Protein AF-A0A2G5VP06-F1 (afdb_monomer_lite)

Structure (mmCIF, N/CA/C/O backbone):
data_AF-A0A2G5VP06-F1
#
_entry.id   AF-A0A2G5VP06-F1
#
loop_
_atom_site.group_PDB
_atom_site.id
_atom_site.type_symbol
_atom_site.label_atom_id
_atom_site.label_alt_id
_atom_site.label_comp_id
_atom_site.label_asym_id
_atom_site.label_entity_id
_atom_site.label_seq_id
_atom_site.pdbx_PDB_ins_code
_atom_site.Cartn_x
_atom_site.Cartn_y
_atom_site.Cartn_z
_atom_site.occupancy
_atom_site.B_iso_or_equiv
_atom_site.auth_seq_id
_atom_site.auth_comp_id
_atom_site.auth_asym_id
_atom_site.auth_atom_id
_atom_site.pdbx_PDB_model_num
ATOM 1 N N . MET A 1 1 ? 23.117 -21.665 1.281 1.00 36.66 1 MET A N 1
ATOM 2 C CA . MET A 1 1 ? 22.610 -20.370 1.771 1.00 36.66 1 MET A CA 1
ATOM 3 C C . MET A 1 1 ? 21.141 -20.596 2.063 1.00 36.66 1 MET A C 1
ATOM 5 O O . MET A 1 1 ? 20.400 -20.856 1.123 1.00 36.66 1 MET A O 1
ATOM 9 N N . GLU A 1 2 ? 20.761 -20.694 3.337 1.00 35.34 2 GLU A N 1
ATOM 10 C CA . GLU A 1 2 ? 19.352 -20.872 3.708 1.00 35.34 2 GLU A CA 1
ATOM 11 C C . GLU A 1 2 ? 18.561 -19.647 3.241 1.00 35.34 2 GLU A C 1
ATOM 13 O O . GLU A 1 2 ? 19.023 -18.512 3.362 1.00 35.34 2 GLU A O 1
ATOM 18 N N . CYS A 1 3 ? 17.414 -19.895 2.614 1.00 42.41 3 CYS A N 1
ATOM 19 C CA . CYS A 1 3 ? 16.529 -18.860 2.102 1.00 42.41 3 CYS A CA 1
ATOM 20 C C . CYS A 1 3 ? 16.049 -18.002 3.279 1.00 42.41 3 CYS A C 1
ATOM 22 O O . CYS A 1 3 ? 15.339 -18.507 4.146 1.00 42.41 3 CYS A O 1
ATOM 24 N N . VAL A 1 4 ? 16.441 -16.725 3.323 1.00 60.38 4 VAL A N 1
ATOM 25 C CA . VAL A 1 4 ? 15.991 -15.784 4.359 1.00 60.38 4 VAL A CA 1
ATOM 26 C C . VAL A 1 4 ? 14.580 -15.324 3.995 1.00 60.38 4 VAL A C 1
ATOM 28 O O . VAL A 1 4 ? 14.382 -14.245 3.438 1.00 60.38 4 VAL A O 1
ATOM 31 N N . ASP A 1 5 ? 13.601 -16.197 4.217 1.00 73.75 5 ASP A N 1
ATOM 32 C CA . ASP A 1 5 ? 12.190 -15.851 4.083 1.00 73.75 5 ASP A CA 1
ATOM 33 C C . ASP A 1 5 ? 11.590 -15.542 5.455 1.00 73.75 5 ASP A C 1
ATOM 35 O O . ASP A 1 5 ? 12.009 -16.081 6.480 1.00 73.75 5 ASP A O 1
ATOM 39 N N . THR A 1 6 ? 10.623 -14.633 5.481 1.00 88.12 6 THR A N 1
ATOM 40 C CA . THR A 1 6 ? 9.965 -14.234 6.728 1.00 88.12 6 THR A CA 1
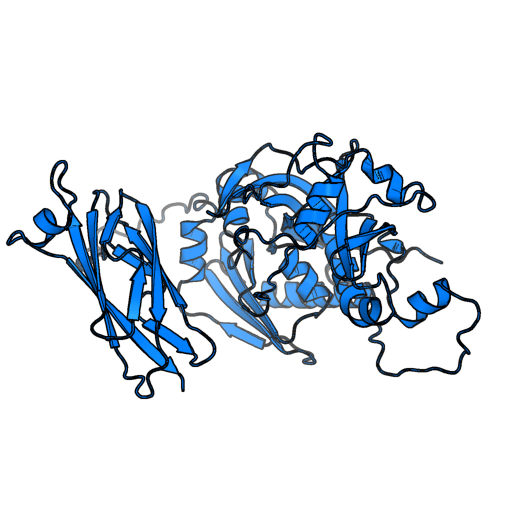ATOM 41 C C . THR A 1 6 ? 9.057 -15.345 7.253 1.00 88.12 6 THR A C 1
ATOM 43 O O . THR A 1 6 ? 8.477 -16.125 6.499 1.00 88.12 6 THR A O 1
ATOM 46 N N . LYS A 1 7 ? 8.869 -15.381 8.571 1.00 91.56 7 LYS A N 1
ATOM 47 C CA . LYS A 1 7 ? 7.885 -16.231 9.251 1.00 91.56 7 LYS A CA 1
ATOM 48 C C . LYS A 1 7 ? 6.454 -15.706 9.105 1.00 91.56 7 LYS A C 1
ATOM 50 O O . LYS A 1 7 ? 5.510 -16.400 9.485 1.00 91.56 7 LYS A O 1
ATOM 55 N N . ILE A 1 8 ? 6.282 -14.482 8.601 1.00 95.00 8 ILE A N 1
ATOM 56 C CA . ILE A 1 8 ? 4.975 -13.871 8.361 1.00 95.00 8 ILE A CA 1
ATOM 57 C C . ILE A 1 8 ? 4.321 -14.544 7.159 1.00 95.00 8 ILE A C 1
ATOM 59 O O . ILE A 1 8 ? 4.853 -14.526 6.051 1.00 95.00 8 ILE A O 1
ATOM 63 N N . LYS A 1 9 ? 3.125 -15.096 7.367 1.00 95.69 9 LYS A N 1
ATOM 64 C CA . LYS A 1 9 ? 2.333 -15.691 6.287 1.00 95.69 9 LYS A CA 1
ATOM 65 C C . LYS A 1 9 ? 1.359 -14.658 5.758 1.00 95.69 9 LYS A C 1
ATOM 67 O O . LYS A 1 9 ? 0.564 -14.125 6.526 1.00 95.69 9 LYS A O 1
ATOM 72 N N . VAL A 1 10 ? 1.415 -14.392 4.461 1.00 96.75 10 VAL A N 1
ATOM 73 C CA . VAL A 1 10 ? 0.494 -13.487 3.771 1.00 96.75 10 VAL A CA 1
ATOM 74 C C . VAL A 1 10 ? -0.399 -14.307 2.850 1.00 96.75 10 VAL A C 1
ATOM 76 O O . VAL A 1 10 ? 0.009 -15.335 2.315 1.00 96.75 10 VAL A O 1
ATOM 79 N N . SER A 1 11 ? -1.648 -13.886 2.703 1.00 95.06 11 SER A N 1
ATOM 80 C CA . SER A 1 11 ? -2.564 -14.447 1.717 1.00 95.06 11 SER A CA 1
ATOM 81 C C . SER A 1 11 ? -3.411 -13.343 1.121 1.00 95.06 11 SER A C 1
ATOM 83 O O . SER A 1 11 ? -3.951 -12.505 1.847 1.00 95.06 11 SER A O 1
ATOM 85 N N . THR A 1 12 ? -3.549 -13.364 -0.197 1.00 95.94 12 THR A N 1
ATOM 86 C CA . THR A 1 12 ? -4.498 -12.514 -0.913 1.00 95.94 12 THR A CA 1
ATOM 87 C C . THR A 1 12 ? -5.894 -13.124 -0.821 1.00 95.94 12 THR A C 1
ATOM 89 O O . THR A 1 12 ? -6.066 -14.307 -1.111 1.00 95.94 12 THR A O 1
ATOM 92 N N . ILE A 1 13 ? -6.884 -12.343 -0.383 1.00 94.62 13 ILE A N 1
ATOM 93 C CA . ILE A 1 13 ? -8.262 -12.820 -0.179 1.00 94.62 13 ILE A CA 1
ATOM 94 C C . ILE A 1 13 ? -9.272 -12.212 -1.151 1.00 94.62 13 ILE A C 1
ATOM 96 O O . ILE A 1 13 ? -10.313 -12.823 -1.365 1.00 94.62 13 ILE A O 1
ATOM 100 N N . ASP A 1 14 ? -8.987 -11.033 -1.709 1.00 95.25 14 ASP A N 1
ATOM 101 C CA . ASP A 1 14 ? -9.810 -10.393 -2.741 1.00 95.25 14 ASP A CA 1
ATOM 102 C C . ASP A 1 14 ? -9.057 -9.223 -3.403 1.00 95.25 14 ASP A C 1
ATOM 104 O O . ASP A 1 14 ? -7.931 -8.887 -3.017 1.00 95.25 14 ASP A O 1
ATOM 108 N N . TYR A 1 15 ? -9.706 -8.564 -4.360 1.00 95.31 15 TYR A N 1
ATOM 109 C CA . TYR A 1 15 ? -9.252 -7.352 -5.025 1.00 95.31 15 TYR A CA 1
ATOM 110 C C . TYR A 1 15 ? -10.370 -6.314 -5.109 1.00 95.31 15 TYR A C 1
ATOM 112 O O . TYR A 1 15 ? -11.554 -6.626 -5.231 1.00 95.31 15 TYR A O 1
ATOM 120 N N . TYR A 1 16 ? -9.976 -5.046 -5.095 1.00 94.31 16 TYR A N 1
ATOM 121 C CA . TYR A 1 16 ? -10.872 -3.948 -5.425 1.00 94.31 16 TYR A CA 1
ATOM 122 C C . TYR A 1 16 ? -10.109 -2.808 -6.078 1.00 94.31 16 TYR A C 1
ATOM 124 O O . TYR A 1 16 ? -8.903 -2.621 -5.886 1.00 94.31 16 TYR A O 1
ATOM 132 N N . HIS A 1 17 ? -10.834 -2.012 -6.845 1.00 91.19 17 HIS A N 1
ATOM 133 C CA . HIS A 1 17 ? -10.327 -0.801 -7.461 1.00 91.19 17 HIS A CA 1
ATOM 134 C C . HIS A 1 17 ? -10.909 0.414 -6.755 1.00 91.19 17 HIS A C 1
ATOM 136 O O . HIS A 1 17 ? -12.023 0.360 -6.231 1.00 91.19 17 HIS A O 1
ATOM 142 N N . ARG A 1 18 ? -10.159 1.515 -6.745 1.00 86.88 18 ARG A N 1
ATOM 143 C CA . ARG A 1 18 ? -10.672 2.806 -6.300 1.00 86.88 18 ARG A CA 1
ATOM 144 C C . ARG A 1 18 ? -10.365 3.907 -7.294 1.00 86.88 18 ARG A C 1
ATOM 146 O O . ARG A 1 18 ? -9.282 3.898 -7.869 1.00 86.88 18 ARG A O 1
ATOM 153 N N . ASP A 1 19 ? -11.276 4.851 -7.469 1.00 81.31 19 ASP A N 1
ATOM 154 C CA . ASP A 1 19 ? -11.027 6.059 -8.265 1.00 81.31 19 ASP A CA 1
ATOM 155 C C . ASP A 1 19 ? -10.377 7.178 -7.427 1.00 81.31 19 ASP A C 1
ATOM 157 O O . ASP A 1 19 ? -10.081 7.009 -6.239 1.00 81.31 19 ASP A O 1
ATOM 161 N N . GLY A 1 20 ? -10.138 8.340 -8.040 1.00 74.19 20 GLY A N 1
ATOM 162 C CA . GLY A 1 20 ? -9.616 9.527 -7.352 1.00 74.19 20 GLY A CA 1
ATOM 163 C C . GLY A 1 20 ? -10.549 10.099 -6.271 1.00 74.19 20 GLY A C 1
ATOM 164 O O . GLY A 1 20 ? -10.095 10.869 -5.430 1.00 74.19 20 GLY A O 1
ATOM 165 N N . PHE A 1 21 ? -11.823 9.691 -6.244 1.00 72.19 21 PHE A N 1
ATOM 166 C CA . PHE A 1 21 ? -12.831 10.081 -5.249 1.00 72.19 21 PHE A CA 1
ATOM 167 C C . PHE A 1 21 ? -13.000 9.029 -4.136 1.00 72.19 21 PHE A C 1
ATOM 169 O O . PHE A 1 21 ? -13.898 9.126 -3.292 1.00 72.19 21 PHE A O 1
ATOM 176 N N . MET A 1 22 ? -12.133 8.010 -4.116 1.00 78.19 22 MET A N 1
ATOM 177 C CA . MET A 1 22 ? -12.195 6.865 -3.207 1.00 78.19 22 MET A CA 1
ATOM 178 C C . MET A 1 22 ? -13.500 6.065 -3.333 1.00 78.19 22 MET A C 1
ATOM 180 O O . MET A 1 22 ? -13.926 5.441 -2.359 1.00 78.19 22 MET A O 1
ATOM 184 N N . ASN A 1 23 ? -14.183 6.088 -4.478 1.00 81.50 23 ASN A N 1
ATOM 185 C CA . ASN A 1 23 ? -15.256 5.131 -4.748 1.00 81.50 23 ASN A CA 1
ATOM 186 C C . ASN A 1 23 ? -14.641 3.760 -4.980 1.00 81.50 23 ASN A C 1
ATOM 188 O O . ASN A 1 23 ? -13.593 3.661 -5.608 1.00 81.50 23 ASN A O 1
ATOM 192 N N . VAL A 1 24 ? -15.274 2.719 -4.446 1.00 88.38 24 VAL A N 1
ATOM 193 C CA . VAL A 1 24 ? -14.755 1.351 -4.483 1.00 88.38 24 VAL A CA 1
ATOM 194 C C . VAL A 1 24 ? -15.548 0.523 -5.482 1.00 88.38 24 VAL A C 1
ATOM 196 O O . VAL A 1 24 ? -16.777 0.496 -5.422 1.00 88.38 24 VAL A O 1
ATOM 199 N N . PHE A 1 25 ? -14.826 -0.182 -6.350 1.00 86.81 25 PHE A N 1
ATOM 200 C CA . PHE A 1 25 ? -15.355 -1.123 -7.332 1.00 86.81 25 PHE A CA 1
ATOM 201 C C . PHE A 1 25 ? -14.794 -2.517 -7.033 1.00 86.81 25 PHE A C 1
ATOM 203 O O . PHE A 1 25 ? -13.585 -2.740 -7.124 1.00 86.81 25 PHE A O 1
ATOM 210 N N . CYS A 1 26 ? -15.664 -3.448 -6.649 1.00 87.75 26 CYS A N 1
ATOM 211 C CA . CYS A 1 26 ? -15.288 -4.821 -6.303 1.00 87.75 26 CYS A CA 1
ATOM 212 C C . CYS A 1 26 ? -15.357 -5.755 -7.523 1.00 87.75 26 CYS A C 1
ATOM 214 O O . CYS A 1 26 ? -16.009 -5.441 -8.519 1.00 87.75 26 CYS A O 1
ATOM 216 N N . GLY A 1 27 ? -14.702 -6.917 -7.437 1.00 78.00 27 GLY A N 1
ATOM 217 C CA . GLY A 1 27 ? -14.788 -7.973 -8.457 1.00 78.00 27 GLY A CA 1
ATOM 218 C C . GLY A 1 27 ? -13.939 -7.744 -9.711 1.00 78.00 27 GLY A C 1
ATOM 219 O O . GLY A 1 27 ? -14.031 -8.519 -10.661 1.00 78.00 27 GLY A O 1
ATOM 220 N N . GLN A 1 28 ? -13.105 -6.701 -9.727 1.00 83.56 28 GLN A N 1
ATOM 221 C CA . GLN A 1 28 ? -12.139 -6.456 -10.796 1.00 83.56 28 GLN A CA 1
ATOM 222 C C . GLN A 1 28 ? -10.736 -6.874 -10.355 1.00 83.56 28 GLN A C 1
ATOM 224 O O . GLN A 1 28 ? -10.325 -6.618 -9.223 1.00 83.56 28 GLN A O 1
ATOM 229 N N . LEU A 1 29 ? -10.006 -7.514 -11.268 1.00 91.38 29 LEU A N 1
ATOM 230 C CA . LEU A 1 29 ? -8.627 -7.927 -11.038 1.00 91.38 29 LEU A CA 1
ATOM 231 C C . LEU A 1 29 ? -7.642 -6.804 -11.392 1.00 91.38 29 LEU A C 1
ATOM 233 O O . LEU A 1 29 ? -7.913 -6.020 -12.309 1.00 91.38 29 LEU A O 1
ATOM 237 N N . PRO A 1 30 ? -6.461 -6.773 -10.743 1.00 92.44 30 PRO A N 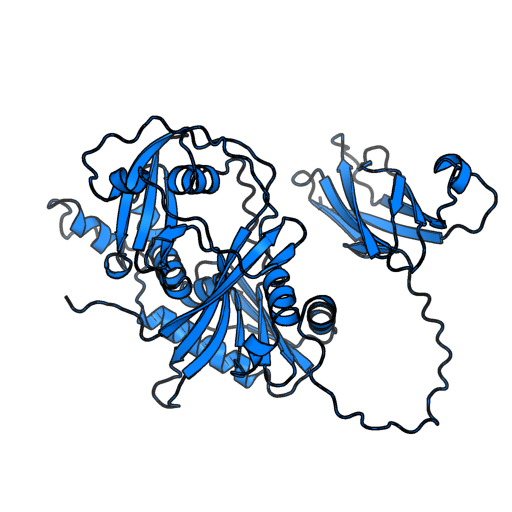1
ATOM 238 C CA . PRO A 1 30 ? -5.349 -5.946 -11.187 1.00 92.44 30 PRO A CA 1
ATOM 239 C C . PRO A 1 30 ? -4.969 -6.238 -12.641 1.00 92.44 30 PRO A C 1
ATOM 241 O O . PRO A 1 30 ? -5.247 -7.316 -13.173 1.00 92.44 30 PRO A O 1
ATOM 244 N N . ASN A 1 31 ? -4.275 -5.291 -13.274 1.00 92.44 31 ASN A N 1
ATOM 245 C CA . ASN A 1 31 ? -3.849 -5.479 -14.654 1.00 92.44 31 ASN A CA 1
ATOM 246 C C . ASN A 1 31 ? -2.912 -6.689 -14.778 1.00 92.44 31 ASN A C 1
ATOM 248 O O . ASN A 1 31 ? -2.059 -6.935 -13.919 1.00 92.44 31 ASN A O 1
ATOM 252 N N . LYS A 1 32 ? -3.041 -7.419 -15.883 1.00 95.25 32 LYS A N 1
ATOM 253 C CA . LYS A 1 32 ? -2.142 -8.524 -16.200 1.00 95.25 32 LYS A CA 1
ATOM 254 C C . LYS A 1 32 ? -0.841 -8.014 -16.813 1.00 95.25 32 LYS A C 1
ATOM 256 O O . LYS A 1 32 ? -0.832 -7.010 -17.524 1.00 95.25 32 LYS A O 1
ATOM 261 N N . LEU A 1 33 ? 0.256 -8.723 -16.557 1.00 95.94 33 LEU A N 1
ATOM 262 C CA . LEU A 1 33 ? 1.490 -8.544 -17.315 1.00 95.94 33 LEU A CA 1
ATOM 263 C C . LEU A 1 33 ? 1.236 -8.851 -18.792 1.00 95.94 33 LEU A C 1
ATOM 265 O O . LEU A 1 33 ? 0.657 -9.883 -19.125 1.00 95.94 33 LEU A O 1
ATOM 269 N N . ASN A 1 34 ? 1.707 -7.969 -19.666 1.00 95.31 34 ASN A N 1
ATOM 270 C CA . ASN A 1 34 ? 1.652 -8.181 -21.107 1.00 95.31 34 ASN A CA 1
ATOM 271 C C . ASN A 1 34 ? 2.936 -8.849 -21.632 1.00 95.31 34 ASN A C 1
ATOM 273 O O . ASN A 1 34 ? 3.843 -9.214 -20.877 1.00 95.31 34 ASN A O 1
ATOM 277 N N . GLU A 1 35 ? 3.040 -8.973 -22.954 1.00 94.56 35 GLU A N 1
ATOM 278 C CA . GLU A 1 35 ? 4.178 -9.593 -23.644 1.00 94.56 35 GLU A CA 1
ATOM 279 C C . GLU A 1 35 ? 5.524 -8.886 -23.404 1.00 94.56 35 GLU A C 1
ATOM 281 O O . GLU A 1 35 ? 6.577 -9.465 -23.672 1.00 94.56 35 GLU A O 1
ATOM 286 N N . ASN A 1 36 ? 5.541 -7.672 -22.835 1.00 95.44 36 ASN A N 1
ATOM 287 C CA . ASN A 1 36 ? 6.784 -6.997 -22.446 1.00 95.44 36 ASN A CA 1
ATOM 288 C C . ASN A 1 36 ? 7.501 -7.695 -21.281 1.00 95.44 36 ASN A C 1
ATOM 290 O O . ASN A 1 36 ? 8.649 -7.356 -20.986 1.00 95.44 36 ASN A O 1
ATOM 294 N N . ARG A 1 37 ? 6.894 -8.723 -20.667 1.00 94.88 37 ARG A N 1
ATOM 295 C CA . ARG A 1 37 ? 7.605 -9.657 -19.780 1.00 94.88 37 ARG A CA 1
ATOM 296 C C . ARG A 1 37 ? 8.865 -10.257 -20.412 1.00 94.88 37 ARG A C 1
ATOM 298 O O . ARG A 1 37 ? 9.855 -10.443 -19.707 1.00 94.88 37 ARG A O 1
ATOM 305 N N . LYS A 1 38 ? 8.888 -10.400 -21.745 1.00 95.25 38 LYS A N 1
ATOM 306 C CA . LYS A 1 38 ? 10.055 -10.873 -22.507 1.00 95.25 38 LYS A CA 1
ATOM 307 C C . LYS A 1 38 ? 11.350 -10.125 -22.177 1.00 95.25 38 LYS A C 1
ATOM 309 O O . LYS A 1 38 ? 12.411 -10.729 -22.196 1.00 95.25 38 LYS A O 1
ATOM 314 N N . TYR A 1 39 ? 11.282 -8.840 -21.812 1.00 94.44 39 TYR A N 1
ATOM 315 C CA . TYR A 1 39 ? 12.471 -8.036 -21.496 1.00 94.44 39 TYR A CA 1
ATOM 316 C C . TYR A 1 39 ? 13.122 -8.365 -20.149 1.00 94.44 39 TYR A C 1
ATOM 318 O O . TYR A 1 39 ? 14.277 -8.001 -19.940 1.00 94.44 39 TYR A O 1
ATOM 326 N N . PHE A 1 40 ? 12.403 -8.997 -19.216 1.00 92.88 40 PHE A N 1
ATOM 327 C CA . PHE A 1 40 ? 13.011 -9.515 -17.987 1.00 92.88 40 PHE A CA 1
ATOM 328 C C . PHE A 1 40 ? 13.223 -11.028 -18.013 1.00 92.88 40 PHE A C 1
ATOM 330 O O . PHE A 1 40 ? 14.004 -11.528 -17.208 1.00 92.88 40 PHE A O 1
ATOM 337 N N . GLU A 1 41 ? 12.540 -11.744 -18.906 1.00 93.38 41 GLU A N 1
ATOM 338 C CA . GLU A 1 41 ? 12.769 -13.172 -19.159 1.00 93.38 41 GLU A CA 1
ATOM 339 C C . GLU A 1 41 ? 14.025 -13.399 -19.998 1.00 93.38 41 GLU A C 1
ATOM 341 O O . GLU A 1 41 ? 14.797 -14.309 -19.711 1.00 93.38 41 GLU A O 1
ATOM 346 N N . ASP A 1 42 ? 14.264 -12.523 -20.974 1.00 92.75 42 ASP A N 1
ATOM 347 C CA . ASP A 1 42 ? 15.503 -12.439 -21.733 1.00 92.75 42 ASP A CA 1
ATOM 348 C C . ASP A 1 42 ? 16.088 -11.016 -21.637 1.00 92.75 42 ASP A C 1
ATOM 350 O O . ASP A 1 42 ? 15.786 -10.141 -22.458 1.00 92.75 42 ASP A O 1
ATOM 354 N N . PRO A 1 43 ? 16.957 -10.760 -20.638 1.00 86.50 43 PRO A N 1
ATOM 355 C CA . PRO A 1 43 ? 17.613 -9.466 -20.463 1.00 86.50 43 PRO A CA 1
ATOM 356 C C . PRO A 1 43 ? 18.579 -9.073 -21.592 1.00 86.50 43 PRO A C 1
ATOM 358 O O . PRO A 1 43 ? 19.119 -7.965 -21.546 1.00 86.50 43 PRO A O 1
ATOM 361 N N . SER A 1 44 ? 18.853 -9.960 -22.561 1.00 88.94 44 SER A N 1
ATOM 362 C CA . SER A 1 44 ? 19.666 -9.631 -23.739 1.00 88.94 44 SER A CA 1
ATOM 363 C C . SER A 1 44 ? 18.883 -8.835 -24.787 1.00 88.94 44 SER A C 1
ATOM 365 O O . SER A 1 44 ? 19.487 -8.138 -25.608 1.00 88.94 44 SER A O 1
ATOM 367 N N . LEU A 1 45 ? 17.545 -8.882 -24.735 1.00 91.69 45 LEU A N 1
ATOM 368 C CA . LEU A 1 45 ? 16.689 -8.144 -25.653 1.00 91.69 45 LEU A CA 1
ATOM 369 C C . LEU A 1 45 ? 16.785 -6.630 -25.408 1.00 91.69 45 LEU A C 1
ATOM 371 O O . LEU A 1 45 ? 16.640 -6.168 -24.270 1.00 91.69 45 LEU A O 1
ATOM 375 N N . PRO A 1 46 ? 16.956 -5.817 -26.467 1.00 91.75 46 PRO A N 1
ATOM 376 C CA . PRO A 1 46 ? 16.955 -4.372 -26.325 1.00 91.75 46 PRO A CA 1
ATOM 377 C C . PRO A 1 46 ? 15.554 -3.882 -25.950 1.00 91.75 46 PRO A C 1
ATOM 379 O O . PRO A 1 46 ? 14.573 -4.134 -26.654 1.00 91.75 46 PRO A O 1
ATOM 382 N N . VAL A 1 47 ? 15.462 -3.140 -24.845 1.00 92.06 47 VAL A N 1
ATOM 383 C CA . VAL A 1 47 ? 14.217 -2.474 -24.452 1.00 92.06 47 VAL A CA 1
ATOM 384 C C . VAL A 1 47 ? 13.911 -1.364 -25.467 1.00 92.06 47 VAL A C 1
ATOM 386 O O . VAL A 1 47 ? 14.807 -0.575 -25.787 1.00 92.06 47 VAL A O 1
ATOM 389 N N . PRO A 1 48 ? 12.671 -1.266 -25.980 1.00 91.25 48 PRO A N 1
ATOM 390 C CA . PRO A 1 48 ? 12.298 -0.234 -26.934 1.00 91.25 48 PRO A CA 1
ATOM 391 C C . PRO A 1 48 ? 12.434 1.163 -26.308 1.00 91.25 48 PRO A C 1
ATOM 393 O O . PRO A 1 48 ? 12.403 1.306 -25.082 1.00 91.25 48 PRO A O 1
ATOM 396 N N . PRO A 1 49 ? 12.561 2.221 -27.124 1.00 88.62 49 PRO A N 1
ATOM 397 C CA . PRO A 1 49 ? 12.630 3.580 -26.610 1.00 88.62 49 PRO A CA 1
ATOM 398 C C . PRO A 1 49 ? 11.299 3.969 -25.947 1.00 88.62 49 PRO A C 1
ATOM 400 O O . PRO A 1 49 ? 10.334 4.331 -26.614 1.00 88.62 49 PRO A O 1
ATOM 403 N N . VAL A 1 50 ? 11.253 3.903 -24.613 1.00 90.31 50 VAL A N 1
ATOM 404 C CA . VAL A 1 50 ? 10.083 4.273 -23.801 1.00 90.31 50 VAL A CA 1
ATOM 405 C C . VAL A 1 50 ? 10.392 5.533 -23.002 1.00 90.31 50 VAL A C 1
ATOM 407 O O . VAL A 1 50 ? 11.262 5.534 -22.127 1.00 90.31 50 VAL A O 1
ATOM 410 N N . TYR A 1 51 ? 9.652 6.607 -23.278 1.00 90.19 51 TYR A N 1
ATOM 411 C CA . TYR A 1 51 ? 9.711 7.854 -22.518 1.00 90.19 51 TYR A CA 1
ATOM 412 C C . TYR A 1 51 ? 8.775 7.792 -21.304 1.00 90.19 51 TYR A C 1
ATOM 414 O O . TYR A 1 51 ? 7.559 7.684 -21.447 1.00 90.19 51 TYR A O 1
ATOM 422 N N . LEU A 1 52 ? 9.342 7.879 -20.101 1.00 88.69 52 LEU A N 1
ATOM 423 C CA . LEU A 1 52 ? 8.626 7.704 -18.834 1.00 88.69 52 LEU A CA 1
ATOM 424 C C . LEU A 1 52 ? 8.216 9.031 -18.165 1.00 88.69 52 LEU A C 1
ATOM 426 O O . LEU A 1 52 ? 7.408 9.022 -17.240 1.00 88.69 52 LEU A O 1
ATOM 430 N N . ALA A 1 53 ? 8.770 10.175 -18.583 1.00 85.75 53 ALA A N 1
ATOM 431 C CA . ALA A 1 53 ? 8.514 11.483 -17.959 1.00 85.75 53 ALA A CA 1
ATOM 432 C C . ALA A 1 53 ? 7.285 12.204 -18.533 1.00 85.75 53 ALA A C 1
ATOM 434 O O . ALA A 1 53 ? 7.352 13.390 -18.870 1.00 85.75 53 ALA A O 1
ATOM 435 N N . LYS A 1 54 ? 6.161 11.499 -18.666 1.00 77.06 54 LYS A N 1
ATOM 436 C CA . LYS A 1 54 ? 4.884 12.139 -18.991 1.00 77.06 54 LYS A CA 1
ATOM 437 C C . LYS A 1 54 ? 4.234 12.658 -17.702 1.00 77.06 54 LYS A C 1
ATOM 439 O O . LYS A 1 54 ? 4.230 11.965 -16.681 1.00 77.06 54 LYS A O 1
ATOM 444 N N . LYS A 1 55 ? 3.741 13.898 -17.738 1.00 70.56 55 LYS A N 1
ATOM 445 C CA . LYS A 1 55 ? 3.019 14.523 -16.622 1.00 70.56 55 LYS A CA 1
ATOM 446 C C . LYS A 1 55 ? 1.544 14.177 -16.739 1.00 70.56 55 LYS A C 1
ATOM 448 O O . LYS A 1 55 ? 0.970 14.361 -17.805 1.00 70.56 55 LYS A O 1
ATOM 453 N N . PHE A 1 56 ? 0.956 13.731 -15.640 1.00 63.69 56 PHE A N 1
ATOM 454 C CA . PHE A 1 56 ? -0.477 13.492 -15.535 1.00 63.69 56 PHE A CA 1
ATOM 455 C C . PHE A 1 56 ? -0.990 14.110 -14.241 1.00 63.69 56 PHE A C 1
ATOM 457 O O . PHE A 1 56 ? -0.187 14.257 -13.310 1.00 63.69 56 PHE A O 1
ATOM 464 N N . PRO A 1 57 ? -2.287 14.466 -14.180 1.00 55.53 57 PRO A N 1
ATOM 465 C CA . PRO A 1 57 ? -2.937 14.753 -12.914 1.00 55.53 57 PRO A CA 1
ATOM 466 C C . PRO A 1 57 ? -2.628 13.611 -11.953 1.00 55.53 57 PRO A C 1
ATOM 468 O O . PRO A 1 57 ? -2.650 12.437 -12.337 1.00 55.53 57 PRO A O 1
ATOM 471 N N . ASP A 1 58 ? -2.253 13.963 -10.734 1.00 53.28 58 ASP A N 1
ATOM 472 C CA . ASP A 1 58 ? -2.049 12.971 -9.698 1.00 53.28 58 ASP A CA 1
ATOM 473 C C . ASP A 1 58 ? -3.342 12.159 -9.528 1.00 53.28 58 ASP A C 1
ATOM 475 O O . ASP A 1 58 ? -4.430 12.723 -9.436 1.00 53.28 58 ASP A O 1
ATOM 479 N N . SER A 1 59 ? -3.235 10.831 -9.496 1.00 52.81 59 SER A N 1
ATOM 480 C CA . SER A 1 59 ? -4.365 9.898 -9.330 1.00 52.81 59 SER A CA 1
ATOM 481 C C . SER A 1 59 ? -4.995 9.942 -7.920 1.00 52.81 59 SER A C 1
ATOM 483 O O . SER A 1 59 ? -5.573 8.954 -7.460 1.00 52.81 59 SER A O 1
ATOM 485 N N . GLY A 1 60 ? -4.818 11.054 -7.201 1.00 47.66 60 GLY A N 1
ATOM 486 C CA . GLY A 1 60 ? -5.053 11.197 -5.769 1.00 47.66 60 GLY A CA 1
ATOM 487 C C . GLY A 1 60 ? -3.988 10.449 -4.967 1.00 47.66 60 GLY A C 1
ATOM 488 O O . GLY A 1 60 ? -4.205 9.295 -4.573 1.00 47.66 60 GLY A O 1
ATOM 489 N N . ALA A 1 61 ? -2.817 11.068 -4.775 1.00 50.72 61 ALA A N 1
ATOM 490 C CA . ALA A 1 61 ? -1.732 10.535 -3.964 1.00 50.72 61 ALA A CA 1
ATOM 491 C C . ALA A 1 61 ? -2.179 10.299 -2.518 1.00 50.72 61 ALA A C 1
ATOM 493 O O . ALA A 1 61 ? -2.619 11.207 -1.828 1.00 50.72 61 ALA A O 1
ATOM 494 N N . GLY A 1 62 ? -1.969 9.069 -2.046 1.00 59.72 62 GLY A N 1
ATOM 495 C CA . GLY A 1 62 ? -2.090 8.703 -0.636 1.00 59.72 62 GLY A CA 1
ATOM 496 C C . GLY A 1 62 ? -3.528 8.577 -0.128 1.00 59.72 62 GLY A C 1
ATOM 497 O O . GLY A 1 62 ? -4.382 9.421 -0.348 1.00 59.72 62 GLY A O 1
ATOM 498 N N . GLU A 1 63 ? -3.788 7.497 0.597 1.00 69.75 63 GLU A N 1
ATOM 499 C CA . GLU A 1 63 ? -4.928 7.440 1.515 1.00 69.75 63 GLU A CA 1
ATOM 500 C C . GLU A 1 63 ? -4.422 7.902 2.875 1.00 69.75 63 GLU A C 1
ATOM 502 O O . GLU A 1 63 ? -3.416 7.366 3.356 1.00 69.75 63 GLU A O 1
ATOM 507 N N . LEU A 1 64 ? -5.085 8.891 3.473 1.00 67.38 64 LEU A N 1
ATOM 508 C CA . LEU A 1 64 ? -4.741 9.366 4.814 1.00 67.38 64 LEU A CA 1
ATOM 509 C C . LEU A 1 64 ? -5.327 8.417 5.859 1.00 67.38 64 LEU A C 1
ATOM 511 O O . LEU A 1 64 ? -4.640 8.008 6.793 1.00 67.38 64 LEU A O 1
ATOM 515 N N . TYR A 1 65 ? -6.576 7.997 5.654 1.00 75.69 65 TYR A N 1
ATOM 516 C CA . TYR A 1 65 ? -7.331 7.231 6.639 1.00 75.69 65 TYR A CA 1
ATOM 517 C C . TYR A 1 65 ? -7.855 5.904 6.101 1.00 75.69 65 TYR A C 1
ATOM 519 O O . TYR A 1 65 ? -8.893 5.428 6.553 1.00 75.69 65 TYR A O 1
ATOM 527 N N . MET A 1 66 ? -7.138 5.285 5.153 1.00 88.38 66 MET A N 1
ATOM 528 C CA . MET A 1 66 ? -7.503 3.992 4.549 1.00 88.38 66 MET A CA 1
ATOM 529 C C . MET A 1 66 ? -8.961 3.943 4.052 1.00 88.38 66 MET A C 1
ATOM 531 O O . MET A 1 66 ? -9.625 2.910 4.127 1.00 88.38 66 MET A O 1
ATOM 535 N N . GLU A 1 67 ? -9.452 5.068 3.530 1.00 86.88 67 GLU A N 1
ATOM 536 C CA . GLU A 1 67 ? -10.852 5.339 3.201 1.00 86.88 67 GLU A CA 1
ATOM 537 C C . GLU A 1 67 ? -11.418 4.289 2.245 1.00 86.88 67 GLU A C 1
ATOM 539 O O . GLU A 1 67 ? -12.525 3.785 2.436 1.00 86.88 67 GLU A O 1
ATOM 544 N N . SER A 1 68 ? -10.634 3.914 1.231 1.00 89.38 68 SER A N 1
ATOM 545 C CA . SER A 1 68 ? -11.051 2.913 0.251 1.00 89.38 68 SER A CA 1
ATOM 546 C C . SER A 1 68 ? -11.112 1.502 0.845 1.00 89.38 68 SER A C 1
ATOM 548 O O . SER A 1 68 ? -12.009 0.740 0.501 1.00 89.38 68 SER A O 1
ATOM 550 N N . LEU A 1 69 ? -10.236 1.158 1.798 1.00 93.75 69 LEU A N 1
ATOM 551 C CA . LEU A 1 69 ? -10.316 -0.125 2.501 1.00 93.75 69 LEU A CA 1
ATOM 552 C C . LEU A 1 69 ? -11.536 -0.172 3.422 1.00 93.75 69 LEU A C 1
ATOM 554 O O . LEU A 1 69 ? -12.230 -1.182 3.460 1.00 93.75 69 LEU A O 1
ATOM 558 N N . LEU A 1 70 ? -11.810 0.912 4.146 1.00 92.44 70 LEU A N 1
ATOM 559 C CA . LEU A 1 70 ? -12.988 1.006 5.003 1.00 92.44 70 LEU A CA 1
ATOM 560 C C . LEU A 1 70 ? -14.282 0.868 4.186 1.00 92.44 70 LEU A C 1
ATOM 562 O O . LEU A 1 70 ? -15.124 0.028 4.512 1.00 92.44 70 LEU A O 1
ATOM 566 N N . LYS A 1 71 ? -14.392 1.596 3.065 1.00 90.31 71 LYS A N 1
ATOM 567 C CA . LYS A 1 71 ? -15.522 1.474 2.131 1.00 90.31 71 LYS A CA 1
ATOM 568 C C . LYS A 1 71 ? -15.636 0.066 1.543 1.00 90.31 71 LYS A C 1
ATOM 570 O O . LYS A 1 71 ? -16.743 -0.457 1.440 1.00 90.31 71 LYS A O 1
ATOM 575 N N . TYR A 1 72 ? -14.514 -0.563 1.191 1.00 92.88 72 TYR A N 1
ATOM 576 C CA . TYR A 1 72 ? -14.493 -1.950 0.727 1.00 92.88 72 TYR A CA 1
ATOM 577 C C . TYR A 1 72 ? -15.045 -2.911 1.791 1.00 92.88 72 TYR A C 1
ATOM 579 O O . TYR A 1 72 ? -15.919 -3.716 1.481 1.00 92.88 72 TYR A O 1
ATOM 587 N N . ILE A 1 73 ? -14.593 -2.797 3.046 1.00 92.50 73 ILE A N 1
ATOM 588 C CA . ILE A 1 73 ? -15.069 -3.619 4.172 1.00 92.50 73 ILE A CA 1
ATOM 589 C C . ILE A 1 73 ? -16.574 -3.422 4.389 1.00 92.50 73 ILE A C 1
ATOM 591 O O . ILE A 1 73 ? -17.292 -4.390 4.627 1.00 92.50 73 ILE A O 1
ATOM 595 N N . ARG A 1 74 ? -17.072 -2.186 4.268 1.00 87.38 74 ARG A N 1
ATOM 596 C CA . ARG A 1 74 ? -18.508 -1.883 4.347 1.00 87.38 74 ARG A CA 1
ATOM 597 C C . ARG A 1 74 ? -19.309 -2.582 3.243 1.00 87.38 74 ARG A C 1
ATOM 599 O O . ARG A 1 74 ? -20.372 -3.121 3.527 1.00 87.38 74 ARG A O 1
ATOM 606 N N . GLN A 1 75 ? -18.809 -2.581 2.006 1.00 86.50 75 GLN A N 1
ATOM 607 C CA . GLN A 1 75 ? -19.436 -3.293 0.882 1.00 86.50 75 GLN A CA 1
ATOM 608 C C . GLN A 1 75 ? -19.302 -4.821 1.004 1.00 86.50 75 GLN A C 1
ATOM 610 O O . GLN A 1 75 ? -20.136 -5.552 0.477 1.00 86.50 75 GLN A O 1
ATOM 615 N N . ASN A 1 76 ? -18.286 -5.304 1.728 1.00 87.56 76 ASN A N 1
ATOM 616 C CA . ASN A 1 76 ? -17.950 -6.720 1.878 1.00 87.56 76 ASN A CA 1
ATOM 617 C C . ASN A 1 76 ? -17.792 -7.138 3.353 1.00 87.56 76 ASN A C 1
ATOM 619 O O . ASN A 1 76 ? -16.705 -7.561 3.759 1.00 87.56 76 ASN A O 1
ATOM 623 N N . PRO A 1 77 ? -18.857 -7.098 4.181 1.00 85.75 77 PRO A N 1
ATOM 624 C CA . PRO A 1 77 ? -18.744 -7.356 5.622 1.00 85.75 77 PRO A CA 1
ATOM 625 C C . PRO A 1 77 ? -18.165 -8.735 5.964 1.00 85.75 77 PRO A C 1
ATOM 627 O O . PRO A 1 77 ? -17.551 -8.916 7.016 1.00 85.75 77 PRO A O 1
ATOM 630 N N . TRP A 1 78 ? -18.295 -9.699 5.045 1.00 84.88 78 TRP A N 1
ATOM 631 C CA . TRP A 1 78 ? -17.741 -11.044 5.177 1.00 84.88 78 TRP A CA 1
ATOM 632 C C . TRP A 1 78 ? -16.225 -11.055 5.423 1.00 84.88 78 TRP A C 1
ATOM 634 O O . TRP A 1 78 ? -15.724 -11.994 6.046 1.00 84.88 78 TRP A O 1
ATOM 644 N N . THR A 1 79 ? -15.487 -10.009 5.021 1.00 85.00 79 THR A N 1
ATOM 645 C CA . THR A 1 79 ? -14.044 -9.901 5.297 1.00 85.00 79 THR A CA 1
ATOM 646 C C . THR A 1 79 ? -13.726 -9.847 6.791 1.00 85.00 79 THR A C 1
ATOM 648 O O . THR A 1 79 ? -12.629 -10.218 7.206 1.00 85.00 79 THR A O 1
ATOM 651 N N . LEU A 1 80 ? -14.696 -9.442 7.618 1.00 86.00 80 LEU A N 1
ATOM 652 C CA . LEU A 1 80 ? -14.564 -9.398 9.073 1.00 86.00 80 LEU A CA 1
ATOM 653 C C . LEU A 1 80 ? -15.026 -10.689 9.764 1.00 86.00 80 LEU A C 1
ATOM 655 O O . LEU A 1 80 ? -14.787 -10.841 10.959 1.00 86.00 80 LEU A O 1
ATOM 659 N N . ASN A 1 81 ? -15.606 -11.660 9.045 1.00 82.31 81 ASN A N 1
ATOM 660 C CA . ASN A 1 81 ? -16.084 -12.922 9.637 1.00 82.31 81 ASN A CA 1
ATOM 661 C C . ASN A 1 81 ? -14.957 -13.725 10.301 1.00 82.31 81 ASN A C 1
ATOM 663 O O . ASN A 1 81 ? -15.190 -14.472 11.249 1.00 82.31 81 ASN A O 1
ATOM 667 N N . ARG A 1 82 ? -13.717 -13.552 9.827 1.00 79.69 82 ARG A N 1
ATOM 668 C CA . ARG A 1 82 ? -12.520 -14.165 10.425 1.00 79.69 82 ARG A CA 1
ATOM 669 C C . ARG A 1 82 ? -11.980 -13.405 11.645 1.00 79.69 82 ARG A C 1
ATOM 671 O O . ARG A 1 82 ? -10.961 -13.829 12.186 1.00 79.69 82 ARG A O 1
ATOM 678 N N . LYS A 1 83 ? -12.650 -12.318 12.056 1.00 87.12 83 LYS A N 1
ATOM 679 C CA . LYS A 1 83 ? -12.322 -11.426 13.180 1.00 87.12 83 LYS A CA 1
ATOM 680 C C . LYS A 1 83 ? -10.825 -11.086 13.235 1.00 87.12 83 LYS A C 1
ATOM 682 O O . LYS A 1 83 ? -10.124 -11.577 14.123 1.00 87.12 83 LYS A O 1
ATOM 687 N N . PRO A 1 84 ? -10.304 -10.303 12.268 1.00 95.12 84 PRO A N 1
ATOM 688 C CA . PRO A 1 84 ? -8.925 -9.832 12.349 1.00 95.12 84 PRO A CA 1
ATOM 689 C C . PRO A 1 84 ? -8.734 -9.021 13.636 1.00 95.12 84 PRO A C 1
ATOM 691 O O . PRO A 1 84 ? -9.620 -8.262 14.018 1.00 95.12 84 PRO A O 1
ATOM 694 N N . GLN A 1 85 ? -7.584 -9.156 14.300 1.00 97.00 85 GLN A N 1
ATOM 695 C CA . GLN A 1 85 ? -7.277 -8.306 15.455 1.00 97.00 85 GLN A CA 1
ATOM 696 C C . GLN A 1 85 ? -6.912 -6.888 15.020 1.00 97.00 85 GLN A C 1
ATOM 698 O O . GLN A 1 85 ? -7.214 -5.936 15.735 1.00 97.00 85 GLN A O 1
ATOM 703 N N . PHE A 1 86 ? -6.287 -6.750 13.847 1.00 98.12 86 PHE A N 1
ATOM 704 C CA . PHE A 1 86 ? -5.875 -5.459 13.310 1.00 98.12 86 PHE A CA 1
ATOM 705 C C . PHE A 1 86 ? -6.381 -5.240 11.890 1.00 98.12 86 PHE A C 1
ATOM 707 O O . PHE A 1 86 ? -6.365 -6.161 11.072 1.00 98.12 86 PHE A O 1
ATOM 714 N N . VAL A 1 87 ? -6.751 -3.999 11.580 1.00 97.75 87 VAL A N 1
ATOM 715 C CA . VAL A 1 87 ? -7.059 -3.539 10.223 1.00 97.75 87 VAL A CA 1
ATOM 716 C C . VAL A 1 87 ? -6.163 -2.353 9.876 1.00 97.75 87 VAL A C 1
ATOM 718 O O . VAL A 1 87 ? -6.079 -1.394 10.641 1.00 97.75 87 VAL A O 1
ATOM 721 N N . THR A 1 88 ? -5.465 -2.404 8.738 1.00 96.50 88 THR A N 1
ATOM 722 C CA . THR A 1 88 ? -4.537 -1.329 8.344 1.00 96.50 88 THR A CA 1
ATOM 723 C C . THR A 1 88 ? -4.212 -1.305 6.843 1.00 96.50 88 THR A C 1
ATOM 725 O O . THR A 1 88 ? -4.908 -1.898 6.025 1.00 96.50 88 THR A O 1
ATOM 728 N N . THR A 1 89 ? -3.141 -0.616 6.442 1.00 94.44 89 THR A N 1
ATOM 729 C CA . THR A 1 89 ? -2.609 -0.613 5.078 1.00 94.44 89 THR A CA 1
ATOM 730 C C . THR A 1 89 ? -1.258 -1.314 5.000 1.00 94.44 89 THR A C 1
ATOM 732 O O . THR A 1 89 ? -0.433 -1.255 5.915 1.00 94.44 89 THR A O 1
ATOM 735 N N . ARG A 1 90 ? -0.970 -1.891 3.831 1.00 94.25 90 ARG A N 1
ATOM 736 C CA . ARG A 1 90 ? 0.344 -2.454 3.494 1.00 94.25 90 ARG A CA 1
ATOM 737 C C . ARG A 1 90 ? 1.480 -1.456 3.731 1.00 94.25 90 ARG A C 1
ATOM 739 O O . ARG A 1 90 ? 2.579 -1.825 4.147 1.00 94.25 90 ARG A O 1
ATOM 746 N N . GLN A 1 91 ? 1.221 -0.183 3.422 1.00 89.56 91 GLN A N 1
ATOM 747 C CA . GLN A 1 91 ? 2.209 0.880 3.550 1.00 89.56 91 GLN A CA 1
ATOM 748 C C . GLN A 1 91 ? 2.642 1.049 5.010 1.00 89.56 91 GLN A C 1
ATOM 750 O O . GLN A 1 91 ? 3.843 1.135 5.265 1.00 89.56 91 GLN A O 1
ATOM 755 N N . LEU A 1 92 ? 1.692 1.058 5.950 1.00 91.75 92 LEU A N 1
ATOM 756 C CA . LEU A 1 92 ? 2.007 1.202 7.366 1.00 91.75 92 LEU A CA 1
ATOM 757 C C . LEU A 1 92 ? 2.808 0.003 7.892 1.00 91.75 92 LEU A C 1
ATOM 759 O O . LEU A 1 92 ? 3.843 0.205 8.523 1.00 91.75 92 LEU A O 1
ATOM 763 N N . LEU A 1 93 ? 2.400 -1.225 7.552 1.00 95.38 93 LEU A N 1
ATOM 764 C CA . LEU A 1 93 ? 3.135 -2.445 7.919 1.00 95.38 93 LEU A CA 1
ATOM 765 C C . LEU A 1 93 ? 4.589 -2.400 7.432 1.00 95.38 93 LEU A C 1
ATOM 767 O O . LEU A 1 93 ? 5.523 -2.631 8.198 1.00 95.38 93 LEU A O 1
ATOM 771 N N . SER A 1 94 ? 4.782 -2.011 6.169 1.00 92.12 94 SER A N 1
ATOM 772 C CA . SER A 1 94 ? 6.117 -1.879 5.577 1.00 92.12 94 SER A CA 1
ATOM 773 C C . SER A 1 94 ? 6.956 -0.807 6.280 1.00 92.12 94 SER A C 1
ATOM 775 O O . SER A 1 94 ? 8.166 -0.970 6.416 1.00 92.12 94 SER A O 1
ATOM 777 N N . PHE A 1 95 ? 6.343 0.297 6.724 1.00 88.69 95 PHE A N 1
ATOM 778 C CA . PHE A 1 95 ? 7.056 1.358 7.438 1.00 88.69 95 PHE A CA 1
ATOM 779 C C . PHE A 1 95 ? 7.453 0.967 8.855 1.00 88.69 95 PHE A C 1
ATOM 781 O O . PHE A 1 95 ? 8.566 1.293 9.256 1.00 88.69 95 PHE A O 1
ATOM 788 N N . ILE A 1 96 ? 6.589 0.264 9.588 1.00 92.50 96 ILE A N 1
ATOM 789 C CA . ILE A 1 96 ? 6.910 -0.231 10.931 1.00 92.50 96 ILE A CA 1
ATOM 790 C C . ILE A 1 96 ? 8.075 -1.225 10.854 1.00 92.50 96 ILE A C 1
ATOM 792 O O . ILE A 1 96 ? 9.040 -1.095 11.603 1.00 92.50 96 ILE A O 1
ATOM 796 N N . ALA A 1 97 ? 8.024 -2.163 9.905 1.00 92.31 97 ALA A N 1
ATOM 797 C CA . ALA A 1 97 ? 9.057 -3.181 9.744 1.00 92.31 97 ALA A CA 1
ATOM 798 C C . ALA A 1 97 ? 10.402 -2.596 9.272 1.00 92.31 97 ALA A C 1
ATOM 800 O O . ALA A 1 97 ? 11.461 -2.959 9.784 1.00 92.31 97 ALA A O 1
ATOM 801 N N . ALA A 1 98 ? 10.371 -1.657 8.319 1.00 88.12 98 ALA A N 1
ATOM 802 C CA . ALA A 1 98 ? 11.587 -1.068 7.761 1.00 88.12 98 ALA A CA 1
ATOM 803 C C . ALA A 1 98 ? 12.159 0.098 8.582 1.00 88.12 98 ALA A C 1
ATOM 805 O O . ALA A 1 98 ? 13.315 0.459 8.382 1.00 88.12 98 ALA A O 1
ATOM 806 N N . GLU A 1 99 ? 11.356 0.722 9.451 1.00 78.69 99 GLU A N 1
ATOM 807 C CA . GLU A 1 99 ? 11.696 1.963 10.169 1.00 78.69 99 GLU A CA 1
ATOM 808 C C . GLU A 1 99 ? 12.169 3.093 9.229 1.00 78.69 99 GLU A C 1
ATOM 810 O O . GLU A 1 99 ? 13.006 3.928 9.554 1.00 78.69 99 GLU A O 1
ATOM 815 N N . GLY A 1 100 ? 11.635 3.107 8.006 1.00 63.50 100 GLY A N 1
ATOM 816 C CA . GLY A 1 100 ? 12.146 3.918 6.897 1.00 63.50 100 GLY A CA 1
ATOM 817 C C . GLY A 1 100 ? 11.659 5.370 6.861 1.00 63.50 100 GLY A C 1
ATOM 818 O O . GLY A 1 100 ? 11.634 5.952 5.776 1.00 63.50 100 GLY A O 1
ATOM 819 N N . SER A 1 101 ? 11.214 5.937 7.987 1.00 66.38 101 SER A N 1
ATOM 820 C CA . SER A 1 101 ? 10.674 7.302 8.070 1.00 66.38 101 SER A CA 1
ATOM 821 C C . SER A 1 101 ? 11.351 8.105 9.178 1.00 66.38 101 SER A C 1
ATOM 823 O O . SER A 1 101 ? 11.684 7.557 10.225 1.00 66.38 101 SER A O 1
ATOM 825 N N . LYS A 1 102 ? 11.507 9.421 8.969 1.00 76.69 102 LYS A N 1
ATOM 826 C CA . LYS A 1 102 ? 12.036 10.348 9.989 1.00 76.69 102 LYS A CA 1
ATOM 827 C C . LYS A 1 102 ? 11.168 10.378 11.243 1.00 76.69 102 LYS A C 1
ATOM 829 O O . LYS A 1 102 ? 11.675 10.542 12.345 1.00 76.69 102 LYS A O 1
ATOM 834 N N . LEU A 1 103 ? 9.868 10.216 11.051 1.00 81.44 103 LEU A N 1
ATOM 835 C CA . LEU A 1 103 ? 8.871 10.060 12.090 1.00 81.44 103 LEU A CA 1
ATOM 836 C C . LEU A 1 103 ? 7.848 9.059 11.576 1.00 81.44 103 LEU A C 1
ATOM 838 O O . LEU A 1 103 ? 7.420 9.171 10.431 1.00 81.44 103 LEU A O 1
ATOM 842 N N . ILE A 1 104 ? 7.457 8.083 12.384 1.00 84.38 104 ILE A N 1
ATOM 843 C CA . ILE A 1 104 ? 6.270 7.265 12.120 1.00 84.38 104 ILE A CA 1
ATOM 844 C C . ILE A 1 104 ? 5.209 7.710 13.116 1.00 84.38 104 ILE A C 1
ATOM 846 O O . ILE A 1 104 ? 5.480 7.689 14.311 1.00 84.38 104 ILE A O 1
ATOM 850 N N . LYS A 1 105 ? 4.032 8.121 12.633 1.00 87.19 105 LYS A N 1
ATOM 851 C CA . LYS A 1 105 ? 2.878 8.487 13.465 1.00 87.19 105 LYS A CA 1
ATOM 852 C C . LYS A 1 105 ? 1.684 7.625 13.067 1.00 87.19 105 LYS A C 1
ATOM 854 O O . LYS A 1 105 ? 1.346 7.547 11.884 1.00 87.19 105 LYS A O 1
ATOM 859 N N . VAL A 1 106 ? 1.097 6.953 14.048 1.00 91.44 106 VAL A N 1
ATOM 860 C CA . VAL A 1 106 ? -0.003 6.006 13.880 1.00 91.44 106 VAL A CA 1
ATOM 861 C C . VAL A 1 106 ? -1.114 6.369 14.844 1.00 91.44 106 VAL A C 1
ATOM 863 O O . VAL A 1 106 ? -0.902 6.386 16.048 1.00 91.44 106 VAL A O 1
ATOM 866 N N . SER A 1 107 ? -2.299 6.633 14.325 1.00 91.25 107 SER A N 1
ATOM 867 C CA . SER A 1 107 ? -3.511 6.748 15.125 1.00 91.25 107 SER A CA 1
ATOM 868 C C . SER A 1 107 ? -4.211 5.396 15.164 1.00 91.25 107 SER A C 1
ATOM 870 O O . SER A 1 107 ? -4.314 4.729 14.136 1.00 91.25 107 SER A O 1
ATOM 872 N N . ALA A 1 108 ? -4.668 4.983 16.338 1.00 94.25 108 ALA A N 1
ATOM 873 C CA . ALA A 1 108 ? -5.340 3.716 16.548 1.00 94.25 108 ALA A CA 1
ATOM 874 C C . ALA A 1 108 ? -6.648 3.915 17.305 1.00 94.25 108 ALA A C 1
ATOM 876 O O . ALA A 1 108 ? -6.706 4.719 18.234 1.00 94.25 108 ALA A O 1
ATOM 877 N N . ILE A 1 109 ? -7.652 3.129 16.937 1.00 93.12 109 ILE A N 1
ATOM 878 C CA . ILE A 1 109 ? -8.920 3.021 17.655 1.00 93.12 109 ILE A CA 1
ATOM 879 C C . ILE A 1 109 ? -9.347 1.563 17.710 1.00 93.12 109 ILE A C 1
ATOM 881 O O . ILE A 1 109 ? -9.123 0.807 16.758 1.00 93.12 109 ILE A O 1
ATOM 885 N N . ARG A 1 110 ? -9.976 1.168 18.811 1.00 93.75 110 ARG A N 1
ATOM 886 C CA . ARG A 1 110 ? -10.594 -0.145 18.946 1.00 93.75 110 ARG A CA 1
ATOM 887 C C . ARG A 1 110 ? -12.105 -0.036 18.825 1.00 93.75 110 ARG A C 1
ATOM 889 O O . ARG A 1 110 ? -12.725 0.779 19.492 1.00 93.75 110 ARG A O 1
ATOM 896 N N . MET A 1 111 ? -12.697 -0.870 17.981 1.00 89.88 111 MET A N 1
ATOM 897 C CA . MET A 1 111 ? -14.139 -0.904 17.756 1.00 89.88 111 MET A CA 1
ATOM 898 C C . MET A 1 111 ? -14.576 -2.333 17.432 1.00 89.88 111 MET A C 1
ATOM 900 O O . MET A 1 111 ? -14.004 -2.972 16.545 1.00 89.88 111 MET A O 1
ATOM 904 N N . ASN A 1 112 ? -15.599 -2.829 18.130 1.00 88.50 112 ASN A N 1
ATOM 905 C CA . ASN A 1 112 ? -16.126 -4.192 18.008 1.00 88.50 112 ASN A CA 1
ATOM 906 C C . ASN A 1 112 ? -15.038 -5.269 18.172 1.00 88.50 112 ASN A C 1
ATOM 908 O O . ASN A 1 112 ? -14.993 -6.253 17.428 1.00 88.50 112 ASN A O 1
ATOM 912 N N . GLY A 1 113 ? -14.111 -5.059 19.111 1.00 90.81 113 GLY A N 1
ATOM 913 C CA . GLY A 1 113 ? -12.973 -5.943 19.359 1.00 90.81 113 GLY A CA 1
ATOM 914 C C . GLY A 1 113 ? -11.880 -5.943 18.281 1.00 90.81 113 GLY A C 1
ATOM 915 O O . GLY A 1 113 ? -10.960 -6.756 18.373 1.00 90.81 113 GLY A O 1
ATOM 916 N N . ILE A 1 114 ? -11.955 -5.059 17.280 1.00 95.44 114 ILE A N 1
ATOM 917 C CA . ILE A 1 114 ? -10.978 -4.921 16.190 1.00 95.44 114 ILE A CA 1
ATOM 918 C C . ILE A 1 114 ? -10.224 -3.600 16.350 1.00 95.44 114 ILE A C 1
ATOM 920 O O . ILE A 1 114 ? -10.835 -2.561 16.594 1.00 95.44 114 ILE A O 1
ATOM 924 N N . ILE A 1 115 ? -8.901 -3.618 16.179 1.00 97.38 115 ILE A N 1
ATOM 925 C CA . ILE A 1 115 ? -8.063 -2.417 16.244 1.00 97.38 115 ILE A CA 1
ATOM 926 C C . ILE A 1 115 ? -7.770 -1.900 14.830 1.00 97.38 115 ILE A C 1
ATOM 928 O O . ILE A 1 115 ? -7.160 -2.587 14.014 1.00 97.38 115 ILE A O 1
ATOM 932 N N . TYR A 1 116 ? -8.158 -0.663 14.541 1.00 95.81 116 TYR A N 1
ATOM 933 C CA . TYR A 1 116 ? -7.896 0.011 13.269 1.00 95.81 116 TYR A CA 1
ATOM 934 C C . TYR A 1 116 ? -6.668 0.908 13.402 1.00 95.81 116 TYR A C 1
ATOM 936 O O . TYR A 1 116 ? -6.578 1.678 14.354 1.00 95.81 116 TYR A O 1
ATOM 944 N N . LEU A 1 117 ? -5.724 0.810 12.461 1.00 95.38 117 LEU A N 1
ATOM 945 C CA . LEU A 1 117 ? -4.451 1.536 12.488 1.00 95.38 117 LEU A CA 1
ATOM 946 C C . LEU A 1 117 ? -4.296 2.437 11.264 1.00 95.38 117 LEU A C 1
ATOM 948 O O . LEU A 1 117 ? -4.109 1.959 10.139 1.00 95.38 117 LEU A O 1
ATOM 952 N N . PHE A 1 118 ? -4.283 3.741 11.517 1.00 89.75 118 PHE A N 1
ATOM 953 C CA . PHE A 1 118 ? -4.186 4.809 10.531 1.00 89.75 118 PHE A CA 1
ATOM 954 C C . PHE A 1 118 ? -2.804 5.445 10.570 1.00 89.75 118 PHE A C 1
ATOM 956 O O . PHE A 1 118 ? -2.328 5.861 11.624 1.00 89.75 118 PHE A O 1
ATOM 963 N N . LYS A 1 119 ? -2.156 5.574 9.418 1.00 84.19 119 LYS A N 1
ATOM 964 C CA . LYS A 1 119 ? -0.918 6.347 9.312 1.00 84.19 119 LYS A CA 1
ATOM 965 C C . LYS A 1 119 ? -1.280 7.834 9.244 1.00 84.19 119 LYS A C 1
ATOM 967 O O . LYS A 1 119 ? -2.054 8.214 8.381 1.00 84.19 119 LYS A O 1
ATOM 972 N N . THR A 1 120 ? -0.704 8.673 10.103 1.00 72.12 120 THR A N 1
ATOM 973 C CA . THR A 1 120 ? -1.108 10.092 10.224 1.00 72.12 120 THR A CA 1
ATOM 974 C C . THR A 1 120 ? 0.003 11.107 9.975 1.00 72.12 120 THR A C 1
ATOM 976 O O . THR A 1 120 ? -0.203 12.301 10.173 1.00 72.12 120 THR A O 1
ATOM 979 N N . ASN A 1 121 ? 1.186 10.675 9.531 1.00 66.12 121 ASN A N 1
ATOM 980 C CA . ASN A 1 121 ? 2.244 11.589 9.103 1.00 66.12 121 ASN A CA 1
ATOM 981 C C . ASN A 1 121 ? 2.183 11.885 7.594 1.00 66.12 121 ASN A C 1
ATOM 983 O O . ASN A 1 121 ? 2.112 10.976 6.761 1.00 66.12 121 ASN A O 1
ATOM 987 N N . ASP A 1 122 ? 2.291 13.174 7.275 1.00 51.34 122 ASP A N 1
ATOM 988 C CA . ASP A 1 122 ? 2.141 13.753 5.933 1.00 51.34 122 ASP A CA 1
ATOM 989 C C . ASP A 1 122 ? 3.430 13.699 5.083 1.00 51.34 122 ASP A C 1
ATOM 991 O O . ASP A 1 122 ? 3.440 14.025 3.898 1.00 51.34 122 ASP A O 1
ATOM 995 N N . ASP A 1 123 ? 4.533 13.195 5.655 1.00 48.56 123 ASP A N 1
ATOM 996 C CA . ASP A 1 123 ? 5.878 13.160 5.047 1.00 48.56 123 ASP A CA 1
ATOM 997 C C . ASP A 1 123 ? 5.975 12.360 3.725 1.00 48.56 123 ASP A C 1
ATOM 999 O O . ASP A 1 123 ? 7.050 12.238 3.134 1.00 48.56 123 ASP A O 1
ATOM 1003 N N . THR A 1 124 ? 4.875 11.767 3.251 1.00 43.19 124 THR A N 1
ATOM 1004 C CA . THR A 1 124 ? 4.808 11.052 1.970 1.00 43.19 124 THR A CA 1
ATOM 1005 C C . THR A 1 124 ? 4.317 11.876 0.785 1.00 43.19 124 THR A C 1
ATOM 1007 O O . THR A 1 124 ? 4.378 11.350 -0.328 1.00 43.19 124 THR A O 1
ATOM 1010 N N . TYR A 1 125 ? 3.920 13.140 0.961 1.00 38.16 125 TYR A N 1
ATOM 1011 C CA . TYR A 1 125 ? 3.715 14.048 -0.172 1.00 38.16 125 TYR A CA 1
ATOM 1012 C C . TYR A 1 125 ? 5.060 14.510 -0.743 1.00 38.16 125 TYR A C 1
ATOM 1014 O O . TYR A 1 125 ? 5.493 15.652 -0.609 1.00 38.16 125 TYR A O 1
ATOM 1022 N N . SER A 1 126 ? 5.754 13.604 -1.431 1.00 35.75 126 SER A N 1
ATOM 1023 C CA . SER A 1 126 ? 6.757 14.031 -2.395 1.00 35.75 126 SER A CA 1
ATOM 1024 C C . SER A 1 126 ? 6.018 14.606 -3.602 1.00 35.75 126 SER A C 1
ATOM 1026 O O . SER A 1 126 ? 5.546 13.848 -4.451 1.00 35.75 126 SER A O 1
ATOM 1028 N N . LEU A 1 127 ? 5.931 15.935 -3.684 1.00 34.84 127 LEU A N 1
ATOM 1029 C CA . LEU A 1 127 ? 5.681 16.666 -4.927 1.00 34.84 127 LEU A CA 1
ATOM 1030 C C . LEU A 1 127 ? 6.761 16.257 -5.942 1.00 34.84 127 LEU A C 1
ATOM 1032 O O . LEU A 1 127 ? 7.835 16.853 -6.032 1.00 34.84 127 LEU A O 1
ATOM 1036 N N . HIS A 1 128 ? 6.526 15.178 -6.680 1.00 38.47 128 HIS A N 1
ATOM 1037 C CA . HIS A 1 128 ? 7.390 14.766 -7.772 1.00 38.47 128 HIS A CA 1
ATOM 1038 C C . HIS A 1 128 ? 6.636 14.932 -9.080 1.00 38.47 128 HIS A C 1
ATOM 1040 O O . HIS A 1 128 ? 5.755 14.165 -9.441 1.00 38.47 128 HIS A O 1
ATOM 1046 N N . SER A 1 129 ? 7.049 15.968 -9.803 1.00 42.62 129 SER A N 1
ATOM 1047 C CA . SER A 1 129 ? 6.584 16.440 -11.106 1.00 42.62 129 SER A CA 1
ATOM 1048 C C . SER A 1 129 ? 6.877 15.480 -12.280 1.00 42.62 129 SER A C 1
ATOM 1050 O O . SER A 1 129 ? 6.989 15.917 -13.429 1.00 42.62 129 SER A O 1
ATOM 1052 N N . SER A 1 130 ? 6.986 14.171 -12.013 1.00 53.03 130 SER A N 1
ATOM 1053 C CA . SER A 1 130 ? 7.239 13.116 -13.003 1.00 53.03 130 SER A CA 1
ATOM 1054 C C . SER A 1 130 ? 6.758 11.734 -12.523 1.00 53.03 130 SER A C 1
ATOM 1056 O O . SER A 1 130 ? 7.354 11.147 -11.617 1.00 53.03 130 SER A O 1
ATOM 1058 N N . ASN A 1 131 ? 5.744 11.179 -13.198 1.00 71.06 131 ASN A N 1
ATOM 1059 C CA . ASN A 1 131 ? 5.104 9.887 -12.903 1.00 71.06 131 ASN A CA 1
ATOM 1060 C C . ASN A 1 131 ? 5.820 8.712 -13.595 1.00 71.06 131 ASN A C 1
ATOM 1062 O O . ASN A 1 131 ? 5.214 7.937 -14.338 1.00 71.06 131 ASN A O 1
ATOM 1066 N N . PHE A 1 132 ? 7.134 8.579 -13.377 1.00 85.88 132 PHE A N 1
ATOM 1067 C CA . PHE A 1 132 ? 7.941 7.517 -13.999 1.00 85.88 132 PHE A CA 1
ATOM 1068 C C . PHE A 1 132 ? 7.377 6.118 -13.735 1.00 85.88 132 PHE A C 1
ATOM 1070 O O . PHE A 1 132 ? 7.345 5.280 -14.633 1.00 85.88 132 PHE A O 1
ATOM 1077 N N . SER A 1 133 ? 6.932 5.885 -12.499 1.00 84.44 133 SER A N 1
ATOM 1078 C CA . SER A 1 133 ? 6.376 4.607 -12.066 1.00 84.44 133 SER A CA 1
ATOM 1079 C C . SER A 1 133 ? 5.077 4.272 -12.794 1.00 84.44 133 SER A C 1
ATOM 1081 O O . SER A 1 133 ? 4.923 3.133 -13.211 1.00 84.44 133 SER A O 1
ATOM 1083 N N . GLU A 1 134 ? 4.178 5.239 -13.010 1.00 83.88 134 GLU A N 1
ATOM 1084 C CA . GLU A 1 134 ? 2.903 4.985 -13.700 1.00 83.88 134 GLU A CA 1
ATOM 1085 C C . GLU A 1 134 ? 3.107 4.596 -15.159 1.00 83.88 134 GLU A C 1
ATOM 1087 O O . GLU A 1 134 ? 2.606 3.568 -15.604 1.00 83.88 134 GLU A O 1
ATOM 1092 N N . ASN A 1 135 ? 3.922 5.363 -15.888 1.00 88.12 135 ASN A N 1
ATOM 1093 C CA . ASN A 1 135 ? 4.218 5.058 -17.289 1.00 88.12 135 ASN A CA 1
ATOM 1094 C C . ASN A 1 135 ? 4.922 3.705 -17.438 1.00 88.12 135 ASN A C 1
ATOM 1096 O O . ASN A 1 135 ? 4.692 2.980 -18.402 1.00 88.12 135 ASN A O 1
ATOM 1100 N N . TYR A 1 136 ? 5.772 3.351 -16.475 1.00 91.75 136 TYR A N 1
ATOM 1101 C CA . TYR A 1 136 ? 6.416 2.046 -16.455 1.00 91.75 136 TYR A CA 1
ATOM 1102 C C . TYR A 1 136 ? 5.421 0.913 -16.174 1.00 91.75 136 TYR A C 1
ATOM 1104 O O . TYR A 1 136 ? 5.455 -0.103 -16.865 1.00 91.75 136 TYR A O 1
ATOM 1112 N N . ARG A 1 137 ? 4.498 1.097 -15.220 1.00 90.88 137 ARG A N 1
ATOM 1113 C CA . ARG A 1 137 ? 3.411 0.139 -14.967 1.00 90.88 137 ARG A CA 1
ATOM 1114 C C . ARG A 1 137 ? 2.553 -0.066 -16.208 1.00 90.88 137 ARG A C 1
ATOM 1116 O O . ARG A 1 137 ? 2.308 -1.208 -16.585 1.00 90.88 137 ARG A O 1
ATOM 1123 N N . HIS A 1 138 ? 2.171 1.017 -16.881 1.00 90.88 138 HIS A N 1
ATOM 1124 C CA . HIS A 1 138 ? 1.436 0.956 -18.144 1.00 90.88 138 HIS A CA 1
ATOM 1125 C C . HIS A 1 138 ? 2.182 0.179 -19.214 1.00 90.88 138 HIS A C 1
ATOM 1127 O O . HIS A 1 138 ? 1.628 -0.722 -19.828 1.00 90.88 138 HIS A O 1
ATOM 1133 N N . PHE A 1 139 ? 3.470 0.469 -19.405 1.00 93.25 139 PHE A N 1
ATOM 1134 C CA . PHE A 1 139 ? 4.285 -0.255 -20.375 1.00 93.25 139 PHE A CA 1
ATOM 1135 C C . PHE A 1 139 ? 4.235 -1.773 -20.138 1.00 93.25 139 PHE A C 1
ATOM 1137 O O . PHE A 1 139 ? 4.052 -2.533 -21.086 1.00 93.25 139 PHE A O 1
ATOM 1144 N N . MET A 1 140 ? 4.309 -2.211 -18.881 1.00 95.12 140 MET A N 1
ATOM 1145 C CA . MET A 1 140 ? 4.272 -3.631 -18.516 1.00 95.12 140 MET A CA 1
ATOM 1146 C C . MET A 1 140 ? 2.871 -4.264 -18.534 1.00 95.12 140 MET A C 1
ATOM 1148 O O . MET A 1 140 ? 2.779 -5.484 -18.411 1.00 95.12 140 MET A O 1
ATOM 1152 N N . THR A 1 141 ? 1.795 -3.474 -18.643 1.00 93.88 141 THR A N 1
ATOM 1153 C CA . THR A 1 141 ? 0.418 -3.964 -18.421 1.00 93.88 141 THR A CA 1
ATOM 1154 C C . THR A 1 141 ? -0.633 -3.512 -19.435 1.00 93.88 141 THR A C 1
ATOM 1156 O O . THR A 1 141 ? -1.775 -3.955 -19.352 1.00 93.88 141 THR A O 1
ATOM 1159 N N . LYS A 1 142 ? -0.275 -2.667 -20.408 1.00 91.38 142 LYS A N 1
ATOM 1160 C CA . LYS A 1 142 ? -1.176 -2.257 -21.491 1.00 91.38 142 LYS A CA 1
ATOM 1161 C C . LYS A 1 142 ? -1.722 -3.471 -22.248 1.00 91.38 142 LYS A C 1
ATOM 1163 O O . LYS A 1 142 ? -0.971 -4.409 -22.529 1.00 91.38 142 LYS A O 1
ATOM 1168 N N . SER A 1 143 ? -3.002 -3.413 -22.594 1.00 87.06 143 SER A N 1
ATOM 1169 C CA . SER A 1 143 ? -3.788 -4.454 -23.265 1.00 87.06 143 SER A CA 1
ATOM 1170 C C . SER A 1 143 ? -3.513 -4.528 -24.766 1.00 87.06 143 SER A C 1
ATOM 1172 O O . SER A 1 143 ? -3.719 -5.570 -25.381 1.00 87.06 143 SER A O 1
ATOM 1174 N N . SER A 1 144 ? -3.053 -3.431 -25.375 1.00 84.69 144 SER A N 1
ATOM 1175 C CA . SER A 1 144 ? -2.639 -3.406 -26.782 1.00 84.69 144 SER A CA 1
ATOM 1176 C C . SER A 1 144 ? -1.412 -2.525 -26.996 1.00 84.69 144 SER A C 1
ATOM 1178 O O . SER A 1 144 ? -1.104 -1.646 -26.189 1.00 84.69 144 SER A O 1
ATOM 1180 N N . GLU A 1 145 ? -0.687 -2.736 -28.096 1.00 79.44 145 GLU A N 1
ATOM 1181 C CA . GLU A 1 145 ? 0.513 -1.947 -28.391 1.00 79.44 145 GLU A CA 1
ATOM 1182 C C . GLU A 1 145 ? 0.222 -0.450 -28.546 1.00 79.44 145 GLU A C 1
ATOM 1184 O O . GLU A 1 145 ? 1.025 0.366 -28.082 1.00 79.44 145 GLU A O 1
ATOM 1189 N N . ASN A 1 146 ? -0.940 -0.119 -29.115 1.00 80.38 146 ASN A N 1
ATOM 1190 C CA . ASN A 1 146 ? -1.383 1.243 -29.410 1.00 80.38 146 ASN A CA 1
ATOM 1191 C C . ASN A 1 146 ? -2.158 1.897 -28.259 1.00 80.38 146 ASN A C 1
ATOM 1193 O O . ASN A 1 146 ? -2.625 3.023 -28.406 1.00 80.38 146 ASN A O 1
ATOM 1197 N N . GLU A 1 147 ? -2.317 1.213 -27.124 1.00 83.00 147 GLU A N 1
ATOM 1198 C CA . GLU A 1 147 ? -2.972 1.797 -25.960 1.00 83.00 147 GLU A CA 1
ATOM 1199 C C . GLU A 1 147 ? -2.106 2.925 -25.389 1.00 83.00 147 GLU A C 1
ATOM 1201 O O . GLU A 1 147 ? -1.052 2.706 -24.773 1.00 83.00 147 GLU A O 1
ATOM 1206 N N . GLU A 1 148 ? -2.557 4.157 -25.601 1.00 77.75 148 GLU A N 1
ATOM 1207 C CA . GLU A 1 148 ? -1.956 5.317 -24.970 1.00 77.75 148 GLU A CA 1
ATOM 1208 C C . GLU A 1 148 ? -2.202 5.282 -23.465 1.00 77.75 148 GLU A C 1
ATOM 1210 O O . GLU A 1 148 ? -3.278 4.915 -22.997 1.00 77.75 148 GLU A O 1
ATOM 1215 N N . PHE A 1 149 ? -1.199 5.691 -22.689 1.00 73.38 149 PHE A N 1
ATOM 1216 C CA . PHE A 1 149 ? -1.406 5.863 -21.259 1.00 73.38 149 PHE A CA 1
ATOM 1217 C C . PHE A 1 149 ? -2.391 7.008 -21.026 1.00 73.38 149 PHE A C 1
ATOM 1219 O O . PHE A 1 149 ? -2.051 8.176 -21.239 1.00 73.38 149 PHE A O 1
ATOM 1226 N N . GLN A 1 150 ? -3.579 6.663 -20.548 1.00 63.25 150 GLN A N 1
ATOM 1227 C CA . GLN A 1 150 ? -4.523 7.593 -19.955 1.00 63.25 150 GLN A CA 1
ATOM 1228 C C . GLN A 1 150 ? -4.508 7.342 -18.452 1.00 63.25 150 GLN A C 1
ATOM 1230 O O . GLN A 1 150 ? -4.689 6.212 -18.003 1.00 63.25 150 GLN A O 1
ATOM 1235 N N . ALA A 1 151 ? -4.247 8.384 -17.662 1.00 64.12 151 ALA A N 1
ATOM 1236 C CA . ALA A 1 151 ? -4.420 8.287 -16.222 1.00 64.12 151 ALA A CA 1
ATOM 1237 C C . ALA A 1 151 ? -5.925 8.165 -15.945 1.00 64.12 151 ALA A C 1
ATOM 1239 O O . ALA A 1 151 ? -6.624 9.170 -15.868 1.00 64.12 151 ALA A O 1
ATOM 1240 N N . ASP A 1 152 ? -6.418 6.933 -15.823 1.00 62.78 152 ASP A N 1
ATOM 1241 C CA . ASP A 1 152 ? -7.812 6.632 -15.472 1.00 62.78 152 ASP A CA 1
ATOM 1242 C C . ASP A 1 152 ? -8.149 7.041 -14.024 1.00 62.78 152 ASP A C 1
ATOM 1244 O O . ASP A 1 152 ? -9.308 7.029 -13.615 1.00 62.78 152 ASP A O 1
ATOM 1248 N N . GLY A 1 153 ? -7.133 7.410 -13.234 1.00 71.12 153 GLY A N 1
ATOM 1249 C CA . GLY A 1 153 ? -7.271 7.724 -11.813 1.00 71.12 153 GLY A CA 1
ATOM 1250 C C . GLY A 1 153 ? -7.606 6.495 -10.963 1.00 71.12 153 GLY A C 1
ATOM 1251 O O . GLY A 1 153 ? -7.860 6.636 -9.765 1.00 71.12 153 GLY A O 1
ATOM 1252 N N . ILE A 1 154 ? -7.593 5.298 -11.560 1.00 81.56 154 ILE A N 1
ATOM 1253 C CA . ILE A 1 154 ? -7.962 4.049 -10.913 1.00 81.56 154 ILE A CA 1
ATOM 1254 C C . ILE A 1 154 ? -6.731 3.417 -10.274 1.00 81.56 154 ILE A C 1
ATOM 1256 O O . ILE A 1 154 ? -5.757 3.033 -10.925 1.00 81.56 154 ILE A O 1
ATOM 1260 N N . VAL A 1 155 ? -6.804 3.217 -8.965 1.00 85.50 155 VAL A N 1
ATOM 1261 C CA . VAL A 1 155 ? -5.802 2.476 -8.208 1.00 85.50 155 VAL A CA 1
ATOM 1262 C C . VAL A 1 155 ? -6.326 1.085 -7.901 1.00 85.50 155 VAL A C 1
ATOM 1264 O O . VAL A 1 155 ? -7.377 0.904 -7.292 1.00 85.50 155 VAL A O 1
ATOM 1267 N N . ARG A 1 156 ? -5.547 0.095 -8.329 1.00 90.19 156 ARG A N 1
ATOM 1268 C CA . ARG A 1 156 ? -5.875 -1.328 -8.262 1.00 90.19 156 ARG A CA 1
ATOM 1269 C C . ARG A 1 156 ? -5.248 -1.921 -7.005 1.00 90.19 156 ARG A C 1
ATOM 1271 O O . ARG A 1 156 ? -4.032 -1.808 -6.813 1.00 90.19 156 ARG A O 1
ATOM 1278 N N . LYS A 1 157 ? -6.061 -2.483 -6.112 1.00 93.38 157 LYS A N 1
ATOM 1279 C CA . LYS A 1 157 ? -5.636 -2.907 -4.773 1.00 93.38 157 LYS A CA 1
ATOM 1280 C C . LYS A 1 157 ? -5.976 -4.371 -4.524 1.00 93.38 157 LYS A C 1
ATOM 1282 O O . LYS A 1 157 ? -7.033 -4.855 -4.909 1.00 93.38 157 LYS A O 1
ATOM 1287 N N . GLY A 1 158 ? -5.064 -5.056 -3.847 1.00 95.06 158 GLY A N 1
ATOM 1288 C CA . GLY A 1 158 ? -5.315 -6.349 -3.226 1.00 95.06 158 GLY A CA 1
ATOM 1289 C C . GLY A 1 158 ? -5.774 -6.164 -1.784 1.00 95.06 158 GLY A C 1
ATOM 1290 O O . GLY A 1 158 ? -5.372 -5.208 -1.106 1.00 95.06 158 GLY A O 1
ATOM 1291 N N . VAL A 1 159 ? -6.606 -7.093 -1.330 1.00 96.69 159 VAL A N 1
ATOM 1292 C CA . VAL A 1 159 ? -7.019 -7.275 0.059 1.00 96.69 159 VAL A CA 1
ATOM 1293 C C . VAL A 1 159 ? -6.306 -8.505 0.582 1.00 96.69 159 VAL A C 1
ATOM 1295 O O . VAL A 1 159 ? -6.365 -9.579 -0.015 1.00 96.69 159 VAL A O 1
ATOM 1298 N N . PHE A 1 160 ? -5.623 -8.343 1.702 1.00 97.50 160 PHE A N 1
ATOM 1299 C CA . PHE A 1 160 ? -4.702 -9.331 2.227 1.00 97.50 160 PHE A CA 1
ATOM 1300 C C . PHE A 1 160 ? -5.013 -9.639 3.681 1.00 97.50 160 PHE A C 1
ATOM 1302 O O . PHE A 1 160 ? -5.425 -8.766 4.450 1.00 97.50 160 PHE A O 1
ATOM 1309 N N . THR A 1 161 ? -4.720 -10.871 4.072 1.00 97.62 161 THR A N 1
ATOM 1310 C CA . THR A 1 161 ? -4.581 -11.259 5.472 1.00 97.62 161 THR A CA 1
ATOM 1311 C C . THR A 1 161 ? -3.134 -11.625 5.753 1.00 97.62 161 THR A C 1
ATOM 1313 O O . THR A 1 161 ? -2.544 -12.385 4.987 1.00 97.62 161 THR A O 1
ATOM 1316 N N . ALA A 1 162 ? -2.578 -11.126 6.854 1.00 97.81 162 ALA A N 1
ATOM 1317 C CA . ALA A 1 162 ? -1.289 -11.565 7.371 1.00 97.81 162 ALA A CA 1
ATOM 1318 C C . ALA A 1 162 ? -1.447 -12.244 8.733 1.00 97.81 162 ALA A C 1
ATOM 1320 O O . ALA A 1 162 ? -2.178 -11.757 9.596 1.00 97.81 162 ALA A O 1
ATOM 1321 N N . GLU A 1 163 ? -0.715 -13.336 8.927 1.00 96.81 163 GLU A N 1
ATOM 1322 C CA . GLU A 1 163 ? -0.455 -13.941 10.227 1.00 96.81 163 GLU A CA 1
ATOM 1323 C C . GLU A 1 163 ? 0.966 -13.577 10.650 1.00 96.81 163 GLU A C 1
ATOM 1325 O O . GLU A 1 163 ? 1.946 -14.115 10.130 1.00 96.81 163 GLU A O 1
ATOM 1330 N N . ILE A 1 164 ? 1.073 -12.635 11.585 1.00 96.25 164 ILE A N 1
ATOM 1331 C CA . ILE A 1 164 ? 2.350 -12.169 12.125 1.00 96.25 164 ILE A CA 1
ATOM 1332 C C . ILE A 1 164 ? 2.592 -12.917 13.436 1.00 96.25 164 ILE A C 1
ATOM 1334 O O . ILE A 1 164 ? 1.809 -12.727 14.368 1.00 96.25 164 ILE A O 1
ATOM 1338 N N . PRO A 1 165 ? 3.620 -13.779 13.537 1.00 93.69 165 PRO A N 1
ATOM 1339 C CA . PRO A 1 165 ? 3.886 -14.529 14.760 1.00 93.69 165 PRO A CA 1
ATOM 1340 C C . PRO A 1 165 ? 4.011 -13.595 15.960 1.00 93.69 165 PRO A C 1
ATOM 1342 O O . PRO A 1 165 ? 4.649 -12.547 15.851 1.00 93.69 165 PRO A O 1
ATOM 1345 N N . LYS A 1 166 ? 3.416 -13.976 17.091 1.00 92.00 166 LYS A N 1
ATOM 1346 C CA . LYS A 1 166 ? 3.682 -13.321 18.376 1.00 92.00 166 LYS A CA 1
ATOM 1347 C C . LYS A 1 166 ? 5.091 -13.676 18.858 1.00 92.00 166 LYS A C 1
ATOM 1349 O O . LYS A 1 166 ? 5.759 -14.516 18.249 1.00 92.00 166 LYS A O 1
ATOM 1354 N N . ASP A 1 167 ? 5.545 -13.029 19.930 1.00 79.38 167 ASP A N 1
ATOM 1355 C CA . ASP A 1 167 ? 6.799 -13.416 20.584 1.00 79.38 167 ASP A CA 1
ATOM 1356 C C . ASP A 1 167 ? 6.778 -14.927 20.904 1.00 79.38 167 ASP A C 1
ATOM 1358 O O . ASP A 1 167 ? 5.721 -15.505 21.182 1.00 79.38 167 ASP A O 1
ATOM 1362 N N . GLN A 1 168 ? 7.944 -15.572 20.847 1.00 66.56 168 GLN A N 1
ATOM 1363 C CA . GLN A 1 168 ? 8.129 -17.014 21.023 1.00 66.56 168 GLN A CA 1
ATOM 1364 C C . GLN A 1 168 ? 7.517 -17.529 22.333 1.00 66.56 168 GLN A C 1
ATOM 1366 O O . GLN A 1 168 ? 7.102 -18.683 22.399 1.00 66.56 168 GLN A O 1
ATOM 1371 N N . ASN A 1 169 ? 7.420 -16.664 23.344 1.00 69.38 169 ASN A N 1
ATOM 1372 C CA . ASN A 1 169 ? 6.879 -16.991 24.660 1.00 69.38 169 ASN A CA 1
ATOM 1373 C C . ASN A 1 169 ? 5.339 -16.982 24.731 1.00 69.38 169 ASN A C 1
ATOM 1375 O O . ASN A 1 169 ? 4.778 -17.636 25.606 1.00 69.38 169 ASN A O 1
ATOM 1379 N N . GLU A 1 170 ? 4.643 -16.258 23.847 1.00 71.88 170 GLU A N 1
ATOM 1380 C CA . GLU A 1 170 ? 3.174 -16.129 23.896 1.00 71.88 170 GLU A CA 1
ATOM 1381 C C . GLU A 1 170 ? 2.449 -17.196 23.066 1.00 71.88 170 GLU A C 1
ATOM 1383 O O . GLU A 1 170 ? 1.309 -17.552 23.370 1.00 71.88 170 GLU A O 1
ATOM 1388 N N . GLY A 1 171 ? 3.099 -17.711 22.019 1.00 78.19 171 GLY A N 1
ATOM 1389 C CA . GLY A 1 171 ? 2.476 -18.608 21.048 1.00 78.19 171 GLY A CA 1
ATOM 1390 C C . GLY A 1 171 ? 1.390 -17.930 20.192 1.00 78.19 171 GLY A C 1
ATOM 1391 O O . GLY A 1 171 ? 0.744 -16.953 20.568 1.00 78.19 171 GLY A O 1
ATOM 1392 N N . GLY A 1 172 ? 1.171 -18.459 18.987 1.00 90.25 172 GLY A N 1
ATOM 1393 C CA . GLY A 1 172 ? 0.158 -17.954 18.053 1.00 90.25 172 GLY A CA 1
ATOM 1394 C C . GLY A 1 172 ? 0.601 -16.755 17.204 1.00 90.25 172 GLY A C 1
ATOM 1395 O O . GLY A 1 172 ? 1.787 -16.455 17.067 1.00 90.25 172 GLY A O 1
ATOM 1396 N N . SER A 1 173 ? -0.370 -16.093 16.574 1.00 94.69 173 SER A N 1
ATOM 1397 C CA . SER A 1 173 ? -0.139 -15.004 15.621 1.00 94.69 173 SER A CA 1
ATOM 1398 C C . SER A 1 173 ? -1.174 -13.883 15.756 1.00 94.69 173 SER A C 1
ATOM 1400 O O . SER A 1 173 ? -2.320 -14.092 16.168 1.00 94.69 173 SER A O 1
ATOM 1402 N N . TRP A 1 174 ? -0.756 -12.669 15.412 1.00 96.38 174 TRP A N 1
ATOM 1403 C CA . TRP A 1 174 ? -1.638 -11.548 15.123 1.00 96.38 174 TRP A CA 1
ATOM 1404 C C . TRP A 1 174 ? -2.214 -11.715 13.718 1.00 96.38 174 TRP A C 1
ATOM 1406 O O . TRP A 1 174 ? -1.461 -11.848 12.753 1.00 96.38 174 TRP A O 1
ATOM 1416 N N . LYS A 1 175 ? -3.541 -11.685 13.594 1.00 97.19 175 LYS A N 1
ATOM 1417 C CA . LYS A 1 175 ? -4.253 -11.675 12.316 1.00 97.19 175 LYS A CA 1
ATOM 1418 C C . LYS A 1 175 ? -4.525 -10.236 11.914 1.00 97.19 175 LYS A C 1
ATOM 1420 O O . LYS A 1 175 ? -5.233 -9.507 12.614 1.00 97.19 175 LYS A O 1
ATOM 1425 N N . VAL A 1 176 ? -3.974 -9.844 10.777 1.00 98.38 176 VAL A N 1
ATOM 1426 C CA . VAL A 1 176 ? -4.056 -8.482 10.254 1.00 98.38 176 VAL A CA 1
ATOM 1427 C C . VAL A 1 176 ? -4.771 -8.507 8.912 1.00 98.38 176 VAL A C 1
ATOM 1429 O O . VAL A 1 176 ? -4.316 -9.185 7.996 1.00 98.38 176 VAL A O 1
ATOM 1432 N N . LEU A 1 177 ? -5.866 -7.763 8.782 1.00 98.38 177 LEU A N 1
ATOM 1433 C CA . LEU A 1 177 ? -6.516 -7.474 7.505 1.00 98.38 177 LEU A CA 1
ATOM 1434 C C . LEU A 1 177 ? -5.965 -6.154 6.967 1.00 98.38 177 LEU A C 1
ATOM 1436 O O . LEU A 1 177 ? -5.901 -5.157 7.685 1.00 98.38 177 LEU A O 1
ATOM 1440 N N . TYR A 1 178 ? -5.565 -6.110 5.706 1.00 97.56 178 TYR A N 1
ATOM 1441 C CA . TYR A 1 178 ? -5.066 -4.870 5.127 1.00 97.56 178 TYR A CA 1
ATOM 1442 C C . TYR A 1 178 ? -5.241 -4.829 3.615 1.00 97.56 178 TYR A C 1
ATOM 1444 O O . TYR A 1 178 ? -5.578 -5.823 2.980 1.00 97.56 178 TYR A O 1
ATOM 1452 N N . SER A 1 179 ? -4.998 -3.662 3.020 1.00 95.88 179 SER A N 1
ATOM 1453 C CA . SER A 1 179 ? -4.934 -3.528 1.563 1.00 95.88 179 SER A CA 1
ATOM 1454 C C . SER A 1 179 ? -3.671 -2.828 1.094 1.00 95.88 179 SER A C 1
ATOM 1456 O O . SER A 1 179 ? -3.022 -2.078 1.833 1.00 95.88 179 SER A O 1
ATOM 1458 N N . GLY A 1 180 ? -3.317 -3.081 -0.160 1.00 93.12 180 GLY A N 1
ATOM 1459 C CA . GLY A 1 180 ? -2.157 -2.496 -0.816 1.00 93.12 180 GLY A CA 1
ATOM 1460 C C . GLY A 1 180 ? -2.329 -2.477 -2.326 1.00 93.12 180 GLY A C 1
ATOM 1461 O O . GLY A 1 180 ? -3.061 -3.286 -2.880 1.00 93.12 180 GLY A O 1
ATOM 1462 N N . VAL A 1 181 ? -1.659 -1.537 -2.990 1.00 91.88 181 VAL A N 1
ATOM 1463 C CA . VAL A 1 181 ? -1.639 -1.463 -4.458 1.00 91.88 181 VAL A CA 1
ATOM 1464 C C . VAL A 1 181 ? -0.968 -2.709 -5.032 1.00 91.88 181 VAL A C 1
ATOM 1466 O O . VAL A 1 181 ? 0.133 -3.039 -4.595 1.00 91.88 181 VAL A O 1
ATOM 1469 N N . VAL A 1 182 ? -1.599 -3.335 -6.027 1.00 93.44 182 VAL A N 1
ATOM 1470 C CA . VAL A 1 182 ? -1.048 -4.468 -6.786 1.00 93.44 182 VAL A CA 1
ATOM 1471 C C . VAL A 1 182 ? -0.766 -3.987 -8.211 1.00 93.44 182 VAL A C 1
ATOM 1473 O O . VAL A 1 182 ? -1.709 -3.776 -8.972 1.00 93.44 182 VAL A O 1
ATOM 1476 N N . PRO A 1 183 ? 0.508 -3.738 -8.575 1.00 91.19 183 PRO A N 1
ATOM 1477 C CA . PRO A 1 183 ? 0.861 -3.207 -9.890 1.00 91.19 183 PRO A CA 1
ATOM 1478 C C . PRO A 1 183 ? 0.472 -4.118 -11.050 1.00 91.19 183 PRO A C 1
ATOM 1480 O O . PRO A 1 183 ? -0.018 -3.622 -12.062 1.00 91.19 183 PRO A O 1
ATOM 1483 N N . ALA A 1 184 ? 0.723 -5.420 -10.908 1.00 94.38 184 ALA A N 1
ATOM 1484 C CA . ALA A 1 184 ? 0.369 -6.406 -11.911 1.00 94.38 184 ALA A CA 1
ATOM 1485 C C . ALA A 1 184 ? 0.259 -7.813 -11.326 1.00 94.38 184 ALA A C 1
ATOM 1487 O O . ALA A 1 184 ? 0.845 -8.115 -10.278 1.00 94.38 184 ALA A O 1
ATOM 1488 N N . ILE A 1 185 ? -0.436 -8.666 -12.073 1.00 95.94 185 ILE A N 1
ATOM 1489 C CA . ILE A 1 185 ? -0.503 -10.114 -11.873 1.00 95.94 185 ILE A CA 1
ATOM 1490 C C . ILE A 1 185 ? -0.121 -10.866 -13.156 1.00 95.94 185 ILE A C 1
ATOM 1492 O O . ILE A 1 185 ? -0.190 -10.300 -14.247 1.00 95.94 185 ILE A O 1
ATOM 1496 N N . ASP A 1 186 ? 0.282 -12.130 -13.052 1.00 94.44 186 ASP A N 1
ATOM 1497 C CA . ASP A 1 186 ? 0.356 -13.037 -14.208 1.00 94.44 186 ASP A CA 1
ATOM 1498 C C . ASP A 1 186 ? -0.913 -13.901 -14.344 1.00 94.44 186 ASP A C 1
ATOM 1500 O O . ASP A 1 186 ? -1.873 -13.770 -13.580 1.00 94.44 186 ASP A O 1
ATOM 1504 N N . ASP A 1 187 ? -0.924 -14.810 -15.322 1.00 92.88 187 ASP A N 1
ATOM 1505 C CA . ASP A 1 187 ? -2.038 -15.741 -15.539 1.00 92.88 187 ASP A CA 1
ATOM 1506 C C . ASP A 1 187 ? -2.233 -16.762 -14.410 1.00 92.88 187 ASP A C 1
ATOM 1508 O O . ASP A 1 187 ? -3.302 -17.358 -14.306 1.00 92.88 187 ASP A O 1
ATOM 1512 N N . ASN A 1 188 ? -1.236 -16.929 -13.538 1.00 94.25 188 ASN A N 1
ATOM 1513 C CA . ASN A 1 188 ? -1.305 -17.778 -12.351 1.00 94.25 188 ASN A CA 1
ATOM 1514 C C . ASN A 1 188 ? -1.655 -16.974 -11.089 1.00 94.25 188 ASN A C 1
ATOM 1516 O O . ASN A 1 188 ? -1.438 -17.467 -9.981 1.00 94.25 188 ASN A O 1
ATOM 1520 N N . MET A 1 189 ? -2.152 -15.738 -11.238 1.00 93.38 189 MET A N 1
ATOM 1521 C CA . MET A 1 189 ? -2.476 -14.821 -10.138 1.00 93.38 189 MET A CA 1
ATOM 1522 C C . MET A 1 189 ? -1.270 -14.452 -9.260 1.00 93.38 189 MET A C 1
ATOM 1524 O O . MET A 1 189 ? -1.435 -13.978 -8.136 1.00 93.38 189 MET A O 1
ATOM 1528 N N . ARG A 1 190 ? -0.038 -14.634 -9.749 1.00 94.88 190 ARG A N 1
ATOM 1529 C CA . ARG A 1 190 ? 1.162 -14.241 -9.005 1.00 94.88 190 ARG A CA 1
ATOM 1530 C C . ARG A 1 190 ? 1.319 -12.738 -9.055 1.00 94.88 190 ARG A C 1
ATOM 1532 O O . ARG A 1 190 ? 1.300 -12.141 -10.128 1.00 94.88 190 ARG A O 1
ATOM 1539 N N . HIS A 1 191 ? 1.510 -12.134 -7.891 1.00 96.50 191 HIS A N 1
ATOM 1540 C CA . HIS A 1 191 ? 1.706 -10.698 -7.773 1.00 96.50 191 HIS A CA 1
ATOM 1541 C C . HIS A 1 191 ? 3.128 -10.285 -8.147 1.00 96.50 191 HIS A C 1
ATOM 1543 O O . HIS A 1 191 ? 4.100 -10.972 -7.820 1.00 96.50 191 HIS A O 1
ATOM 1549 N N . TYR A 1 192 ? 3.231 -9.109 -8.768 1.00 95.25 192 TYR A N 1
ATOM 1550 C CA . TYR A 1 192 ? 4.498 -8.457 -9.071 1.00 95.25 192 TYR A CA 1
ATOM 1551 C C . TYR A 1 192 ? 4.510 -7.022 -8.552 1.00 95.25 192 TYR A C 1
ATOM 1553 O O . TYR A 1 192 ? 3.721 -6.167 -8.959 1.00 95.25 192 TYR A O 1
ATOM 1561 N N . GLU A 1 193 ? 5.478 -6.726 -7.691 1.00 93.62 193 GLU A N 1
ATOM 1562 C CA . GLU A 1 193 ? 5.868 -5.354 -7.391 1.00 93.62 193 GLU A CA 1
ATOM 1563 C C . GLU A 1 193 ? 6.630 -4.745 -8.571 1.00 93.62 193 GLU A C 1
ATOM 1565 O O . GLU A 1 193 ? 7.327 -5.434 -9.313 1.00 93.62 193 GLU A O 1
ATOM 1570 N N . MET A 1 194 ? 6.540 -3.425 -8.730 1.00 93.50 194 MET A N 1
ATOM 1571 C CA . MET A 1 194 ? 7.219 -2.706 -9.807 1.00 93.50 194 MET A CA 1
ATOM 1572 C C . MET A 1 194 ? 7.921 -1.472 -9.265 1.00 93.50 194 MET A C 1
ATOM 1574 O O . MET A 1 194 ? 7.323 -0.678 -8.535 1.00 93.50 194 MET A O 1
ATOM 1578 N N . LYS A 1 195 ? 9.193 -1.299 -9.632 1.00 91.62 195 LYS A N 1
ATOM 1579 C CA . LYS A 1 195 ? 10.010 -0.144 -9.237 1.00 91.62 195 LYS A CA 1
ATOM 1580 C C . LYS A 1 195 ? 10.783 0.391 -10.430 1.00 91.62 195 LYS A C 1
ATOM 1582 O O . LYS A 1 195 ? 11.228 -0.377 -11.275 1.00 91.62 195 LYS A O 1
ATOM 1587 N N . VAL A 1 196 ? 11.000 1.703 -10.457 1.00 90.44 196 VAL A N 1
ATOM 1588 C CA . VAL A 1 196 ? 11.864 2.359 -11.444 1.00 90.44 196 VAL A CA 1
ATOM 1589 C C . VAL A 1 196 ? 12.949 3.142 -10.723 1.00 90.44 196 VAL A C 1
ATOM 1591 O O . VAL A 1 196 ? 12.647 3.952 -9.847 1.00 90.44 196 VAL A O 1
ATOM 1594 N N . TYR A 1 197 ? 14.205 2.939 -11.119 1.00 87.75 197 TYR A N 1
ATOM 1595 C CA . TYR A 1 197 ? 15.353 3.649 -10.555 1.00 87.75 197 TYR A CA 1
ATOM 1596 C C . TYR A 1 197 ? 16.183 4.334 -11.633 1.00 87.75 197 TYR A C 1
ATOM 1598 O O . TYR A 1 197 ? 16.445 3.770 -12.698 1.00 87.75 197 TYR A O 1
ATOM 1606 N N . ASN A 1 198 ? 16.632 5.555 -11.333 1.00 86.44 198 ASN A N 1
ATOM 1607 C CA . ASN A 1 198 ? 17.610 6.243 -12.166 1.00 86.44 198 ASN A CA 1
ATOM 1608 C C . ASN A 1 198 ? 18.969 5.553 -12.038 1.00 86.44 198 ASN A C 1
ATOM 1610 O O . ASN A 1 198 ? 19.440 5.342 -10.922 1.00 86.44 198 ASN A O 1
ATOM 1614 N N . PHE A 1 199 ? 19.582 5.214 -13.169 1.00 80.88 199 PHE A N 1
ATOM 1615 C CA . PHE A 1 199 ? 20.844 4.476 -13.255 1.00 80.88 199 PHE A CA 1
ATOM 1616 C C . PHE A 1 199 ? 20.825 3.073 -12.617 1.00 80.88 199 PHE A C 1
ATOM 1618 O O . PHE A 1 199 ? 21.882 2.503 -12.336 1.00 80.88 199 PHE A O 1
ATOM 1625 N N . GLY A 1 200 ? 19.630 2.508 -12.420 1.00 78.81 200 GLY A N 1
ATOM 1626 C CA . GLY A 1 200 ? 19.416 1.126 -12.000 1.00 78.81 200 GLY A CA 1
ATOM 1627 C C . GLY A 1 200 ? 19.684 0.871 -10.517 1.00 78.81 200 GLY A C 1
ATOM 1628 O O . GLY A 1 200 ? 19.682 1.773 -9.683 1.00 78.81 200 GLY A O 1
ATOM 1629 N N . LEU A 1 201 ? 19.895 -0.398 -10.175 1.00 76.06 201 LEU A N 1
ATOM 1630 C CA . LEU A 1 201 ? 20.047 -0.882 -8.800 1.00 76.06 201 LEU A CA 1
ATOM 1631 C C . LEU A 1 201 ? 21.465 -0.640 -8.240 1.00 76.06 201 LEU A C 1
ATOM 1633 O O . LEU A 1 201 ? 22.134 -1.596 -7.872 1.00 76.06 201 LEU A O 1
ATOM 1637 N N . ARG A 1 202 ? 21.989 0.589 -8.240 1.00 75.94 202 ARG A N 1
ATOM 1638 C CA . ARG A 1 202 ? 23.325 0.906 -7.674 1.00 75.94 202 ARG A CA 1
ATOM 1639 C C . ARG A 1 202 ? 23.322 0.885 -6.140 1.00 75.94 202 ARG A C 1
ATOM 1641 O O . ARG A 1 202 ? 22.259 0.920 -5.527 1.00 75.94 202 ARG A O 1
ATOM 1648 N N . ASP A 1 203 ? 24.500 0.917 -5.522 1.00 68.25 203 ASP A N 1
ATOM 1649 C CA . ASP A 1 203 ? 24.686 0.844 -4.063 1.00 68.25 203 ASP A CA 1
ATOM 1650 C C . ASP A 1 203 ? 23.802 1.827 -3.296 1.00 68.25 203 ASP A C 1
ATOM 1652 O O . ASP A 1 203 ? 23.134 1.453 -2.338 1.00 68.25 203 ASP A O 1
ATOM 1656 N N . GLY A 1 204 ? 23.696 3.074 -3.764 1.00 70.06 204 GLY A N 1
ATOM 1657 C CA . GLY A 1 204 ? 22.834 4.080 -3.138 1.00 70.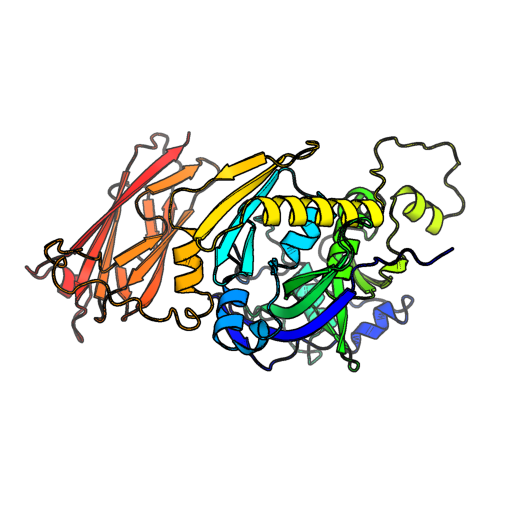06 204 GLY A CA 1
ATOM 1658 C C . GLY A 1 204 ? 21.335 3.737 -3.147 1.00 70.06 204 GLY A C 1
ATOM 1659 O O . GLY A 1 204 ? 20.586 4.276 -2.331 1.00 70.06 204 GLY A O 1
ATOM 1660 N N . ILE A 1 205 ? 20.869 2.867 -4.049 1.00 77.56 205 ILE A N 1
ATOM 1661 C CA . ILE A 1 205 ? 19.503 2.324 -4.018 1.00 77.56 205 ILE A CA 1
ATOM 1662 C C . ILE A 1 205 ? 19.406 1.242 -2.950 1.00 77.56 205 ILE A C 1
ATOM 1664 O O . ILE A 1 205 ? 18.498 1.305 -2.126 1.00 77.56 205 ILE A O 1
ATOM 1668 N N . TRP A 1 206 ? 20.362 0.315 -2.889 1.00 76.06 206 TRP A N 1
ATOM 1669 C CA . TRP A 1 206 ? 20.369 -0.736 -1.871 1.00 76.06 206 TRP A CA 1
ATOM 1670 C C . TRP A 1 206 ? 20.466 -0.177 -0.455 1.00 76.06 206 TRP A C 1
ATOM 1672 O O . TRP A 1 206 ? 19.653 -0.550 0.387 1.00 76.06 206 TRP A O 1
ATOM 1682 N N . LYS A 1 207 ? 21.349 0.799 -0.213 1.00 72.19 207 LYS A N 1
ATOM 1683 C CA . LYS A 1 207 ? 21.492 1.467 1.094 1.00 72.19 207 LYS A CA 1
ATOM 1684 C C . LYS A 1 207 ? 20.190 2.112 1.588 1.00 72.19 207 LYS A C 1
ATOM 1686 O O . LYS A 1 207 ? 19.997 2.242 2.789 1.00 72.19 207 LYS A O 1
ATOM 1691 N N . ARG A 1 208 ? 19.306 2.548 0.680 1.00 74.56 208 ARG A N 1
ATOM 1692 C CA . ARG A 1 208 ? 18.106 3.339 1.024 1.00 74.56 208 ARG A CA 1
ATOM 1693 C C . ARG A 1 208 ? 16.781 2.601 0.870 1.00 74.56 208 ARG A C 1
ATOM 1695 O O . ARG A 1 208 ? 15.811 2.982 1.511 1.00 74.56 208 ARG A O 1
ATOM 1702 N N . GLN A 1 209 ? 16.703 1.625 -0.030 1.00 81.88 209 GLN A N 1
ATOM 1703 C CA . GLN A 1 209 ? 15.436 1.034 -0.469 1.00 81.88 209 GLN A CA 1
ATOM 1704 C C . GLN A 1 209 ? 15.377 -0.484 -0.291 1.00 81.88 209 GLN A C 1
ATOM 1706 O O . GLN A 1 209 ? 14.286 -1.022 -0.418 1.00 81.88 209 GLN A O 1
ATOM 1711 N N . SER A 1 210 ? 16.484 -1.178 0.013 1.00 84.88 210 SER A N 1
ATOM 1712 C CA . SER A 1 210 ? 16.503 -2.650 0.149 1.00 84.88 210 SER A CA 1
ATOM 1713 C C . SER A 1 210 ? 15.465 -3.154 1.158 1.00 84.88 210 SER A C 1
ATOM 1715 O O . SER A 1 210 ? 14.527 -3.842 0.764 1.00 84.88 210 SER A O 1
ATOM 1717 N N . CYS A 1 211 ? 15.564 -2.717 2.417 1.00 86.62 211 CYS A N 1
ATOM 1718 C CA . CYS A 1 211 ? 14.649 -3.098 3.496 1.00 86.62 211 CYS A CA 1
ATOM 1719 C C . CYS A 1 211 ? 13.189 -2.769 3.159 1.00 86.62 211 CYS A C 1
ATOM 1721 O O . CYS A 1 211 ? 12.293 -3.603 3.271 1.00 86.62 211 CYS A O 1
ATOM 1723 N N . LYS A 1 212 ? 12.946 -1.552 2.657 1.00 87.56 212 LYS A N 1
ATOM 1724 C CA . LYS A 1 212 ? 11.604 -1.106 2.271 1.00 87.56 212 LYS A CA 1
ATOM 1725 C C . LYS A 1 212 ? 11.026 -1.951 1.137 1.00 87.56 212 LYS A C 1
ATOM 1727 O O . LYS A 1 212 ? 9.861 -2.321 1.205 1.00 87.56 212 LYS A O 1
ATOM 1732 N N . ASN A 1 213 ? 11.814 -2.243 0.106 1.00 88.81 213 ASN A N 1
ATOM 1733 C CA . ASN A 1 213 ? 11.392 -3.066 -1.023 1.00 88.81 213 ASN A CA 1
ATOM 1734 C C . ASN A 1 213 ? 11.091 -4.501 -0.589 1.00 88.81 213 ASN A C 1
ATOM 1736 O O . ASN A 1 213 ? 10.095 -5.057 -1.042 1.00 88.81 213 ASN A O 1
ATOM 1740 N N . PHE A 1 214 ? 11.912 -5.069 0.299 1.00 92.31 214 PHE A N 1
ATOM 1741 C CA . PHE A 1 214 ? 11.685 -6.398 0.858 1.00 92.31 214 PHE A CA 1
ATOM 1742 C C . PHE A 1 214 ? 10.339 -6.468 1.582 1.00 92.31 214 PHE A C 1
ATOM 1744 O O . PHE A 1 214 ? 9.475 -7.248 1.188 1.00 92.31 214 PHE A O 1
ATOM 1751 N N . TRP A 1 215 ? 10.107 -5.589 2.563 1.00 94.00 215 TRP A N 1
ATOM 1752 C CA . TRP A 1 215 ? 8.851 -5.582 3.318 1.00 94.00 215 TRP A CA 1
ATOM 1753 C C . TRP A 1 215 ? 7.638 -5.234 2.456 1.00 94.00 215 TRP A C 1
ATOM 1755 O O . TRP A 1 215 ? 6.567 -5.812 2.630 1.00 94.00 215 TRP A O 1
ATOM 1765 N N . GLN A 1 216 ? 7.806 -4.350 1.470 1.00 92.69 216 GLN A N 1
ATOM 1766 C CA . GLN A 1 216 ? 6.762 -4.078 0.486 1.00 92.69 216 GLN A CA 1
ATOM 1767 C C . GLN A 1 216 ? 6.400 -5.313 -0.339 1.00 92.69 216 GLN A C 1
ATOM 1769 O O . GLN A 1 216 ? 5.217 -5.505 -0.599 1.00 92.69 216 GLN A O 1
ATOM 1774 N N . ALA A 1 217 ? 7.381 -6.129 -0.735 1.00 94.25 217 ALA A N 1
ATOM 1775 C CA . ALA A 1 217 ? 7.151 -7.368 -1.470 1.00 94.25 217 ALA A CA 1
ATOM 1776 C C . ALA A 1 217 ? 6.509 -8.448 -0.586 1.00 94.25 217 ALA A C 1
ATOM 1778 O O . ALA A 1 217 ? 5.551 -9.077 -1.027 1.00 94.25 217 ALA A O 1
ATOM 1779 N N . VAL A 1 218 ? 6.962 -8.607 0.667 1.00 95.69 218 VAL A N 1
ATOM 1780 C CA . VAL A 1 218 ? 6.330 -9.495 1.666 1.00 95.69 218 VAL A CA 1
ATOM 1781 C C . VAL A 1 218 ? 4.845 -9.171 1.798 1.00 95.69 218 VAL A C 1
ATOM 1783 O O . VAL A 1 218 ? 3.999 -10.017 1.527 1.00 95.69 218 VAL A O 1
ATOM 1786 N N . PHE A 1 219 ? 4.513 -7.925 2.145 1.00 96.75 219 PHE A N 1
ATOM 1787 C CA . PHE A 1 219 ? 3.123 -7.548 2.390 1.00 96.75 219 PHE A CA 1
ATOM 1788 C C . PHE A 1 219 ? 2.293 -7.382 1.109 1.00 96.75 219 PHE A C 1
ATOM 1790 O O . PHE A 1 219 ? 1.087 -7.191 1.204 1.00 96.75 219 PHE A O 1
ATOM 1797 N N . SER A 1 220 ? 2.884 -7.466 -0.082 1.00 93.88 220 SER A N 1
ATOM 1798 C CA . SER A 1 220 ? 2.137 -7.548 -1.347 1.00 93.88 220 SER A CA 1
ATOM 1799 C C . SER A 1 220 ? 1.907 -8.984 -1.820 1.00 93.88 220 SER A C 1
ATOM 1801 O O . SER A 1 220 ? 1.396 -9.157 -2.922 1.00 93.88 220 SER A O 1
ATOM 1803 N N . ASP A 1 221 ? 2.308 -9.997 -1.043 1.00 95.19 221 ASP A N 1
ATOM 1804 C CA . ASP A 1 221 ? 2.320 -11.403 -1.482 1.00 95.19 221 ASP A CA 1
ATOM 1805 C C . ASP A 1 221 ? 3.139 -11.605 -2.778 1.00 95.19 221 ASP A C 1
ATOM 1807 O O . ASP A 1 221 ? 2.849 -12.426 -3.647 1.00 95.19 221 ASP A O 1
ATOM 1811 N N . SER A 1 222 ? 4.174 -10.775 -2.946 1.00 94.25 222 SER A N 1
ATOM 1812 C CA . SER A 1 222 ? 4.979 -10.698 -4.160 1.00 94.25 222 SER A CA 1
ATOM 1813 C C . SER A 1 222 ? 6.290 -11.443 -3.956 1.00 94.25 222 SER A C 1
ATOM 1815 O O . SER A 1 222 ? 7.087 -11.110 -3.073 1.00 94.25 222 SER A O 1
ATOM 1817 N N . HIS A 1 223 ? 6.548 -12.427 -4.814 1.00 92.00 223 HIS A N 1
ATOM 1818 C CA . HIS A 1 223 ? 7.789 -13.209 -4.796 1.00 92.00 223 HIS A CA 1
ATOM 1819 C C . HIS A 1 223 ? 8.925 -12.516 -5.549 1.00 92.00 223 HIS A C 1
ATOM 1821 O O . HIS A 1 223 ? 10.083 -12.921 -5.461 1.00 92.00 223 HIS A O 1
ATOM 1827 N N . SER A 1 224 ? 8.619 -11.482 -6.330 1.00 92.50 224 SER A N 1
ATOM 1828 C CA . SER A 1 224 ? 9.603 -10.759 -7.130 1.00 92.50 224 SER A CA 1
ATOM 1829 C C . SER A 1 224 ? 9.213 -9.299 -7.325 1.00 92.50 224 SER A C 1
ATOM 1831 O O . SER A 1 224 ? 8.061 -8.911 -7.137 1.00 92.50 224 SER A O 1
ATOM 1833 N N . ILE A 1 225 ? 10.189 -8.484 -7.706 1.00 93.69 225 ILE A N 1
ATOM 1834 C CA . ILE A 1 225 ? 10.033 -7.080 -8.071 1.00 93.69 225 ILE A CA 1
ATOM 1835 C C . ILE A 1 225 ? 10.537 -6.920 -9.504 1.00 93.69 225 ILE A C 1
ATOM 1837 O O . ILE A 1 225 ? 11.684 -7.251 -9.797 1.00 93.69 225 ILE A O 1
ATOM 1841 N N . ILE A 1 226 ? 9.716 -6.380 -10.399 1.00 95.31 226 ILE A N 1
ATOM 1842 C CA . ILE A 1 226 ? 10.140 -6.024 -11.754 1.00 95.31 226 ILE A CA 1
ATOM 1843 C C . ILE A 1 226 ? 10.742 -4.619 -11.706 1.00 95.31 226 ILE A C 1
ATOM 1845 O O . ILE A 1 226 ? 10.053 -3.621 -11.463 1.00 95.31 226 ILE A O 1
ATOM 1849 N N . VAL A 1 227 ? 12.047 -4.532 -11.937 1.00 93.25 227 VAL A N 1
ATOM 1850 C CA . VAL A 1 227 ? 12.822 -3.302 -11.809 1.00 93.25 227 VAL A CA 1
ATOM 1851 C C . VAL A 1 227 ? 13.150 -2.716 -13.176 1.00 93.25 227 VAL A C 1
ATOM 1853 O O . VAL A 1 227 ? 13.928 -3.282 -13.942 1.00 93.25 227 VAL A O 1
ATOM 1856 N N . GLY A 1 228 ? 12.616 -1.526 -13.436 1.00 93.25 228 GLY A N 1
ATOM 1857 C CA . GLY A 1 228 ? 12.985 -0.685 -14.564 1.00 93.25 228 GLY A CA 1
ATOM 1858 C C . GLY A 1 228 ? 14.203 0.175 -14.231 1.00 93.25 228 GLY A C 1
ATOM 1859 O O . GLY A 1 228 ? 14.232 0.901 -13.236 1.00 93.25 228 GLY A O 1
ATOM 1860 N N . THR A 1 229 ? 15.218 0.128 -15.083 1.00 92.12 229 THR A N 1
ATOM 1861 C CA . THR A 1 229 ? 16.352 1.055 -15.056 1.00 92.12 229 THR A CA 1
ATOM 1862 C C . THR A 1 229 ? 16.103 2.155 -16.067 1.00 92.12 229 THR A C 1
ATOM 1864 O O . THR A 1 229 ? 15.947 1.869 -17.254 1.00 92.12 229 THR A O 1
ATOM 1867 N N . ARG A 1 230 ? 16.089 3.407 -15.608 1.00 91.94 230 ARG A N 1
ATOM 1868 C CA . ARG A 1 230 ? 16.020 4.575 -16.489 1.00 91.94 230 ARG A CA 1
ATOM 1869 C C . ARG A 1 230 ? 17.334 5.339 -16.516 1.00 91.94 230 ARG A C 1
ATOM 1871 O O . ARG A 1 230 ? 18.028 5.410 -15.504 1.00 91.94 230 ARG A O 1
ATOM 1878 N N . GLU A 1 231 ? 17.611 5.967 -17.646 1.00 89.69 231 GLU A N 1
ATOM 1879 C CA . GLU A 1 231 ? 18.586 7.048 -17.765 1.00 89.69 231 GLU A CA 1
ATOM 1880 C C . GLU A 1 231 ? 17.830 8.314 -18.139 1.00 89.69 231 GLU A C 1
ATOM 1882 O O . GLU A 1 231 ? 17.118 8.352 -19.147 1.00 89.69 231 GLU A O 1
ATOM 1887 N N . ASP A 1 232 ? 17.938 9.326 -17.279 1.00 86.75 232 ASP A N 1
ATOM 1888 C CA . ASP A 1 232 ? 17.134 10.543 -17.363 1.00 86.75 232 ASP A CA 1
ATOM 1889 C C . ASP A 1 232 ? 15.631 10.213 -17.466 1.00 86.75 232 ASP A C 1
ATOM 1891 O O . ASP A 1 232 ? 15.032 9.747 -16.492 1.00 86.75 232 ASP A O 1
ATOM 1895 N N . LYS A 1 233 ? 15.009 10.402 -18.630 1.00 90.75 233 LYS A N 1
ATOM 1896 C CA . LYS A 1 233 ? 13.569 10.203 -18.827 1.00 90.75 233 LYS A CA 1
ATOM 1897 C C . LYS A 1 233 ? 13.205 8.909 -19.548 1.00 90.75 233 LYS A C 1
ATOM 1899 O O . LYS A 1 233 ? 12.018 8.648 -19.726 1.00 90.75 233 LYS A O 1
ATOM 1904 N N . HIS A 1 234 ? 14.187 8.102 -19.942 1.00 91.94 234 HIS A N 1
ATOM 1905 C CA . HIS A 1 234 ? 13.972 6.945 -20.809 1.00 91.94 234 HIS A CA 1
ATOM 1906 C C . HIS A 1 234 ? 14.280 5.630 -20.104 1.00 91.94 234 HIS A C 1
ATOM 1908 O O . HIS A 1 234 ? 15.281 5.520 -19.394 1.00 91.94 234 HIS A O 1
ATOM 1914 N N . LEU A 1 235 ? 13.439 4.623 -20.333 1.00 93.38 235 LEU A N 1
ATOM 1915 C CA . LEU A 1 235 ? 13.697 3.253 -19.900 1.00 93.38 235 LEU A CA 1
ATOM 1916 C C . LEU A 1 235 ? 14.852 2.655 -20.716 1.00 93.38 235 LEU A C 1
ATOM 1918 O O . LEU A 1 235 ? 14.937 2.869 -21.923 1.00 93.38 235 LEU A O 1
ATOM 1922 N N . LYS A 1 236 ? 15.748 1.931 -20.046 1.00 92.94 236 LYS A N 1
ATOM 1923 C CA . LYS A 1 236 ? 16.963 1.353 -20.644 1.00 92.94 236 LYS A CA 1
ATOM 1924 C C . LYS A 1 236 ? 17.077 -0.149 -20.455 1.00 92.94 236 LYS A C 1
ATOM 1926 O O . LYS A 1 236 ? 17.559 -0.835 -21.344 1.00 92.94 236 LYS A O 1
ATOM 1931 N N . ALA A 1 237 ? 16.660 -0.654 -19.300 1.00 91.81 237 ALA A N 1
ATOM 1932 C CA . ALA A 1 237 ? 16.700 -2.078 -18.999 1.00 91.81 237 ALA A CA 1
ATOM 1933 C C . ALA A 1 237 ? 15.571 -2.447 -18.043 1.00 91.81 237 ALA A C 1
ATOM 1935 O O . ALA A 1 237 ? 15.124 -1.614 -17.251 1.00 91.81 237 ALA A O 1
ATOM 1936 N N . ILE A 1 238 ? 15.150 -3.704 -18.092 1.00 93.69 238 ILE A N 1
ATOM 1937 C CA . ILE A 1 238 ? 14.148 -4.281 -17.200 1.00 93.69 238 ILE A CA 1
ATOM 1938 C C . ILE A 1 238 ? 14.753 -5.556 -16.627 1.00 93.69 238 ILE A C 1
ATOM 1940 O O . ILE A 1 238 ? 15.425 -6.299 -17.336 1.00 93.69 238 ILE A O 1
ATOM 1944 N N . ARG A 1 239 ? 14.590 -5.782 -15.325 1.00 91.56 239 ARG A N 1
ATOM 1945 C CA . ARG A 1 239 ? 15.082 -6.991 -14.659 1.00 91.56 239 ARG A CA 1
ATOM 1946 C C . ARG A 1 239 ? 14.060 -7.499 -13.664 1.00 91.56 239 ARG A C 1
ATOM 1948 O O . ARG A 1 239 ? 13.404 -6.699 -13.000 1.00 91.56 239 ARG A O 1
ATOM 1955 N N . LEU A 1 240 ? 13.975 -8.813 -13.526 1.00 92.50 240 LEU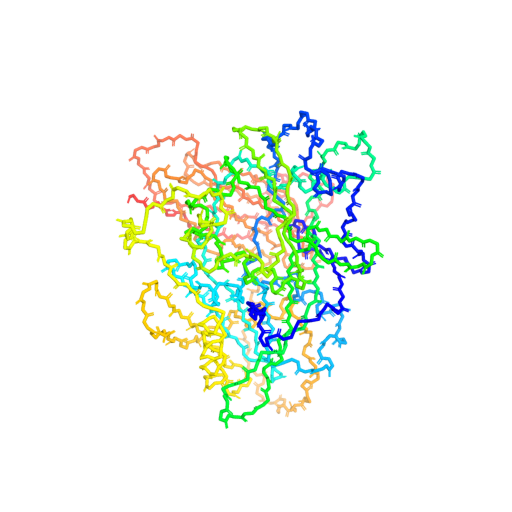 A N 1
ATOM 1956 C CA . LEU A 1 240 ? 13.254 -9.439 -12.431 1.00 92.50 240 LEU A CA 1
ATOM 1957 C C . LEU A 1 240 ? 14.207 -9.585 -11.245 1.00 92.50 240 LEU A C 1
ATOM 1959 O O . LEU A 1 240 ? 15.321 -10.076 -11.398 1.00 92.50 240 LEU A O 1
ATOM 1963 N N . LEU A 1 241 ? 13.781 -9.120 -10.078 1.00 90.38 241 LEU A N 1
ATOM 1964 C CA . LEU A 1 241 ? 14.510 -9.253 -8.825 1.00 90.38 241 LEU A CA 1
ATOM 1965 C C . LEU A 1 241 ? 13.684 -10.124 -7.873 1.00 90.38 241 LEU A C 1
ATOM 1967 O O . LEU A 1 241 ? 12.690 -9.630 -7.332 1.00 90.38 241 LEU A O 1
ATOM 1971 N N . PRO A 1 242 ? 14.053 -11.394 -7.659 1.00 91.56 242 PRO A N 1
ATOM 1972 C CA . PRO A 1 242 ? 13.411 -12.235 -6.656 1.00 91.56 242 PRO A CA 1
ATOM 1973 C C . PRO A 1 242 ? 13.507 -11.617 -5.258 1.00 91.56 242 PRO A C 1
ATOM 1975 O O . PRO A 1 242 ? 14.526 -11.031 -4.893 1.00 91.56 242 PRO A O 1
ATOM 1978 N N . ARG A 1 243 ? 12.448 -11.753 -4.450 1.00 90.25 243 ARG A N 1
ATOM 1979 C CA . ARG A 1 243 ? 12.402 -11.223 -3.076 1.00 90.25 243 ARG A CA 1
ATOM 1980 C C . ARG A 1 243 ? 13.527 -11.800 -2.216 1.00 90.25 243 ARG A C 1
ATOM 1982 O O . ARG A 1 243 ? 14.152 -11.060 -1.466 1.00 90.25 243 ARG A O 1
ATOM 1989 N N . SER A 1 244 ? 13.795 -13.094 -2.375 1.00 85.62 244 SER A N 1
ATOM 1990 C CA . SER A 1 244 ? 14.868 -13.831 -1.698 1.00 85.62 244 SER A CA 1
ATOM 1991 C C . SER A 1 244 ? 16.275 -13.359 -2.073 1.00 85.62 244 SER A C 1
ATOM 1993 O O . SER A 1 244 ? 17.225 -13.645 -1.353 1.00 85.62 244 SER A O 1
ATOM 1995 N N . GLU A 1 245 ? 16.421 -12.644 -3.190 1.00 83.62 245 GLU A N 1
ATOM 1996 C CA . GLU A 1 245 ? 17.696 -12.101 -3.665 1.00 83.62 245 GLU A CA 1
ATOM 1997 C C . GLU A 1 245 ? 17.880 -10.624 -3.299 1.00 83.62 245 GLU A C 1
ATOM 1999 O O . GLU A 1 245 ? 18.904 -10.027 -3.637 1.00 83.62 245 GLU A O 1
ATOM 2004 N N . ILE A 1 246 ? 16.907 -10.007 -2.614 1.00 83.25 246 ILE A N 1
ATOM 2005 C CA . ILE A 1 246 ? 17.059 -8.640 -2.118 1.00 83.25 246 ILE A CA 1
ATOM 2006 C C . ILE A 1 246 ? 18.115 -8.667 -1.009 1.00 83.25 246 ILE A C 1
ATOM 2008 O O . ILE A 1 246 ? 17.884 -9.268 0.040 1.00 83.25 246 ILE A O 1
ATOM 2012 N N . PRO A 1 247 ? 19.264 -8.005 -1.205 1.00 73.81 247 PRO A N 1
ATOM 2013 C CA . PRO A 1 247 ? 20.358 -8.119 -0.266 1.00 73.81 247 PRO A CA 1
ATOM 2014 C C . PRO A 1 247 ? 20.049 -7.307 1.005 1.00 73.81 247 PRO A C 1
ATOM 2016 O O . PRO A 1 247 ? 19.643 -6.138 0.895 1.00 73.81 247 PRO A O 1
ATOM 2019 N N . PRO A 1 248 ? 20.273 -7.880 2.203 1.00 69.56 248 PRO A N 1
ATOM 2020 C CA . PRO A 1 248 ? 20.124 -7.159 3.463 1.00 69.56 248 PRO A CA 1
ATOM 2021 C C . PRO A 1 248 ? 21.166 -6.046 3.633 1.00 69.56 248 PRO A C 1
ATOM 2023 O O . PRO A 1 248 ? 20.985 -5.122 4.426 1.00 69.56 248 PRO A O 1
ATOM 2026 N N . THR A 1 249 ? 22.246 -6.076 2.847 1.00 64.88 249 THR A N 1
ATOM 2027 C CA . THR A 1 249 ? 23.273 -5.032 2.847 1.00 64.88 249 THR A CA 1
ATOM 2028 C C . THR A 1 249 ? 23.663 -4.580 1.440 1.00 64.88 249 THR A C 1
ATOM 2030 O O . THR A 1 249 ? 23.679 -5.349 0.479 1.00 64.88 249 THR A O 1
ATOM 2033 N N . ALA A 1 250 ? 24.076 -3.316 1.304 1.00 55.19 250 ALA A N 1
ATOM 2034 C CA . ALA A 1 250 ? 24.686 -2.847 0.058 1.00 55.19 250 ALA A CA 1
ATOM 2035 C C . ALA A 1 250 ? 26.020 -3.563 -0.243 1.00 55.19 250 ALA A C 1
ATOM 2037 O O . ALA A 1 250 ? 26.360 -3.740 -1.406 1.00 55.19 250 ALA A O 1
ATOM 2038 N N . ALA A 1 251 ? 26.736 -4.031 0.786 1.00 53.31 251 ALA A N 1
ATOM 2039 C CA . ALA A 1 251 ? 27.963 -4.812 0.631 1.00 53.31 251 ALA A CA 1
ATOM 2040 C C . ALA A 1 251 ? 27.708 -6.210 0.031 1.00 53.31 251 ALA A C 1
ATOM 2042 O O . ALA A 1 251 ? 28.474 -6.665 -0.812 1.00 53.31 251 ALA A O 1
ATOM 2043 N N . GLU A 1 252 ? 26.627 -6.902 0.403 1.00 59.41 252 GLU A N 1
ATOM 2044 C CA . GLU A 1 252 ? 26.206 -8.143 -0.279 1.00 59.41 252 GLU A CA 1
ATOM 2045 C C . GLU A 1 252 ? 25.731 -7.867 -1.705 1.00 59.41 252 GLU A C 1
ATOM 2047 O O . GLU A 1 252 ? 26.058 -8.617 -2.622 1.00 59.41 252 GLU A O 1
ATOM 2052 N N . ALA A 1 253 ? 25.036 -6.747 -1.920 1.00 56.38 253 ALA A N 1
ATOM 2053 C CA . ALA A 1 253 ? 24.628 -6.321 -3.255 1.00 56.38 253 ALA A CA 1
ATOM 2054 C C . ALA A 1 253 ? 25.822 -6.082 -4.198 1.00 56.38 253 ALA A C 1
ATOM 2056 O O . ALA A 1 253 ? 25.741 -6.375 -5.394 1.00 56.38 253 ALA A O 1
ATOM 2057 N N . ALA A 1 254 ? 26.918 -5.544 -3.656 1.00 50.00 254 ALA A N 1
ATOM 2058 C CA . ALA A 1 254 ? 28.151 -5.260 -4.375 1.00 50.00 254 ALA A CA 1
ATOM 2059 C C . ALA A 1 254 ? 28.970 -6.538 -4.647 1.00 50.00 254 ALA A C 1
ATOM 2061 O O . ALA A 1 254 ? 29.467 -6.719 -5.761 1.00 50.00 254 ALA A O 1
ATOM 2062 N N . ARG A 1 255 ? 29.013 -7.476 -3.685 1.00 51.22 255 ARG A N 1
ATOM 2063 C CA . ARG A 1 255 ? 29.647 -8.803 -3.838 1.00 51.22 255 ARG A CA 1
ATOM 2064 C C . ARG A 1 255 ? 29.056 -9.624 -4.990 1.00 51.22 255 ARG A C 1
ATOM 2066 O O . ARG A 1 255 ? 29.790 -10.324 -5.676 1.00 51.22 255 ARG A O 1
ATOM 2073 N N . ASN A 1 256 ? 27.760 -9.473 -5.265 1.00 51.78 256 ASN A N 1
ATOM 2074 C CA . ASN A 1 256 ? 27.081 -10.176 -6.359 1.00 51.78 256 ASN A CA 1
ATOM 2075 C C . ASN A 1 256 ? 27.323 -9.573 -7.756 1.00 51.78 256 ASN A C 1
ATOM 2077 O O . ASN A 1 256 ? 26.746 -10.065 -8.726 1.00 51.78 256 ASN A O 1
ATOM 2081 N N . ARG A 1 257 ? 28.119 -8.497 -7.898 1.00 49.53 257 ARG A N 1
ATOM 2082 C CA . ARG A 1 257 ? 28.274 -7.805 -9.190 1.00 49.53 257 ARG A CA 1
ATOM 2083 C C . ARG A 1 257 ? 29.643 -7.874 -9.847 1.00 49.53 257 ARG A C 1
ATOM 2085 O O . ARG A 1 257 ? 29.649 -7.861 -11.073 1.00 49.53 257 ARG A O 1
ATOM 2092 N N . ILE A 1 258 ? 30.766 -7.931 -9.124 1.00 35.72 258 ILE A N 1
ATOM 2093 C CA . ILE A 1 258 ? 32.120 -7.950 -9.728 1.00 35.72 258 ILE A CA 1
ATOM 2094 C C . ILE A 1 258 ? 33.141 -8.591 -8.749 1.00 35.72 258 ILE A C 1
ATOM 2096 O O . ILE A 1 258 ? 33.097 -8.247 -7.571 1.00 35.72 258 ILE A O 1
ATOM 2100 N N . PRO A 1 259 ? 34.117 -9.421 -9.193 1.00 33.72 259 PRO A N 1
ATOM 2101 C CA . PRO A 1 259 ? 35.189 -9.995 -8.353 1.00 33.72 259 PRO A CA 1
ATOM 2102 C C . PRO A 1 259 ? 36.247 -9.006 -7.807 1.00 33.72 259 PRO A C 1
ATOM 2104 O O . PRO A 1 259 ? 37.324 -9.437 -7.409 1.00 33.72 259 PRO A O 1
ATOM 2107 N N . MET A 1 260 ? 36.017 -7.689 -7.828 1.00 34.56 260 MET A N 1
ATOM 2108 C CA . MET A 1 260 ? 37.049 -6.678 -7.524 1.00 34.56 260 MET A CA 1
ATOM 2109 C C . MET A 1 260 ? 36.543 -5.543 -6.627 1.00 34.56 260 MET A C 1
ATOM 2111 O O . MET A 1 260 ? 36.700 -4.366 -6.942 1.00 34.56 260 MET A O 1
ATOM 2115 N N . ILE A 1 261 ? 35.965 -5.884 -5.481 1.00 37.34 261 ILE A N 1
ATOM 2116 C CA . ILE A 1 261 ? 35.939 -4.958 -4.345 1.00 37.34 261 ILE A CA 1
ATOM 2117 C C . ILE A 1 261 ? 36.824 -5.603 -3.291 1.00 37.34 261 ILE A C 1
ATOM 2119 O O . ILE A 1 261 ? 36.539 -6.715 -2.854 1.00 37.34 261 ILE A O 1
ATOM 2123 N N . SER A 1 262 ? 37.951 -4.958 -2.982 1.00 36.28 262 SER A N 1
ATOM 2124 C CA . SER A 1 262 ? 38.866 -5.452 -1.960 1.00 36.28 262 SER A CA 1
ATOM 2125 C C . SER A 1 262 ? 38.131 -5.543 -0.626 1.00 36.28 262 SER A C 1
ATOM 2127 O O . SER A 1 262 ? 37.287 -4.699 -0.317 1.00 36.28 262 SER A O 1
ATOM 2129 N N . ASP A 1 263 ? 38.496 -6.530 0.191 1.00 40.28 263 ASP A N 1
ATOM 2130 C CA . ASP A 1 263 ? 37.968 -6.779 1.544 1.00 40.28 263 ASP A CA 1
ATOM 2131 C C . ASP A 1 263 ? 38.192 -5.614 2.540 1.00 40.28 263 ASP A C 1
ATOM 2133 O O . ASP A 1 263 ? 38.017 -5.757 3.747 1.00 40.28 263 ASP A O 1
ATOM 2137 N N . THR A 1 264 ? 38.610 -4.447 2.049 1.00 39.69 264 THR A N 1
ATOM 2138 C CA . THR A 1 264 ? 39.127 -3.316 2.815 1.00 39.69 264 THR A CA 1
ATOM 2139 C C . THR A 1 264 ? 38.362 -2.015 2.594 1.00 39.69 264 THR A C 1
ATOM 2141 O O . THR A 1 264 ? 38.876 -0.977 3.001 1.00 39.69 264 THR A O 1
ATOM 2144 N N . ASP A 1 265 ? 37.161 -2.027 2.003 1.00 38.44 265 ASP A N 1
ATOM 2145 C CA . ASP A 1 265 ? 36.265 -0.858 2.057 1.00 38.44 265 ASP A CA 1
ATOM 2146 C C . ASP A 1 265 ? 35.118 -1.079 3.062 1.00 38.44 265 ASP A C 1
ATOM 2148 O O . ASP A 1 265 ? 33.985 -1.409 2.689 1.00 38.44 265 ASP A O 1
ATOM 2152 N N . PRO A 1 266 ? 35.394 -0.951 4.374 1.00 39.44 266 PRO A N 1
ATOM 2153 C CA . PRO A 1 266 ? 34.355 -0.880 5.372 1.00 39.44 266 PRO A CA 1
ATOM 2154 C C . PRO A 1 266 ? 33.783 0.537 5.320 1.00 39.44 266 PRO A C 1
ATOM 2156 O O . PRO A 1 266 ? 34.134 1.349 6.164 1.00 39.44 266 PRO A O 1
ATOM 2159 N N . ASP A 1 267 ? 32.917 0.872 4.357 1.00 44.47 267 ASP A N 1
ATOM 2160 C CA . ASP A 1 267 ? 32.121 2.099 4.484 1.00 44.47 267 ASP A CA 1
ATOM 2161 C C . ASP A 1 267 ? 31.157 1.893 5.672 1.00 44.47 267 ASP A C 1
ATOM 2163 O O . ASP A 1 267 ? 30.182 1.135 5.554 1.00 44.47 267 ASP A O 1
ATOM 2167 N N . PRO A 1 268 ? 31.392 2.545 6.830 1.00 42.88 268 PRO A N 1
ATOM 2168 C CA . PRO A 1 268 ? 30.648 2.311 8.067 1.00 42.88 268 PRO A CA 1
ATOM 2169 C C . PRO A 1 268 ? 29.206 2.852 8.004 1.00 42.88 268 PRO A C 1
ATOM 2171 O O . PRO A 1 268 ? 28.488 2.838 9.001 1.00 42.88 268 PRO A O 1
ATOM 2174 N N . LYS A 1 269 ? 28.760 3.342 6.837 1.00 49.38 269 LYS A N 1
ATOM 2175 C CA . LYS A 1 269 ? 27.427 3.912 6.592 1.00 49.38 269 LYS A CA 1
ATOM 2176 C C . LYS A 1 269 ? 26.459 2.977 5.865 1.00 49.38 269 LYS A C 1
ATOM 2178 O O . LYS A 1 269 ? 25.426 3.440 5.383 1.00 49.38 269 LYS A O 1
ATOM 2183 N N . ASN A 1 270 ? 26.762 1.686 5.746 1.00 51.75 270 ASN A N 1
ATOM 2184 C CA . ASN A 1 270 ? 25.806 0.709 5.221 1.00 51.75 270 ASN A CA 1
ATOM 2185 C C . ASN A 1 270 ? 24.892 0.211 6.351 1.00 51.75 270 ASN A C 1
ATOM 2187 O O . ASN A 1 270 ? 25.346 -0.613 7.143 1.00 51.75 270 ASN A O 1
ATOM 2191 N N . PRO A 1 271 ? 23.626 0.666 6.453 1.00 56.50 271 PRO A N 1
ATOM 2192 C CA . PRO A 1 271 ? 22.708 0.107 7.434 1.00 56.50 271 PRO A CA 1
ATOM 2193 C C . PRO A 1 271 ? 22.503 -1.377 7.126 1.00 56.50 271 PRO A C 1
ATOM 2195 O O . PRO A 1 271 ? 22.070 -1.743 6.032 1.00 56.50 271 PRO A O 1
ATOM 2198 N N . ILE A 1 272 ? 22.862 -2.219 8.090 1.00 69.44 272 ILE A N 1
ATOM 2199 C CA . ILE A 1 272 ? 22.588 -3.652 8.072 1.00 69.44 272 ILE A CA 1
ATOM 2200 C C . ILE A 1 272 ? 21.176 -3.820 8.624 1.00 69.44 272 ILE A C 1
ATOM 2202 O O . ILE A 1 272 ? 20.894 -3.344 9.722 1.00 69.44 272 ILE A O 1
ATOM 2206 N N . TRP A 1 273 ? 20.291 -4.467 7.871 1.00 81.81 273 TRP A N 1
ATOM 2207 C CA . TRP A 1 273 ? 18.981 -4.877 8.373 1.00 81.81 273 TRP A CA 1
ATOM 2208 C C . TRP A 1 273 ? 18.835 -6.384 8.225 1.00 81.81 273 TRP A C 1
ATOM 2210 O O . TRP A 1 273 ? 19.318 -6.962 7.253 1.00 81.81 273 TRP A O 1
ATOM 2220 N N . LYS A 1 274 ? 18.172 -7.021 9.186 1.00 85.75 274 LYS A N 1
ATOM 2221 C CA . LYS A 1 274 ? 17.790 -8.430 9.100 1.00 85.75 274 LYS A CA 1
ATOM 2222 C C . LYS A 1 274 ? 16.277 -8.565 9.010 1.00 85.75 274 LYS A C 1
ATOM 2224 O O . LYS A 1 274 ? 15.539 -7.676 9.443 1.00 85.75 274 LYS A O 1
ATOM 2229 N N . VAL A 1 275 ? 15.805 -9.676 8.450 1.00 88.25 275 VAL A N 1
ATOM 2230 C CA . VAL A 1 275 ? 14.364 -9.966 8.385 1.00 88.25 275 VAL A CA 1
ATOM 2231 C C . VAL A 1 275 ? 13.799 -10.073 9.802 1.00 88.25 275 VAL A C 1
ATOM 2233 O O . VAL A 1 275 ? 12.767 -9.478 10.101 1.00 88.25 275 VAL A O 1
ATOM 2236 N N . GLU A 1 276 ? 14.540 -10.706 10.708 1.00 89.62 276 GLU A N 1
ATOM 2237 C CA . GLU A 1 276 ? 14.175 -10.858 12.116 1.00 89.62 276 GLU A CA 1
ATOM 2238 C C . GLU A 1 276 ? 13.997 -9.504 12.819 1.00 89.62 276 GLU A C 1
ATOM 2240 O O . GLU A 1 276 ? 13.103 -9.357 13.649 1.00 89.62 276 GLU A O 1
ATOM 2245 N N . ASP A 1 277 ? 14.782 -8.482 12.457 1.00 89.25 277 ASP A N 1
ATOM 2246 C CA . ASP A 1 277 ? 14.650 -7.144 13.046 1.00 89.25 277 ASP A CA 1
ATOM 2247 C C . ASP A 1 277 ? 13.299 -6.513 12.700 1.00 89.25 277 ASP A C 1
ATOM 2249 O O . ASP A 1 277 ? 12.661 -5.891 13.549 1.00 89.25 277 ASP A O 1
ATOM 2253 N N . GLY A 1 278 ? 12.841 -6.668 11.454 1.00 91.38 278 GLY A N 1
ATOM 2254 C CA . GLY A 1 278 ? 11.531 -6.166 11.046 1.00 91.38 278 GLY A CA 1
ATOM 2255 C C . GLY A 1 278 ? 10.381 -6.961 11.668 1.00 91.38 278 GLY A C 1
ATOM 2256 O O . GLY A 1 278 ? 9.383 -6.360 12.070 1.00 91.38 278 GLY A O 1
ATOM 2257 N N . GLU A 1 279 ? 10.540 -8.279 11.835 1.00 93.38 279 GLU A N 1
ATOM 2258 C CA . GLU A 1 279 ? 9.583 -9.123 12.567 1.00 93.38 279 GLU A CA 1
ATOM 2259 C C . GLU A 1 279 ? 9.447 -8.675 14.027 1.00 93.38 279 GLU A C 1
ATOM 2261 O O . GLU A 1 279 ? 8.332 -8.427 14.489 1.00 93.38 279 GLU A O 1
ATOM 2266 N N . MET A 1 280 ? 10.568 -8.475 14.730 1.00 92.00 280 MET A N 1
ATOM 2267 C CA . MET A 1 280 ? 10.577 -7.994 16.116 1.00 92.00 280 MET A CA 1
ATOM 2268 C C . MET A 1 280 ? 9.947 -6.604 16.249 1.00 92.00 280 MET A C 1
ATOM 2270 O O . MET A 1 280 ? 9.194 -6.352 17.190 1.00 92.00 280 MET A O 1
ATOM 2274 N N . LYS A 1 281 ? 10.205 -5.691 15.302 1.00 92.69 281 LYS A N 1
ATOM 2275 C CA . LYS A 1 281 ? 9.590 -4.350 15.303 1.00 92.69 281 LYS A CA 1
ATOM 2276 C C . LYS A 1 281 ? 8.072 -4.419 15.180 1.00 92.69 281 LYS A C 1
ATOM 2278 O O . LYS A 1 281 ? 7.375 -3.703 15.900 1.00 92.69 281 LYS A O 1
ATOM 2283 N N . LEU A 1 282 ? 7.560 -5.277 14.297 1.00 95.25 282 LEU A N 1
ATOM 2284 C CA . LEU A 1 282 ? 6.122 -5.507 14.153 1.00 95.25 282 LEU A CA 1
ATOM 2285 C C . LEU A 1 282 ? 5.538 -6.122 15.425 1.00 95.25 282 LEU A C 1
ATOM 2287 O O . LEU A 1 282 ? 4.544 -5.616 15.936 1.00 95.25 282 LEU A O 1
ATOM 2291 N N . GLN A 1 283 ? 6.171 -7.167 15.963 1.00 94.69 283 GLN A N 1
ATOM 2292 C CA . GLN A 1 283 ? 5.746 -7.831 17.198 1.00 94.69 283 GLN A CA 1
ATOM 2293 C C . GLN A 1 283 ? 5.643 -6.853 18.367 1.00 94.69 283 GLN A C 1
ATOM 2295 O O . GLN A 1 283 ? 4.584 -6.749 18.986 1.00 94.69 283 GLN A O 1
ATOM 2300 N N . ALA A 1 284 ? 6.713 -6.095 18.621 1.00 93.44 284 ALA A N 1
ATOM 2301 C CA . ALA A 1 284 ? 6.763 -5.104 19.687 1.00 93.44 284 ALA A CA 1
ATOM 2302 C C . ALA A 1 284 ? 5.684 -4.028 19.508 1.00 93.44 284 ALA A C 1
ATOM 2304 O O . ALA A 1 284 ? 5.032 -3.635 20.475 1.00 93.44 284 ALA A O 1
ATOM 2305 N N . PHE A 1 285 ? 5.459 -3.574 18.271 1.00 95.69 285 PHE A N 1
ATOM 2306 C CA . PHE A 1 285 ? 4.425 -2.588 17.979 1.00 95.69 285 PHE A CA 1
ATOM 2307 C C . PHE A 1 285 ? 3.012 -3.134 18.220 1.00 95.69 285 PHE A C 1
ATOM 2309 O O . PHE A 1 285 ? 2.233 -2.504 18.929 1.00 95.69 285 PHE A O 1
ATOM 2316 N N . PHE A 1 286 ? 2.675 -4.312 17.688 1.00 96.88 286 PHE A N 1
ATOM 2317 C CA . PHE A 1 286 ? 1.344 -4.895 17.878 1.00 96.88 286 PHE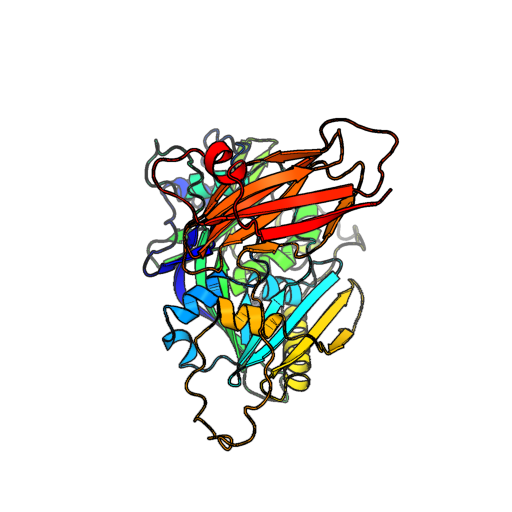 A CA 1
ATOM 2318 C C . PHE A 1 286 ? 1.058 -5.239 19.337 1.00 96.88 286 PHE A C 1
ATOM 2320 O O . PHE A 1 286 ? -0.056 -4.999 19.801 1.00 96.88 286 PHE A O 1
ATOM 2327 N N . HIS A 1 287 ? 2.054 -5.740 20.072 1.00 95.44 287 HIS A N 1
ATOM 2328 C CA . HIS A 1 287 ? 1.921 -5.996 21.504 1.00 95.44 287 HIS A CA 1
ATOM 2329 C C . HIS A 1 287 ? 1.661 -4.693 22.279 1.00 95.44 287 HIS A C 1
ATOM 2331 O O . HIS A 1 287 ? 0.721 -4.626 23.070 1.00 95.44 287 HIS A O 1
ATOM 2337 N N . LEU A 1 288 ? 2.420 -3.627 21.993 1.00 96.06 288 LEU A N 1
ATOM 2338 C CA . LEU A 1 288 ? 2.210 -2.308 22.596 1.00 96.06 288 LEU A CA 1
ATOM 2339 C C . LEU A 1 288 ? 0.795 -1.771 22.336 1.00 96.06 288 LEU A C 1
ATOM 2341 O O . LEU A 1 288 ? 0.125 -1.322 23.264 1.00 96.06 288 LEU A O 1
ATOM 2345 N N . VAL A 1 289 ? 0.346 -1.806 21.080 1.00 97.12 289 VAL A N 1
ATOM 2346 C CA . VAL A 1 289 ? -0.976 -1.306 20.686 1.00 97.12 289 VAL A CA 1
ATOM 2347 C C . VAL A 1 289 ? -2.081 -2.119 21.365 1.00 97.12 289 VAL A C 1
ATOM 2349 O O . VAL A 1 289 ? -2.967 -1.537 21.986 1.00 97.12 289 VAL A O 1
ATOM 2352 N N . ALA A 1 290 ? -2.016 -3.452 21.308 1.00 95.81 290 ALA A N 1
ATOM 2353 C CA . ALA A 1 290 ? -3.008 -4.321 21.943 1.00 95.81 290 ALA A CA 1
ATOM 2354 C C . ALA A 1 290 ? -3.069 -4.136 23.467 1.00 95.81 290 ALA A C 1
ATOM 2356 O O . ALA A 1 290 ? -4.148 -4.222 24.046 1.00 95.81 290 ALA A O 1
ATOM 2357 N N . GLY A 1 291 ? -1.930 -3.857 24.111 1.00 95.19 291 GLY A N 1
ATOM 2358 C CA . GLY A 1 291 ? -1.868 -3.570 25.544 1.00 95.19 291 GLY A CA 1
ATOM 2359 C C . GLY A 1 291 ? -2.451 -2.209 25.937 1.00 95.19 291 GLY A C 1
ATOM 2360 O O . GLY A 1 291 ? -2.821 -2.024 27.093 1.00 95.19 291 GLY A O 1
ATOM 2361 N N . LYS A 1 292 ? -2.537 -1.252 25.002 1.00 95.81 292 LYS A N 1
ATOM 2362 C CA . LYS A 1 292 ? -3.117 0.080 25.241 1.00 95.81 292 LYS A CA 1
ATOM 2363 C C . LYS A 1 292 ? -4.602 0.161 24.897 1.00 95.81 292 LYS A C 1
ATOM 2365 O O . LYS A 1 292 ? -5.328 0.842 25.607 1.00 95.81 292 LYS A O 1
ATOM 2370 N N . LEU A 1 293 ? -5.041 -0.521 23.841 1.00 95.25 293 LEU A N 1
ATOM 2371 C CA . LEU A 1 293 ? -6.431 -0.510 23.389 1.00 95.25 293 LEU A CA 1
ATOM 2372 C C . LEU A 1 293 ? -7.152 -1.769 23.873 1.00 95.25 293 LEU A C 1
ATOM 2374 O O . LEU A 1 293 ? -7.254 -2.776 23.160 1.00 95.25 293 LEU A O 1
ATOM 2378 N N . THR A 1 294 ? -7.633 -1.718 25.110 1.00 94.06 294 THR A N 1
ATOM 2379 C CA . THR A 1 294 ? -8.249 -2.870 25.783 1.00 94.06 294 THR A CA 1
ATOM 2380 C C . THR A 1 294 ? -9.769 -2.868 25.658 1.00 94.06 294 THR A C 1
ATOM 2382 O O . THR A 1 294 ? -10.351 -3.942 25.498 1.00 94.06 294 THR A O 1
ATOM 2385 N N . ASN A 1 295 ? -10.390 -1.687 25.622 1.00 93.00 295 ASN A N 1
ATOM 2386 C CA . ASN A 1 295 ? -11.832 -1.495 25.511 1.00 93.00 295 ASN A CA 1
ATOM 2387 C C . ASN A 1 295 ? -12.214 -0.896 24.154 1.00 93.00 295 ASN A C 1
ATOM 2389 O O . ASN A 1 295 ? -11.439 -0.175 23.523 1.00 93.00 295 ASN A O 1
ATOM 2393 N N . ASP A 1 296 ? -13.421 -1.211 23.689 1.00 90.44 296 ASP A N 1
ATOM 2394 C CA . ASP A 1 296 ? -13.973 -0.563 22.502 1.00 90.44 296 ASP A CA 1
ATOM 2395 C C . ASP A 1 296 ? -14.215 0.928 22.799 1.00 90.44 296 ASP A C 1
ATOM 2397 O O . ASP A 1 296 ? -14.717 1.284 23.863 1.00 90.44 296 ASP A O 1
ATOM 2401 N N . GLY A 1 297 ? -13.820 1.791 21.863 1.00 86.06 297 GLY A N 1
ATOM 2402 C CA . GLY A 1 297 ? -13.763 3.244 22.033 1.00 86.06 297 GLY A CA 1
ATOM 2403 C C . GLY A 1 297 ? -12.393 3.780 22.466 1.00 86.06 297 GLY A C 1
ATOM 2404 O O . GLY A 1 297 ? -12.181 4.985 22.373 1.00 86.06 297 GLY A O 1
ATOM 2405 N N . ASP A 1 298 ? -11.443 2.929 22.883 1.00 90.31 298 ASP A N 1
ATOM 2406 C CA . ASP A 1 298 ? -10.086 3.384 23.212 1.00 90.31 298 ASP A CA 1
ATOM 2407 C C . ASP A 1 298 ? -9.408 3.989 21.968 1.00 90.31 298 ASP A C 1
ATOM 2409 O O . ASP A 1 298 ? -9.268 3.313 20.943 1.00 90.31 298 ASP A O 1
ATOM 2413 N N . GLU A 1 299 ? -8.933 5.236 22.076 1.00 91.94 299 GLU A N 1
ATOM 2414 C CA . GLU A 1 299 ? -8.208 5.956 21.021 1.00 91.94 299 GLU A CA 1
ATOM 2415 C C . GLU A 1 299 ? -6.810 6.401 21.480 1.00 91.94 299 GLU A C 1
ATOM 2417 O O . GLU A 1 299 ? -6.643 7.092 22.489 1.00 91.94 299 GLU A O 1
ATOM 2422 N N . TYR A 1 300 ? -5.785 6.049 20.699 1.00 92.81 300 TYR A N 1
ATOM 2423 C CA . TYR A 1 300 ? -4.390 6.399 20.981 1.00 92.81 300 TYR A CA 1
ATOM 2424 C C . TYR A 1 300 ? -3.633 6.830 19.726 1.00 92.81 300 TYR A C 1
ATOM 2426 O O . TYR A 1 300 ? -3.875 6.358 18.616 1.00 92.81 300 TYR A O 1
ATOM 2434 N N . VAL A 1 301 ? -2.645 7.698 19.912 1.00 91.12 301 VAL A N 1
ATOM 2435 C CA . VAL A 1 301 ? -1.619 8.025 18.925 1.00 91.12 301 VAL A CA 1
ATOM 2436 C C . VAL A 1 301 ? -0.294 7.430 19.379 1.00 91.12 301 VAL A C 1
ATOM 2438 O O . VAL A 1 301 ? 0.174 7.679 20.486 1.00 91.12 301 VAL A O 1
ATOM 2441 N N . PHE A 1 302 ? 0.333 6.672 18.492 1.00 92.31 302 PHE A N 1
ATOM 2442 C CA . PHE A 1 302 ? 1.662 6.104 18.648 1.00 92.31 302 PHE A CA 1
ATOM 2443 C C . PHE A 1 302 ? 2.612 6.841 17.723 1.00 92.31 302 PHE A C 1
ATOM 2445 O O . PHE A 1 302 ? 2.321 7.006 16.536 1.00 92.31 302 PHE A O 1
ATOM 2452 N N . PHE A 1 303 ? 3.769 7.260 18.222 1.00 89.88 303 PHE A N 1
ATOM 2453 C CA . PHE A 1 303 ? 4.768 7.867 17.356 1.00 89.88 303 PHE A CA 1
ATOM 2454 C C . PHE A 1 303 ? 6.196 7.524 17.737 1.00 89.88 303 PHE A C 1
ATOM 2456 O O . PHE A 1 303 ? 6.546 7.392 18.909 1.00 89.88 303 PHE A O 1
ATOM 2463 N N . LYS A 1 304 ? 7.036 7.393 16.714 1.00 84.25 304 LYS A N 1
ATOM 2464 C CA . LYS A 1 304 ? 8.438 7.021 16.856 1.00 84.25 304 LYS A CA 1
ATOM 2465 C C . LYS A 1 304 ? 9.304 7.870 15.926 1.00 84.25 304 LYS A C 1
ATOM 2467 O O . LYS A 1 304 ? 9.259 7.664 14.708 1.00 84.25 304 LYS A O 1
ATOM 2472 N N . PRO A 1 305 ? 10.055 8.847 16.461 1.00 82.25 305 PRO A N 1
ATOM 2473 C CA . PRO A 1 305 ? 11.078 9.540 15.693 1.00 82.25 305 PRO A CA 1
ATOM 2474 C C . PRO A 1 305 ? 12.214 8.582 15.315 1.00 82.25 305 PRO A C 1
ATOM 2476 O O . PRO A 1 305 ? 12.518 7.631 16.037 1.00 82.25 305 PRO A O 1
ATOM 2479 N N . SER A 1 306 ? 12.860 8.841 14.183 1.00 74.44 306 SER A N 1
ATOM 2480 C CA . SER A 1 306 ? 13.977 8.042 13.680 1.00 74.44 306 SER A CA 1
ATOM 2481 C C . SER A 1 306 ? 15.106 7.974 14.706 1.00 74.44 306 SER A C 1
ATOM 2483 O O . SER A 1 306 ? 15.546 8.999 15.223 1.00 74.44 306 SER A O 1
ATOM 2485 N N . GLY A 1 307 ? 15.607 6.765 14.965 1.00 70.31 307 GLY A N 1
ATOM 2486 C CA . GLY A 1 307 ? 16.700 6.516 15.909 1.00 70.31 307 GLY A CA 1
ATOM 2487 C C . GLY A 1 307 ? 16.271 6.385 17.372 1.00 70.31 307 GLY A C 1
ATOM 2488 O O . GLY A 1 307 ? 17.098 6.025 18.205 1.00 70.31 307 GLY A O 1
ATOM 2489 N N . HIS A 1 308 ? 14.997 6.620 17.704 1.00 74.62 308 HIS A N 1
ATOM 2490 C CA . HIS A 1 308 ? 14.489 6.311 19.040 1.00 74.62 308 HIS A CA 1
ATOM 2491 C C . HIS A 1 308 ? 14.296 4.802 19.207 1.00 74.62 308 HIS A C 1
ATOM 2493 O O . HIS A 1 308 ? 13.938 4.097 18.269 1.00 74.62 308 HIS A O 1
ATOM 2499 N N . ILE A 1 309 ? 14.501 4.293 20.421 1.00 77.12 309 ILE A N 1
ATOM 2500 C CA . ILE A 1 309 ? 14.328 2.862 20.713 1.00 77.12 309 ILE A CA 1
ATOM 2501 C C . ILE A 1 309 ? 12.845 2.547 20.954 1.00 77.12 309 ILE A C 1
ATOM 2503 O O . ILE A 1 309 ? 12.318 1.575 20.412 1.00 77.12 309 ILE A O 1
ATOM 2507 N N . HIS A 1 310 ? 12.152 3.410 21.699 1.00 84.44 310 HIS A N 1
ATOM 2508 C CA . HIS A 1 310 ? 10.776 3.196 22.148 1.00 84.44 310 HIS A CA 1
ATOM 2509 C C . HIS A 1 310 ? 9.757 4.024 21.358 1.00 84.44 310 HIS A C 1
ATOM 2511 O O . HIS A 1 310 ? 10.074 5.081 20.810 1.00 84.44 310 HIS A O 1
ATOM 2517 N N . TRP A 1 311 ? 8.522 3.528 21.321 1.00 89.44 311 TRP A N 1
ATOM 2518 C CA . TRP A 1 311 ? 7.360 4.268 20.842 1.00 89.44 311 TRP A CA 1
ATOM 2519 C C . TRP A 1 311 ? 6.836 5.185 21.945 1.00 89.44 311 TRP A C 1
ATOM 2521 O O . TRP A 1 311 ? 6.693 4.759 23.089 1.00 89.44 311 TRP A O 1
ATOM 2531 N N . ASN A 1 312 ? 6.502 6.418 21.583 1.00 88.69 312 ASN A N 1
ATOM 2532 C CA . ASN A 1 312 ? 5.733 7.313 22.436 1.00 88.69 312 ASN A CA 1
ATOM 2533 C C . ASN A 1 312 ? 4.239 7.068 22.215 1.00 88.69 312 ASN A C 1
ATOM 2535 O O . ASN A 1 312 ? 3.828 6.706 21.107 1.00 88.69 312 ASN A O 1
ATOM 2539 N N . THR A 1 313 ? 3.439 7.275 23.259 1.00 92.25 313 THR A N 1
ATOM 2540 C CA . THR A 1 313 ? 1.991 7.040 23.237 1.00 92.25 313 THR A CA 1
ATOM 2541 C C . THR A 1 313 ? 1.240 8.208 23.854 1.00 92.25 313 THR A C 1
ATOM 2543 O O . THR A 1 313 ? 1.542 8.594 24.981 1.00 92.25 313 THR A O 1
ATOM 2546 N N . GLU A 1 314 ? 0.225 8.699 23.159 1.00 88.25 314 GLU A N 1
ATOM 2547 C CA . GLU A 1 314 ? -0.682 9.753 23.615 1.00 88.25 314 GLU A CA 1
ATOM 2548 C C . GLU A 1 314 ? -2.122 9.248 23.515 1.00 88.25 314 GLU A C 1
ATOM 2550 O O . GLU A 1 314 ? -2.501 8.675 22.496 1.00 88.25 314 GLU A O 1
ATOM 2555 N N . GLN A 1 315 ? -2.924 9.428 24.564 1.00 85.44 315 GLN A N 1
ATOM 2556 C CA . GLN A 1 315 ? -4.357 9.128 24.513 1.00 85.44 315 GLN A CA 1
ATOM 2557 C C . GLN A 1 315 ? -5.082 10.275 23.807 1.00 85.44 315 GLN A C 1
ATOM 2559 O O . GLN A 1 315 ? -4.818 11.438 24.122 1.00 85.44 315 GLN A O 1
ATOM 2564 N N . ARG A 1 316 ? -5.990 9.971 22.872 1.00 75.81 316 ARG A N 1
ATOM 2565 C CA . ARG A 1 316 ? -6.882 10.997 22.313 1.00 75.81 316 ARG A CA 1
ATOM 2566 C C . ARG A 1 316 ? -8.140 11.104 23.153 1.00 75.81 316 ARG A C 1
ATOM 2568 O O . ARG A 1 316 ? -8.654 10.109 23.652 1.00 75.81 316 ARG A O 1
ATOM 2575 N N . THR A 1 317 ? -8.623 12.329 23.288 1.00 65.75 317 THR A N 1
ATOM 2576 C CA . THR A 1 317 ? -9.886 12.642 23.961 1.00 65.75 317 THR A CA 1
ATOM 2577 C C . THR A 1 317 ? -10.952 13.148 22.991 1.00 65.75 317 THR A C 1
ATOM 2579 O O . THR A 1 317 ? -12.089 13.355 23.401 1.00 65.75 317 THR A O 1
ATOM 2582 N N . ASP A 1 318 ? -10.605 13.350 21.718 1.00 67.81 318 ASP A N 1
ATOM 2583 C CA . ASP A 1 318 ? -11.517 13.797 20.670 1.00 67.81 318 ASP A CA 1
ATOM 2584 C C . ASP A 1 318 ? -12.014 12.615 19.812 1.00 67.81 318 ASP A C 1
ATOM 2586 O O . ASP A 1 318 ? -11.208 11.746 19.486 1.00 67.81 318 ASP A O 1
ATOM 2590 N N . PRO A 1 319 ? -13.299 12.574 19.404 1.00 59.94 319 PRO A N 1
ATOM 2591 C CA . PRO A 1 319 ? -13.914 11.421 18.727 1.00 59.94 319 PRO A CA 1
ATOM 2592 C C . PRO A 1 319 ? -13.562 11.303 17.229 1.00 59.94 319 PRO A C 1
ATOM 2594 O O . PRO A 1 319 ? -14.290 10.685 16.452 1.00 59.94 319 PRO A O 1
ATOM 2597 N N . PHE A 1 320 ? -12.460 11.909 16.783 1.00 72.50 320 PHE A N 1
ATOM 2598 C CA . PHE A 1 320 ? -12.143 12.061 15.363 1.00 72.50 320 PHE A CA 1
ATOM 2599 C C . PHE A 1 320 ? -12.011 10.723 14.618 1.00 72.50 320 PHE A C 1
ATOM 2601 O O . PHE A 1 320 ? -12.465 10.601 13.481 1.00 72.50 320 PHE A O 1
ATOM 2608 N N . LEU A 1 321 ? -11.389 9.698 15.216 1.00 76.00 321 LEU A N 1
ATOM 2609 C CA . LEU A 1 321 ? -11.248 8.405 14.531 1.00 76.00 321 LEU A CA 1
ATOM 2610 C C . LEU A 1 321 ? -12.576 7.648 14.480 1.00 76.00 321 LEU A C 1
ATOM 2612 O O . LEU A 1 321 ? -12.846 6.962 13.490 1.00 76.00 321 LEU A O 1
ATOM 2616 N N . MET A 1 322 ? -13.416 7.806 15.504 1.00 73.81 322 MET A N 1
ATOM 2617 C CA . MET A 1 322 ? -14.777 7.282 15.496 1.00 73.81 322 MET A CA 1
ATOM 2618 C C . MET A 1 322 ? -15.620 7.901 14.374 1.00 73.81 322 MET A C 1
ATOM 2620 O O . MET A 1 322 ? -16.349 7.184 13.685 1.00 73.81 322 MET A O 1
ATOM 2624 N N . GLU A 1 323 ? -15.482 9.204 14.116 1.00 74.81 323 GLU A N 1
ATOM 2625 C CA . GLU A 1 323 ? -16.141 9.873 12.985 1.00 74.81 323 GLU A CA 1
ATOM 2626 C C . GLU A 1 323 ? -15.683 9.294 11.639 1.00 74.81 323 GLU A C 1
ATOM 2628 O O . GLU A 1 323 ? -16.513 8.975 10.786 1.00 74.81 323 GLU A O 1
ATOM 2633 N N . ILE A 1 324 ? -14.376 9.071 11.458 1.00 75.81 324 ILE A N 1
ATOM 2634 C CA . ILE A 1 324 ? -13.818 8.443 10.249 1.00 75.81 324 ILE A CA 1
ATOM 2635 C C . ILE A 1 324 ? -14.375 7.027 10.043 1.00 75.81 324 ILE A C 1
ATOM 2637 O O . ILE A 1 324 ? -14.774 6.669 8.929 1.00 75.81 324 ILE A O 1
ATOM 2641 N N . LEU A 1 325 ? -14.424 6.213 11.101 1.00 75.69 325 LEU A N 1
ATOM 2642 C CA . LEU A 1 325 ? -14.989 4.864 11.036 1.00 75.69 325 LEU A CA 1
ATOM 2643 C C . LEU A 1 325 ? -16.496 4.875 10.786 1.00 75.69 325 LEU A C 1
ATOM 2645 O O . LEU A 1 325 ? -16.988 4.037 10.038 1.00 75.69 325 LEU A O 1
ATOM 2649 N N . THR A 1 326 ? -17.223 5.844 11.327 1.00 73.00 326 THR A N 1
ATOM 2650 C CA . THR A 1 326 ? -18.654 6.008 11.047 1.00 73.00 326 THR A CA 1
ATOM 2651 C C . THR A 1 326 ? -18.873 6.404 9.585 1.00 73.00 326 THR A C 1
ATOM 2653 O O . THR A 1 326 ? -19.715 5.834 8.886 1.00 73.00 326 THR A O 1
ATOM 2656 N N . LEU A 1 327 ? -18.059 7.325 9.066 1.00 71.12 327 LEU A N 1
ATOM 2657 C CA . LEU A 1 327 ? -18.187 7.839 7.707 1.00 71.12 327 LEU A CA 1
ATOM 2658 C C . LEU A 1 327 ? -17.815 6.800 6.643 1.00 71.12 327 LEU A C 1
ATOM 2660 O O . LEU A 1 327 ? -18.525 6.676 5.641 1.00 71.12 327 LEU A O 1
ATOM 2664 N N . TYR A 1 328 ? -16.757 6.014 6.865 1.00 73.00 328 TYR A N 1
ATOM 2665 C CA . TYR A 1 328 ? -16.225 5.085 5.857 1.00 73.00 328 TYR A CA 1
ATOM 2666 C C . TYR A 1 328 ? -16.239 3.607 6.254 1.00 73.00 328 TYR A C 1
ATOM 2668 O O . TYR A 1 328 ? -16.295 2.753 5.374 1.00 73.00 328 TYR A O 1
ATOM 2676 N N . GLY A 1 329 ? -16.165 3.292 7.545 1.00 66.06 329 GLY A N 1
ATOM 2677 C CA . GLY A 1 329 ? -16.006 1.939 8.085 1.00 66.06 329 GLY A CA 1
ATOM 2678 C C . GLY A 1 329 ? -17.283 1.093 8.112 1.00 66.06 329 GLY A C 1
ATOM 2679 O O . GLY A 1 329 ? -18.342 1.529 7.657 1.00 66.06 329 GLY A O 1
ATOM 2680 N N . PRO A 1 330 ? -17.199 -0.156 8.598 1.00 63.19 330 PRO A N 1
ATOM 2681 C CA . PRO A 1 330 ? -18.359 -1.039 8.696 1.00 63.19 330 PRO A CA 1
ATOM 2682 C C . PRO A 1 330 ? -19.445 -0.411 9.578 1.00 63.19 330 PRO A C 1
ATOM 2684 O O . PRO A 1 330 ? -19.144 0.148 10.631 1.00 63.19 330 PRO A O 1
ATOM 2687 N N . THR A 1 331 ? -20.707 -0.523 9.160 1.00 55.72 331 THR A N 1
ATOM 2688 C CA . THR A 1 331 ? -21.863 -0.188 10.004 1.00 55.72 331 THR A CA 1
ATOM 2689 C C . THR A 1 331 ? -21.752 -0.982 11.312 1.00 55.72 331 THR A C 1
ATOM 2691 O O . THR A 1 331 ? -21.360 -2.153 11.244 1.00 55.72 331 THR A O 1
ATOM 2694 N N . PRO A 1 332 ? -22.062 -0.401 12.487 1.00 48.16 332 PRO A N 1
ATOM 2695 C CA . PRO A 1 332 ? -22.007 -1.133 13.747 1.00 48.16 332 PRO A CA 1
ATOM 2696 C C . PRO A 1 332 ? -22.763 -2.459 13.622 1.00 48.16 332 PRO A C 1
ATOM 2698 O O . PRO A 1 332 ? -23.952 -2.482 13.305 1.00 48.16 332 PRO A O 1
ATOM 2701 N N . LEU A 1 333 ? -22.054 -3.575 13.812 1.00 38.06 333 LEU A N 1
ATOM 2702 C CA . LEU A 1 333 ? -22.662 -4.898 13.910 1.00 38.06 333 LEU A CA 1
ATOM 2703 C C . LEU A 1 333 ? -23.458 -4.912 15.214 1.00 38.06 333 LEU A C 1
ATOM 2705 O O . LEU A 1 333 ? -22.848 -5.079 16.260 1.00 38.06 333 LEU A O 1
ATOM 2709 N N . ASN A 1 334 ? -24.771 -4.672 15.129 1.00 33.72 334 ASN A N 1
ATOM 2710 C CA . ASN A 1 334 ? -25.751 -4.746 16.216 1.00 33.72 334 ASN A CA 1
ATOM 2711 C C . ASN A 1 334 ? -25.166 -4.467 17.610 1.00 33.72 334 ASN A C 1
ATOM 2713 O O . ASN A 1 334 ? -24.842 -5.399 18.347 1.00 33.72 334 ASN A O 1
ATOM 2717 N N . SER A 1 335 ? -25.113 -3.196 18.012 1.00 32.31 335 SER A N 1
ATOM 2718 C CA . SER A 1 335 ? -25.271 -2.923 19.437 1.00 32.31 335 SER A CA 1
ATOM 2719 C C . SER A 1 335 ? -26.663 -3.430 19.805 1.00 32.31 335 SER A C 1
ATOM 2721 O O . SER A 1 335 ? -27.661 -2.899 19.308 1.00 32.31 335 SER A O 1
ATOM 2723 N N . GLU A 1 336 ? -26.748 -4.484 20.615 1.00 31.89 336 GLU A N 1
ATOM 2724 C CA . GLU A 1 336 ? -27.970 -4.740 21.367 1.00 31.89 336 GLU A CA 1
ATOM 2725 C C . GLU A 1 336 ? -28.335 -3.415 22.036 1.00 31.89 336 GLU A C 1
ATOM 2727 O O . GLU A 1 336 ? -27.554 -2.849 22.802 1.00 31.89 336 GLU A O 1
ATOM 2732 N N . PHE A 1 337 ? -29.471 -2.857 21.623 1.00 28.61 337 PHE A N 1
ATOM 2733 C CA . PHE A 1 337 ? -30.046 -1.669 22.220 1.00 28.61 337 PHE A CA 1
ATOM 2734 C C . PHE A 1 337 ? -30.161 -1.928 23.722 1.00 28.61 337 PHE A C 1
ATOM 2736 O O . PHE A 1 337 ? -31.007 -2.714 24.148 1.00 28.61 337 PHE A O 1
ATOM 2743 N N . PHE A 1 338 ? -29.343 -1.259 24.529 1.00 29.06 338 PHE A N 1
ATOM 2744 C CA . PHE A 1 338 ? -29.749 -0.976 25.894 1.00 29.06 338 PHE A CA 1
ATOM 2745 C C . PHE A 1 338 ? -30.821 0.114 25.793 1.00 29.06 338 PHE A C 1
ATOM 2747 O O . PHE A 1 338 ? -30.529 1.189 25.265 1.00 29.06 338 PHE A O 1
ATOM 2754 N N . PRO A 1 339 ? -32.073 -0.137 26.214 1.00 31.30 339 PRO A N 1
ATOM 2755 C CA . PRO A 1 339 ? -33.059 0.923 26.277 1.00 31.30 339 PRO A CA 1
ATOM 2756 C C . PRO A 1 339 ? -32.685 1.824 27.456 1.00 31.30 339 PRO A C 1
ATOM 2758 O O . PRO A 1 339 ? -32.930 1.477 28.611 1.00 31.30 339 PRO A O 1
ATOM 2761 N N . GLU A 1 340 ? -32.066 2.969 27.176 1.00 35.22 340 GLU A N 1
ATOM 2762 C CA . GLU A 1 340 ? -32.017 4.049 28.156 1.00 35.22 340 GLU A CA 1
ATOM 2763 C C . GLU A 1 340 ? -33.414 4.674 28.290 1.00 35.22 340 GLU A C 1
ATOM 2765 O O . GLU A 1 340 ? -34.131 4.900 27.312 1.00 35.22 340 GLU A O 1
ATOM 2770 N N . ASP A 1 341 ? -33.811 4.858 29.549 1.00 34.59 341 ASP A N 1
ATOM 2771 C CA . ASP A 1 341 ? -35.104 5.343 30.034 1.00 34.59 341 ASP A CA 1
ATOM 2772 C C . ASP A 1 341 ? -35.587 6.586 29.245 1.00 34.59 341 ASP A C 1
ATOM 2774 O O . ASP A 1 341 ? -34.857 7.580 29.183 1.00 34.59 341 ASP A O 1
ATOM 2778 N N . PRO A 1 342 ? -36.822 6.607 28.696 1.00 34.25 342 PRO A N 1
ATOM 2779 C CA . PRO A 1 342 ? -37.356 7.722 27.899 1.00 34.25 342 PRO A CA 1
ATOM 2780 C C . PRO A 1 342 ? -37.537 9.055 28.650 1.00 34.25 342 PRO A C 1
ATOM 2782 O O . PRO A 1 342 ? -38.187 9.963 28.135 1.00 34.25 342 PRO A O 1
ATOM 2785 N N . ARG A 1 343 ? -3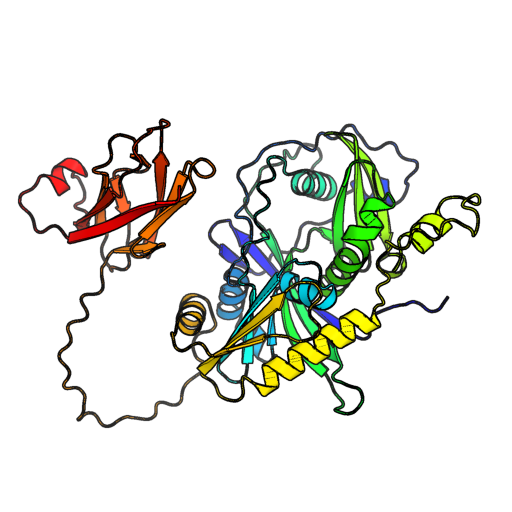7.040 9.187 29.883 1.00 34.47 343 ARG A N 1
ATOM 2786 C CA . ARG A 1 343 ? -37.334 10.316 30.779 1.00 34.47 343 ARG A CA 1
ATOM 2787 C C . ARG A 1 343 ? -36.171 11.276 31.024 1.00 34.47 343 ARG A C 1
ATOM 2789 O O . ARG A 1 343 ? -36.306 12.159 31.861 1.00 34.47 343 ARG A O 1
ATOM 2796 N N . MET A 1 344 ? -35.075 11.164 30.275 1.00 32.75 344 MET A N 1
ATOM 2797 C CA . MET A 1 344 ? -33.970 12.142 30.290 1.00 32.75 344 MET A CA 1
ATOM 2798 C C . MET A 1 344 ? -33.647 12.700 28.893 1.00 32.75 344 MET A C 1
ATOM 2800 O O . MET A 1 344 ? -32.536 13.146 28.637 1.00 32.75 344 MET A O 1
ATOM 2804 N N . ALA A 1 345 ? -34.630 12.723 27.988 1.00 31.00 345 ALA A N 1
ATOM 2805 C CA . ALA A 1 345 ? -34.566 13.503 26.753 1.00 31.00 345 ALA A CA 1
ATOM 2806 C C . ALA A 1 345 ? -35.294 14.844 26.941 1.00 31.00 345 ALA A C 1
ATOM 2808 O O . ALA A 1 345 ? -36.263 15.145 26.252 1.00 31.00 345 ALA A O 1
ATOM 2809 N N . ASP A 1 346 ? -34.826 15.638 27.902 1.00 36.56 346 ASP A N 1
ATOM 2810 C CA . ASP A 1 346 ? -35.035 17.084 27.882 1.00 36.56 346 ASP A CA 1
ATOM 2811 C C . ASP A 1 346 ? -33.666 17.760 27.897 1.00 36.56 346 ASP A C 1
ATOM 2813 O O . ASP A 1 346 ? -33.136 18.185 28.920 1.00 36.56 346 ASP A O 1
ATOM 2817 N N . MET A 1 347 ? -33.053 17.780 26.719 1.00 26.91 347 MET A N 1
ATOM 2818 C CA . MET A 1 347 ? -32.172 18.870 26.346 1.00 26.91 347 MET A CA 1
ATOM 2819 C C . MET A 1 347 ? -32.557 19.296 24.942 1.00 26.91 347 MET A C 1
ATOM 2821 O O . MET A 1 347 ? -32.081 18.773 23.935 1.00 26.91 347 MET A O 1
ATOM 2825 N N . SER A 1 348 ? -33.422 20.298 24.900 1.00 32.97 348 SER A N 1
ATOM 2826 C CA . SER A 1 348 ? -33.434 21.300 23.851 1.00 32.97 348 SER A CA 1
ATOM 2827 C C . SER A 1 348 ? -32.014 21.846 23.624 1.00 32.97 348 SER A C 1
ATOM 2829 O O . SER A 1 348 ? -31.606 22.849 24.209 1.00 32.97 348 SER A O 1
ATOM 2831 N N . GLN A 1 349 ? -31.246 21.197 22.759 1.00 27.38 349 GLN A N 1
ATOM 2832 C CA . GLN A 1 349 ? -30.201 21.853 21.991 1.00 27.38 349 GLN A CA 1
ATOM 2833 C C . GLN A 1 349 ? -30.539 21.631 20.526 1.00 27.38 349 GLN A C 1
ATOM 2835 O O . GLN A 1 349 ? -30.336 20.558 19.966 1.00 27.38 349 GLN A O 1
ATOM 2840 N N . HIS A 1 350 ? -31.099 22.672 19.912 1.00 25.39 350 HIS A N 1
ATOM 2841 C CA . HIS A 1 350 ? -31.070 22.833 18.470 1.00 25.39 350 HIS A CA 1
ATOM 2842 C C . HIS A 1 350 ? -29.603 22.794 18.026 1.00 25.39 350 HIS A C 1
ATOM 2844 O O . HIS A 1 350 ? -28.920 23.817 18.028 1.00 25.39 350 HIS A O 1
ATOM 2850 N N . PHE A 1 351 ? -29.102 21.613 17.664 1.00 25.75 351 PHE A N 1
ATOM 2851 C CA . PHE A 1 351 ? -27.919 21.510 16.828 1.00 25.75 351 PHE A CA 1
ATOM 2852 C C . PHE A 1 351 ? -28.321 22.065 15.464 1.00 25.75 351 PHE A C 1
ATOM 2854 O O . PHE A 1 351 ? -28.903 21.370 14.634 1.00 25.75 351 PHE A O 1
ATOM 2861 N N . LEU A 1 352 ? -28.071 23.358 15.257 1.00 30.80 352 LEU A N 1
ATOM 2862 C CA . LEU A 1 352 ? -27.950 23.927 13.923 1.00 30.80 352 LEU A CA 1
ATOM 2863 C C . LEU A 1 352 ? -26.756 23.221 13.274 1.00 30.80 352 LEU A C 1
ATOM 2865 O O . LEU A 1 352 ? -25.615 23.649 13.424 1.00 30.80 352 LEU A O 1
ATOM 2869 N N . PHE A 1 353 ? -27.002 22.080 12.633 1.00 35.47 353 PHE A N 1
ATOM 2870 C CA . PHE A 1 353 ? -26.026 21.502 11.727 1.00 35.47 353 PHE A CA 1
ATOM 2871 C C . PHE A 1 353 ? -25.807 22.523 10.608 1.00 35.47 353 PHE A C 1
ATOM 2873 O O . PHE A 1 353 ? -26.743 22.862 9.886 1.00 35.47 353 PHE A O 1
ATOM 2880 N N . ASP A 1 354 ? -24.583 23.042 10.493 1.00 52.22 354 ASP A N 1
ATOM 2881 C CA . ASP A 1 354 ? -24.170 23.807 9.320 1.00 52.22 354 ASP A CA 1
ATOM 2882 C C . ASP A 1 354 ? -24.390 22.921 8.088 1.00 52.22 354 ASP A C 1
ATOM 2884 O O . ASP A 1 354 ? -23.710 21.912 7.904 1.00 52.22 354 ASP A O 1
ATOM 2888 N N . GLU A 1 355 ? -25.334 23.304 7.234 1.00 65.25 355 GLU A N 1
ATOM 2889 C CA . GLU A 1 355 ? -25.661 22.584 5.998 1.00 65.25 355 GLU A CA 1
ATOM 2890 C C . GLU A 1 355 ? -24.496 22.528 4.999 1.00 65.25 355 GLU A C 1
ATOM 2892 O O . GLU A 1 355 ? -24.483 21.676 4.112 1.00 65.25 355 GLU A O 1
ATOM 2897 N N . ILE A 1 356 ? -23.492 23.395 5.167 1.00 73.75 356 ILE A N 1
ATOM 2898 C CA . ILE A 1 356 ? -22.199 23.290 4.496 1.00 73.75 356 ILE A CA 1
ATOM 2899 C C . ILE A 1 356 ? -21.097 22.924 5.500 1.00 73.75 356 ILE A C 1
ATOM 2901 O O . ILE A 1 356 ? -20.737 23.694 6.401 1.00 73.75 356 ILE A O 1
ATOM 2905 N N . GLN A 1 357 ? -20.455 21.783 5.258 1.00 77.19 357 GLN A N 1
ATOM 2906 C CA . GLN A 1 357 ? -19.213 21.394 5.922 1.00 77.19 357 GLN A CA 1
ATOM 2907 C C . GLN A 1 357 ? -18.005 21.750 5.059 1.00 77.19 357 GLN A C 1
ATOM 2909 O O . GLN A 1 357 ? -17.984 21.476 3.861 1.00 77.19 357 GLN A O 1
ATOM 2914 N N . THR A 1 358 ? -16.978 22.340 5.667 1.00 69.19 358 THR A N 1
ATOM 2915 C CA . THR A 1 358 ? -15.730 22.707 4.987 1.00 69.19 358 THR A CA 1
ATOM 2916 C C . THR A 1 358 ? -14.571 21.933 5.593 1.00 69.19 358 THR A C 1
ATOM 2918 O O . THR A 1 358 ? -14.542 21.769 6.800 1.00 69.19 358 THR A O 1
ATOM 2921 N N . LEU A 1 359 ? -13.603 21.478 4.803 1.00 59.28 359 LEU A N 1
ATOM 2922 C CA . LEU A 1 359 ? -12.339 20.922 5.292 1.00 59.28 359 LEU A CA 1
ATOM 2923 C C . LEU A 1 359 ? -11.191 21.696 4.632 1.00 59.28 359 LEU A C 1
ATOM 2925 O O . LEU A 1 359 ? -11.037 21.579 3.415 1.00 59.28 359 LEU A O 1
ATOM 2929 N N . PRO A 1 360 ? -10.399 22.475 5.390 1.00 47.72 360 PRO A N 1
ATOM 2930 C CA . PRO A 1 360 ? -10.470 22.659 6.846 1.00 47.72 360 PRO A CA 1
ATOM 2931 C C . PRO A 1 360 ? -11.746 23.386 7.333 1.00 47.72 360 PRO A C 1
ATOM 2933 O O . PRO A 1 360 ? -12.358 24.167 6.604 1.00 47.72 360 PRO A O 1
ATOM 2936 N N . ASN A 1 361 ? -12.141 23.134 8.589 1.00 60.06 361 ASN A N 1
ATOM 2937 C CA . ASN A 1 361 ? -13.417 23.611 9.157 1.00 60.06 361 ASN A CA 1
ATOM 2938 C C . ASN A 1 361 ? -13.474 25.129 9.383 1.00 60.06 361 ASN A C 1
ATOM 2940 O O . ASN A 1 361 ? -14.554 25.711 9.321 1.00 60.06 361 ASN A O 1
ATOM 2944 N N . SER A 1 362 ? -12.343 25.767 9.697 1.00 67.88 362 SER A N 1
ATOM 2945 C CA . SER A 1 362 ? -12.338 27.167 10.153 1.00 67.88 362 SER A CA 1
ATOM 2946 C C . SER A 1 362 ? -11.087 27.969 9.809 1.00 67.88 362 SER A C 1
ATOM 2948 O O . SER A 1 362 ? -11.153 29.197 9.839 1.00 67.88 362 SER A O 1
ATOM 2950 N N . LYS A 1 363 ? -9.957 27.323 9.486 1.00 73.62 363 LYS A N 1
ATOM 2951 C CA . LYS A 1 363 ? -8.681 28.007 9.233 1.00 73.62 363 LYS A CA 1
ATOM 2952 C C . LYS A 1 363 ? -7.879 27.392 8.090 1.00 73.62 363 LYS A C 1
ATOM 2954 O O . LYS A 1 363 ? -7.777 26.173 7.999 1.00 73.62 363 LYS A O 1
ATOM 2959 N N . ILE A 1 364 ? -7.255 28.246 7.286 1.00 74.19 364 ILE A N 1
ATOM 2960 C CA . ILE A 1 364 ? -6.290 27.920 6.233 1.00 74.19 364 ILE A CA 1
ATOM 2961 C C . ILE A 1 364 ? -4.953 28.573 6.583 1.00 74.19 364 ILE A C 1
ATOM 2963 O O . ILE A 1 364 ? -4.918 29.741 6.965 1.00 74.19 364 ILE A O 1
ATOM 2967 N N . TYR A 1 365 ? -3.862 27.830 6.400 1.00 72.81 365 TYR A N 1
ATOM 2968 C CA . TYR A 1 365 ? -2.502 28.311 6.626 1.00 72.81 365 TYR A CA 1
ATOM 2969 C C . TYR A 1 365 ? -1.724 28.389 5.314 1.00 72.81 365 TYR A C 1
ATOM 2971 O O . TYR A 1 365 ? -1.513 27.374 4.645 1.00 72.81 365 TYR A O 1
ATOM 2979 N N . PHE A 1 366 ? -1.242 29.583 4.975 1.00 65.19 366 PHE A N 1
ATOM 2980 C CA . PHE A 1 366 ? -0.258 29.777 3.916 1.00 65.19 366 PHE A CA 1
ATOM 2981 C C . PHE A 1 366 ? 1.142 29.850 4.517 1.00 65.19 366 PHE A C 1
ATOM 2983 O O . PHE A 1 366 ? 1.476 30.793 5.226 1.00 65.19 366 PHE A O 1
ATOM 2990 N N . ASN A 1 367 ? 1.981 28.864 4.201 1.00 60.81 367 ASN A N 1
ATOM 2991 C CA . ASN A 1 367 ? 3.413 28.920 4.490 1.00 60.81 367 ASN A CA 1
ATOM 2992 C C . ASN A 1 367 ? 4.102 29.665 3.344 1.00 60.81 367 ASN A C 1
ATOM 2994 O O . ASN A 1 367 ? 4.505 29.052 2.353 1.00 60.81 367 ASN A O 1
ATOM 2998 N N . VAL A 1 368 ? 4.175 30.989 3.434 1.00 53.84 368 VAL A N 1
ATOM 2999 C CA . VAL A 1 368 ? 4.830 31.825 2.420 1.00 53.84 368 VAL A CA 1
ATOM 3000 C C . VAL A 1 368 ? 6.354 31.687 2.570 1.00 53.84 368 VAL A C 1
ATOM 3002 O O . VAL A 1 368 ? 6.835 31.587 3.692 1.00 53.84 368 VAL A O 1
ATOM 3005 N N . PRO A 1 369 ? 7.153 31.656 1.482 1.00 49.84 369 PRO A N 1
ATOM 3006 C CA . PRO A 1 369 ? 6.786 31.713 0.060 1.00 49.84 369 PRO A CA 1
ATOM 3007 C C . PRO A 1 369 ? 6.491 30.342 -0.580 1.00 49.84 369 PRO A C 1
ATOM 3009 O O . PRO A 1 369 ? 6.394 30.244 -1.805 1.00 49.84 369 PRO A O 1
ATOM 3012 N N . PHE A 1 370 ? 6.398 29.274 0.213 1.00 48.84 370 PHE A N 1
ATOM 3013 C CA . PHE A 1 370 ? 6.403 27.890 -0.267 1.00 48.84 370 PHE A CA 1
ATOM 3014 C C . PHE A 1 370 ? 5.052 27.420 -0.832 1.00 48.84 370 PHE A C 1
ATOM 3016 O O . PHE A 1 370 ? 5.040 26.657 -1.798 1.00 48.84 370 PHE A O 1
ATOM 3023 N N . ASN A 1 371 ? 3.930 27.907 -0.289 1.00 57.94 371 ASN A N 1
ATOM 3024 C CA . ASN A 1 371 ? 2.578 27.527 -0.710 1.00 57.94 371 ASN A CA 1
ATOM 3025 C C . ASN A 1 371 ? 1.853 28.708 -1.368 1.00 57.94 371 ASN A C 1
ATOM 3027 O O . ASN A 1 371 ? 1.693 29.756 -0.748 1.00 57.94 371 ASN A O 1
ATOM 3031 N N . ARG A 1 372 ? 1.388 28.526 -2.613 1.00 65.75 372 ARG A N 1
ATOM 3032 C CA . ARG A 1 372 ? 0.603 29.535 -3.356 1.00 65.75 372 ARG A CA 1
ATOM 3033 C C . ARG A 1 372 ? -0.873 29.196 -3.502 1.00 65.75 372 ARG A C 1
ATOM 3035 O O . ARG A 1 372 ? -1.640 30.085 -3.835 1.00 65.75 372 ARG A O 1
ATOM 3042 N N . SER A 1 373 ? -1.256 27.955 -3.226 1.00 73.19 373 SER A N 1
ATOM 3043 C CA . SER A 1 373 ? -2.646 27.512 -3.243 1.00 73.19 373 SER A CA 1
ATOM 3044 C C . SER A 1 373 ? -2.917 26.603 -2.049 1.00 73.19 373 SER A C 1
ATOM 3046 O O . SER A 1 373 ? -2.061 25.803 -1.666 1.00 73.19 373 SER A O 1
ATOM 3048 N N . CYS A 1 374 ? -4.110 26.711 -1.482 1.00 71.38 374 CYS A N 1
ATOM 3049 C CA . CYS A 1 374 ? -4.693 25.758 -0.548 1.00 71.38 374 CYS A CA 1
ATOM 3050 C C . CYS A 1 374 ? -6.041 25.298 -1.105 1.00 71.38 374 CYS A C 1
ATOM 3052 O O . CYS A 1 374 ? -6.662 26.014 -1.885 1.00 71.38 374 CYS A O 1
ATOM 3054 N N . PHE A 1 375 ? -6.504 24.119 -0.706 1.00 73.50 375 PHE A N 1
ATOM 3055 C CA . PHE A 1 375 ? -7.793 23.599 -1.134 1.00 73.50 375 PHE A CA 1
ATOM 3056 C C . PHE A 1 375 ? -8.713 23.433 0.069 1.00 73.50 375 PHE A C 1
ATOM 3058 O O . PHE A 1 375 ? -8.344 22.796 1.055 1.00 73.50 375 PHE A O 1
ATOM 3065 N N . VAL A 1 376 ? -9.918 23.984 -0.036 1.00 75.94 376 VAL A N 1
ATOM 3066 C CA . VAL A 1 376 ? -11.009 23.768 0.911 1.00 75.94 376 VAL A CA 1
ATOM 3067 C C . VAL A 1 376 ? -12.014 22.838 0.256 1.00 75.94 376 VAL A C 1
ATOM 3069 O O . VAL A 1 376 ? -12.603 23.172 -0.768 1.00 75.94 376 VAL A O 1
ATOM 3072 N N . ARG A 1 377 ? -12.243 21.666 0.840 1.00 72.69 377 ARG A N 1
ATOM 3073 C CA . ARG A 1 377 ? -13.363 20.821 0.426 1.00 72.69 377 ARG A CA 1
ATOM 3074 C C . ARG A 1 377 ? -14.635 21.375 1.041 1.00 72.69 377 ARG A C 1
ATOM 3076 O O . ARG A 1 377 ? -14.709 21.460 2.258 1.00 72.69 377 ARG A O 1
ATOM 3083 N N . MET A 1 378 ? -15.636 21.688 0.235 1.00 82.50 378 MET A N 1
ATOM 3084 C CA . MET A 1 378 ? -16.932 22.171 0.698 1.00 82.50 378 MET A CA 1
ATOM 3085 C C . MET A 1 378 ? -18.015 21.160 0.335 1.00 82.50 378 MET A C 1
ATOM 3087 O O . MET A 1 378 ? -18.185 20.858 -0.840 1.00 82.50 378 MET A O 1
ATOM 3091 N N . THR A 1 379 ? -18.712 20.616 1.330 1.00 70.75 379 THR A N 1
ATOM 3092 C CA . THR A 1 379 ? -19.704 19.540 1.189 1.00 70.75 379 THR A CA 1
ATOM 3093 C C . THR A 1 379 ? -21.071 20.037 1.633 1.00 70.75 379 THR A C 1
ATOM 3095 O O . THR A 1 379 ? -21.200 20.548 2.745 1.00 70.75 379 THR A O 1
ATOM 3098 N N . ASN A 1 380 ? -22.084 19.851 0.791 1.00 82.88 380 ASN A N 1
ATOM 3099 C CA . ASN A 1 380 ? -23.476 20.053 1.167 1.00 82.88 380 ASN A CA 1
ATOM 3100 C C . ASN A 1 380 ? -23.948 18.843 1.981 1.00 82.88 380 ASN A C 1
ATOM 3102 O O . ASN A 1 380 ? -24.080 17.752 1.440 1.00 82.88 380 ASN A O 1
ATOM 3106 N N . VAL A 1 381 ? -24.183 19.007 3.278 1.00 74.88 381 VAL A N 1
ATOM 3107 C CA . VAL A 1 381 ? -24.707 17.938 4.146 1.00 74.88 381 VAL A CA 1
ATOM 3108 C C . VAL A 1 381 ? -26.223 17.996 4.321 1.00 74.88 381 VAL A C 1
ATOM 3110 O O . VAL A 1 381 ? -26.783 17.132 4.992 1.00 74.88 381 VAL A O 1
ATOM 3113 N N . SER A 1 382 ? -26.884 18.986 3.717 1.00 71.69 382 SER A N 1
ATOM 3114 C CA . SER A 1 382 ? -28.341 19.079 3.704 1.00 71.69 382 SER A CA 1
ATOM 3115 C C . SER A 1 382 ? -28.974 18.073 2.739 1.00 71.69 382 SER A C 1
ATOM 3117 O O . SER A 1 382 ? -28.306 17.482 1.885 1.00 71.69 382 SER A O 1
ATOM 3119 N N . MET A 1 383 ? -30.288 17.899 2.886 1.00 71.12 383 MET A N 1
ATOM 3120 C CA . MET A 1 383 ? -31.114 17.081 1.995 1.00 71.12 383 MET A CA 1
ATOM 3121 C C . MET A 1 383 ? -31.577 17.841 0.745 1.00 71.12 383 MET A C 1
ATOM 3123 O O . MET A 1 383 ? -32.181 17.227 -0.133 1.00 71.12 383 MET A O 1
ATOM 3127 N N . ASP A 1 384 ? -31.265 19.136 0.643 1.00 76.75 384 ASP A N 1
ATOM 3128 C CA . ASP A 1 384 ? -31.693 20.020 -0.439 1.00 76.75 384 ASP A CA 1
ATOM 3129 C C . ASP A 1 384 ? -30.502 20.465 -1.297 1.00 76.75 384 ASP A C 1
ATOM 3131 O O . ASP A 1 384 ? -29.352 20.494 -0.859 1.00 76.75 384 ASP A O 1
ATOM 3135 N N . SER A 1 385 ? -30.749 20.783 -2.568 1.00 82.75 385 SER A N 1
ATOM 3136 C CA . SER A 1 385 ? -29.728 21.408 -3.413 1.00 82.75 385 SER A CA 1
ATOM 3137 C C . SER A 1 385 ? -29.493 22.846 -2.963 1.00 82.75 385 SER A C 1
ATOM 3139 O O . SER A 1 385 ? -30.450 23.570 -2.710 1.00 82.75 385 SER A O 1
ATOM 3141 N N . ILE A 1 386 ? -28.238 23.290 -2.946 1.00 86.81 386 ILE A N 1
ATOM 3142 C CA . ILE A 1 386 ? -27.866 24.650 -2.541 1.00 86.81 386 ILE A CA 1
ATOM 3143 C C . ILE A 1 386 ? -27.112 25.383 -3.650 1.00 86.81 386 ILE A C 1
ATOM 3145 O O . ILE A 1 386 ? -26.373 24.771 -4.423 1.00 86.81 386 ILE A O 1
ATOM 3149 N N . ALA A 1 387 ? -27.284 26.700 -3.708 1.00 88.00 387 ALA A N 1
ATOM 3150 C CA . ALA A 1 387 ? -26.448 27.633 -4.454 1.00 88.00 387 ALA A CA 1
ATOM 3151 C C . ALA A 1 387 ? -25.457 28.284 -3.486 1.00 88.00 387 ALA A C 1
ATOM 3153 O O . ALA A 1 387 ? -25.858 28.679 -2.392 1.00 88.00 387 ALA A O 1
ATOM 3154 N N . PHE A 1 388 ? -24.192 28.434 -3.873 1.00 89.88 388 PHE A N 1
ATOM 3155 C CA . PHE A 1 388 ? -23.180 29.068 -3.031 1.00 89.88 388 PHE A CA 1
ATOM 3156 C C . PHE A 1 388 ? -22.352 30.115 -3.784 1.00 89.88 388 PHE A C 1
ATOM 3158 O O . PHE A 1 388 ? -22.168 30.032 -5.000 1.00 89.88 388 PHE A O 1
ATOM 3165 N N . LYS A 1 389 ? -21.784 31.060 -3.029 1.00 90.94 389 LYS A N 1
ATOM 3166 C CA . LYS A 1 389 ? -20.782 32.035 -3.474 1.00 90.94 389 LYS A CA 1
ATOM 3167 C C . LYS A 1 389 ? -19.708 32.206 -2.415 1.00 90.94 389 LYS A C 1
ATOM 3169 O O . LYS A 1 389 ? -19.981 32.151 -1.218 1.00 90.94 389 LYS A O 1
ATOM 3174 N N . ILE A 1 390 ? -18.479 32.389 -2.868 1.00 90.88 390 ILE A N 1
ATOM 3175 C CA . ILE A 1 390 ? -17.294 32.464 -2.033 1.00 90.88 390 ILE A CA 1
ATOM 3176 C C . ILE A 1 390 ? -16.514 33.714 -2.412 1.00 90.88 390 ILE A C 1
ATOM 3178 O O . ILE A 1 390 ? -16.171 33.917 -3.573 1.00 90.88 390 ILE A O 1
ATOM 3182 N N . ALA A 1 391 ? -16.214 34.545 -1.421 1.00 88.19 391 ALA A N 1
ATOM 3183 C CA . ALA A 1 391 ? -15.467 35.779 -1.610 1.00 88.19 391 ALA A CA 1
ATOM 3184 C C . ALA A 1 391 ? -14.352 35.905 -0.571 1.00 88.19 391 ALA A C 1
ATOM 3186 O O . ALA A 1 391 ? -14.511 35.498 0.580 1.00 88.19 391 ALA A O 1
ATOM 3187 N N . SER A 1 392 ? -13.229 36.507 -0.960 1.00 86.06 392 SER A N 1
ATOM 3188 C CA . SER A 1 392 ? -12.183 36.935 -0.029 1.00 86.06 392 SER A CA 1
ATOM 3189 C C . SER A 1 392 ? -12.201 38.451 0.107 1.00 86.06 392 SER A C 1
ATOM 3191 O O . SER A 1 392 ? -12.509 39.165 -0.844 1.00 86.06 392 SER A O 1
ATOM 3193 N N . ASN A 1 393 ? -11.843 38.950 1.289 1.00 82.38 393 ASN A N 1
ATOM 3194 C CA . ASN A 1 393 ? -11.556 40.369 1.491 1.00 82.38 393 ASN A CA 1
ATOM 3195 C C . ASN A 1 393 ? -10.081 40.731 1.230 1.00 82.38 393 ASN A C 1
ATOM 3197 O O . ASN A 1 393 ? -9.710 41.890 1.411 1.00 82.38 393 ASN A O 1
ATOM 3201 N N . HIS A 1 394 ? -9.243 39.766 0.840 1.00 81.00 394 HIS A N 1
ATOM 3202 C CA . HIS A 1 394 ? -7.833 39.989 0.538 1.00 81.00 394 HIS A CA 1
ATOM 3203 C C . HIS A 1 394 ? -7.636 40.215 -0.972 1.00 81.00 394 HIS A C 1
ATOM 3205 O O . HIS A 1 394 ? -8.056 39.363 -1.756 1.00 81.00 394 HIS A O 1
ATOM 3211 N N . PRO A 1 395 ? -6.969 41.304 -1.401 1.00 76.62 395 PRO A N 1
ATOM 3212 C CA . PRO A 1 395 ? -6.850 41.661 -2.820 1.00 76.62 395 PRO A CA 1
ATOM 3213 C C . PRO A 1 395 ? -6.091 40.616 -3.649 1.00 76.62 395 PRO A C 1
ATOM 3215 O O . PRO A 1 395 ? -6.413 40.404 -4.814 1.00 76.62 395 PRO A O 1
ATOM 3218 N N . ASP A 1 396 ? -5.124 39.932 -3.034 1.00 79.19 396 ASP A N 1
ATOM 3219 C CA . ASP A 1 396 ? -4.267 38.966 -3.736 1.00 79.19 396 ASP A CA 1
ATOM 3220 C C . ASP A 1 396 ? -4.789 37.520 -3.698 1.00 79.19 396 ASP A C 1
ATOM 3222 O O . ASP A 1 396 ? -4.158 36.637 -4.283 1.00 79.19 396 ASP A O 1
ATOM 3226 N N . ILE A 1 397 ? -5.905 37.255 -3.000 1.00 84.25 397 ILE A N 1
ATOM 3227 C CA . ILE A 1 397 ? -6.496 35.913 -2.917 1.00 84.25 397 ILE A CA 1
ATOM 3228 C C . ILE A 1 397 ? -7.535 35.737 -4.025 1.00 84.25 397 ILE A C 1
ATOM 3230 O O . ILE A 1 397 ? -8.569 36.401 -4.039 1.00 84.25 397 ILE A O 1
ATOM 3234 N N . LYS A 1 398 ? -7.299 34.768 -4.910 1.00 85.88 398 LYS A N 1
ATOM 3235 C CA . LYS A 1 398 ? -8.277 34.255 -5.870 1.00 85.88 398 LYS A CA 1
ATOM 3236 C C . LYS A 1 398 ? -8.894 32.954 -5.388 1.00 85.88 398 LYS A C 1
ATOM 3238 O O . LYS A 1 398 ? -8.217 32.120 -4.793 1.00 85.88 398 LYS A O 1
ATOM 3243 N N . ILE A 1 399 ? -10.181 32.784 -5.672 1.00 87.69 399 ILE A N 1
ATOM 3244 C CA . ILE A 1 399 ? -10.962 31.618 -5.265 1.00 87.69 399 ILE A CA 1
ATOM 3245 C C . ILE A 1 399 ? -11.554 30.957 -6.506 1.00 87.69 399 ILE A C 1
ATOM 3247 O O . ILE A 1 399 ? -12.159 31.635 -7.332 1.00 87.69 399 ILE A O 1
ATOM 3251 N N . LEU A 1 400 ? -11.376 29.642 -6.643 1.00 84.50 400 LEU A N 1
ATOM 3252 C CA . LEU A 1 400 ? -11.889 28.862 -7.768 1.00 84.50 400 LEU A CA 1
ATOM 3253 C C . LEU A 1 400 ? -12.488 27.525 -7.283 1.00 84.50 400 LEU A C 1
ATOM 3255 O O . LEU A 1 400 ? -11.757 26.733 -6.697 1.00 84.50 400 LEU A O 1
ATOM 3259 N N . PRO A 1 401 ? -13.771 27.220 -7.549 1.00 86.00 401 PRO A N 1
ATOM 3260 C CA . PRO A 1 401 ? -14.772 28.118 -8.118 1.00 86.00 401 PRO A CA 1
ATOM 3261 C C . PRO A 1 401 ? -15.217 29.181 -7.096 1.00 86.00 401 PRO A C 1
ATOM 3263 O O . PRO A 1 401 ? -15.328 28.903 -5.904 1.00 86.00 401 PRO A O 1
ATOM 3266 N N . GLU A 1 402 ? -15.502 30.396 -7.566 1.00 89.25 402 GLU A N 1
ATOM 3267 C CA . GLU A 1 402 ? -16.040 31.487 -6.732 1.00 89.25 402 GLU A CA 1
ATOM 3268 C C . GLU A 1 402 ? -17.543 31.343 -6.452 1.00 89.25 402 GLU A C 1
ATOM 3270 O O . GLU A 1 402 ? -18.081 31.975 -5.549 1.00 89.25 402 GLU A O 1
ATOM 3275 N N . SER A 1 403 ? -18.242 30.508 -7.217 1.00 90.19 403 SER A N 1
ATOM 3276 C CA . SER A 1 403 ? -19.656 30.204 -7.028 1.00 90.19 403 SER A CA 1
ATOM 3277 C C . SER A 1 403 ? -20.016 28.867 -7.668 1.00 90.19 403 SER A C 1
ATOM 3279 O O . SER A 1 403 ? -19.266 28.329 -8.487 1.00 90.19 403 SER A O 1
ATOM 3281 N N . GLY A 1 404 ? -21.154 28.304 -7.281 1.00 89.06 404 GLY A N 1
ATOM 3282 C CA . GLY A 1 404 ? -21.647 27.065 -7.865 1.00 89.06 404 GLY A CA 1
ATOM 3283 C C . GLY A 1 404 ? -22.925 26.577 -7.206 1.00 89.06 404 GLY A C 1
ATOM 3284 O O . GLY A 1 404 ? -23.539 27.269 -6.394 1.00 89.06 404 GLY A O 1
ATOM 3285 N N . ASN A 1 405 ? -23.314 25.357 -7.551 1.00 89.19 405 ASN A N 1
ATOM 3286 C CA . ASN A 1 405 ? -24.382 24.631 -6.889 1.00 89.19 405 ASN A CA 1
ATOM 3287 C C . ASN A 1 405 ? -23.872 23.282 -6.373 1.00 89.19 405 ASN A C 1
ATOM 3289 O O . ASN A 1 405 ? -22.929 22.713 -6.916 1.00 89.19 405 ASN A O 1
ATOM 3293 N N . LEU A 1 406 ? -24.488 22.790 -5.302 1.00 82.94 406 LEU A N 1
ATOM 3294 C CA . LEU A 1 406 ? -24.214 21.473 -4.737 1.00 82.94 406 LEU A CA 1
ATOM 3295 C C . LEU A 1 406 ? -25.534 20.753 -4.502 1.00 82.94 406 LEU A C 1
ATOM 3297 O O . LEU A 1 406 ? -26.399 21.238 -3.772 1.00 82.94 406 LEU A O 1
ATOM 3301 N N . ARG A 1 407 ? -25.690 19.573 -5.092 1.00 81.69 407 ARG A N 1
ATOM 3302 C CA . ARG A 1 407 ? -26.762 18.636 -4.750 1.00 81.69 407 ARG A CA 1
ATOM 3303 C C . ARG A 1 407 ? -26.584 18.104 -3.323 1.00 81.69 407 ARG A C 1
ATOM 3305 O O . ARG A 1 407 ? -25.498 18.246 -2.753 1.00 81.69 407 ARG A O 1
ATOM 3312 N N . PRO A 1 408 ? -27.627 17.494 -2.738 1.00 76.38 408 PRO A N 1
ATOM 3313 C CA . PRO A 1 408 ? -27.512 16.841 -1.440 1.00 76.38 408 PRO A CA 1
ATOM 3314 C C . PRO A 1 408 ? -26.316 15.886 -1.410 1.00 76.38 408 PRO A C 1
ATOM 3316 O O . PRO A 1 408 ? -26.159 15.056 -2.309 1.00 76.38 408 PRO A O 1
ATOM 3319 N N . HIS A 1 409 ? -25.460 16.024 -0.396 1.00 68.31 409 HIS A N 1
ATOM 3320 C CA . HIS A 1 409 ? -24.241 15.225 -0.191 1.00 68.31 409 HIS A CA 1
ATOM 3321 C C . HIS A 1 409 ? -23.143 15.379 -1.260 1.00 68.31 409 HIS A C 1
ATOM 3323 O O . HIS A 1 409 ? -22.137 14.665 -1.223 1.00 68.31 409 HIS A O 1
ATOM 3329 N N . GLU A 1 410 ? -23.291 16.326 -2.187 1.00 68.44 410 GLU A N 1
ATOM 3330 C CA . GLU A 1 410 ? -22.255 16.687 -3.151 1.00 68.44 410 GLU A CA 1
ATOM 3331 C C . GLU A 1 410 ? -21.193 17.578 -2.498 1.00 68.44 410 GLU A C 1
ATOM 3333 O O . GLU A 1 410 ? -21.450 18.293 -1.524 1.00 68.44 410 GLU A O 1
ATOM 3338 N N . PHE A 1 411 ? -19.975 17.552 -3.036 1.00 76.75 411 PHE A N 1
ATOM 3339 C CA . PHE A 1 411 ? -18.911 18.441 -2.596 1.00 76.75 411 PHE A CA 1
ATOM 3340 C C . PHE A 1 411 ? -18.165 19.051 -3.776 1.00 76.75 411 PHE A C 1
ATOM 3342 O O . PHE A 1 411 ? -18.085 18.463 -4.851 1.00 76.75 411 PHE A O 1
ATOM 3349 N N . THR A 1 412 ? -17.558 20.207 -3.539 1.00 74.44 412 THR A N 1
ATOM 3350 C CA . THR A 1 412 ? -16.655 20.874 -4.477 1.00 74.44 412 THR A CA 1
ATOM 3351 C C . THR A 1 412 ? -15.324 21.186 -3.801 1.00 74.44 412 THR A C 1
ATOM 3353 O O . THR A 1 412 ? -15.260 21.389 -2.584 1.00 74.44 412 THR A O 1
ATOM 3356 N N . MET A 1 413 ? -14.247 21.184 -4.583 1.00 74.50 413 MET A N 1
ATOM 3357 C CA . MET A 1 413 ? -12.931 21.622 -4.127 1.00 74.50 413 MET A CA 1
ATOM 3358 C C . MET A 1 413 ? -12.757 23.089 -4.490 1.00 74.50 413 MET A C 1
ATOM 3360 O O . MET A 1 413 ? -12.760 23.447 -5.663 1.00 74.50 413 MET A O 1
ATOM 3364 N N . VAL A 1 414 ? -12.582 23.917 -3.469 1.00 80.81 414 VAL A N 1
ATOM 3365 C CA . VAL A 1 414 ? -12.355 25.350 -3.597 1.00 80.81 414 VAL A CA 1
ATOM 3366 C C . VAL A 1 414 ? -10.858 25.598 -3.475 1.00 80.81 414 VAL A C 1
ATOM 3368 O O . VAL A 1 414 ? -10.287 25.480 -2.392 1.00 80.81 414 VAL A O 1
ATOM 3371 N N . GLU A 1 415 ? -10.204 25.909 -4.586 1.00 83.38 415 GLU A N 1
ATOM 3372 C CA . GLU A 1 415 ? -8.837 26.411 -4.592 1.00 83.38 415 GLU A CA 1
ATOM 3373 C C . GLU A 1 415 ? -8.827 27.859 -4.098 1.00 83.38 415 GLU A C 1
ATOM 3375 O O . GLU A 1 415 ? -9.486 28.731 -4.657 1.00 83.38 415 GLU A O 1
ATOM 3380 N N . VAL A 1 416 ? -8.047 28.111 -3.056 1.00 83.38 416 VAL A N 1
ATOM 3381 C CA . VAL A 1 416 ? -7.723 29.433 -2.533 1.00 83.38 416 VAL A CA 1
ATOM 3382 C C . VAL A 1 416 ? -6.278 29.710 -2.910 1.00 83.38 416 VAL A C 1
ATOM 3384 O O . VAL A 1 416 ? -5.374 29.053 -2.396 1.00 83.38 416 VAL A O 1
ATOM 3387 N N . LYS A 1 417 ? -6.047 30.664 -3.805 1.00 83.31 417 LYS A N 1
ATOM 3388 C CA . LYS A 1 417 ? -4.747 30.923 -4.425 1.00 83.31 417 LYS A CA 1
ATOM 3389 C C . LYS A 1 417 ? -4.277 32.352 -4.183 1.00 83.31 417 LYS A C 1
ATOM 3391 O O . LYS A 1 417 ? -5.075 33.271 -4.275 1.00 83.31 417 LYS A O 1
ATOM 3396 N N . ILE A 1 418 ? -2.984 32.543 -3.935 1.00 79.00 418 ILE A N 1
ATOM 3397 C CA . ILE A 1 418 ? -2.331 33.857 -3.880 1.00 79.00 418 ILE A CA 1
ATOM 3398 C C . ILE A 1 418 ? -1.672 34.125 -5.234 1.00 79.00 418 ILE A C 1
ATOM 3400 O O . ILE A 1 418 ? -0.811 33.354 -5.672 1.00 79.00 418 ILE A O 1
ATOM 3404 N N . ASP A 1 419 ? -2.076 35.201 -5.901 1.00 67.38 419 ASP A N 1
ATOM 3405 C CA . ASP A 1 419 ? -1.641 35.487 -7.272 1.00 67.38 419 ASP A CA 1
ATOM 3406 C C . ASP A 1 419 ? -0.322 36.269 -7.363 1.00 67.38 419 ASP A C 1
ATOM 3408 O O . ASP A 1 419 ? 0.499 35.963 -8.232 1.00 67.38 419 ASP A O 1
ATOM 3412 N N . GLU A 1 420 ? -0.068 37.210 -6.447 1.00 64.88 420 GLU A N 1
ATOM 3413 C CA . GLU A 1 420 ? 1.136 38.051 -6.444 1.00 64.88 420 GLU A CA 1
ATOM 3414 C C . GLU A 1 420 ? 1.833 38.069 -5.074 1.00 64.88 420 GLU A C 1
ATOM 3416 O O . GLU A 1 420 ? 1.206 37.925 -4.025 1.00 64.88 420 GLU A O 1
ATOM 3421 N N . PHE A 1 421 ? 3.166 38.221 -5.076 1.00 57.59 421 PHE A N 1
ATOM 3422 C CA . PHE A 1 421 ? 3.947 38.385 -3.848 1.00 57.59 421 PHE A CA 1
ATOM 3423 C C . PHE A 1 421 ? 3.666 39.763 -3.245 1.00 57.59 421 PHE A C 1
ATOM 3425 O O . PHE A 1 421 ? 4.334 40.741 -3.575 1.00 57.59 421 PHE A O 1
ATOM 3432 N N . SER A 1 422 ? 2.703 39.829 -2.334 1.00 58.12 422 SER A N 1
ATOM 3433 C CA . SER A 1 422 ? 2.545 40.983 -1.457 1.00 58.12 422 SER A CA 1
ATOM 3434 C C . SER A 1 422 ? 3.635 40.975 -0.386 1.00 58.12 422 SER A C 1
ATOM 3436 O O . SER A 1 422 ? 4.050 39.925 0.100 1.00 58.12 422 SER A O 1
ATOM 3438 N N . THR A 1 423 ? 4.131 42.148 -0.005 1.00 55.94 423 THR A N 1
ATOM 3439 C CA . THR A 1 423 ? 5.007 42.301 1.169 1.00 55.94 423 THR A CA 1
ATOM 3440 C C . THR A 1 423 ? 4.214 42.373 2.476 1.00 55.94 423 THR A C 1
ATOM 3442 O O . THR A 1 423 ? 4.811 42.329 3.548 1.00 55.94 423 THR A O 1
ATOM 3445 N N . ASN A 1 424 ? 2.879 42.439 2.399 1.00 59.72 424 ASN A N 1
ATOM 3446 C CA . ASN A 1 424 ? 1.979 42.617 3.532 1.00 59.72 424 ASN A CA 1
ATOM 3447 C C . ASN A 1 424 ? 0.966 41.467 3.603 1.00 59.72 424 ASN A C 1
ATOM 3449 O O . ASN A 1 424 ? -0.190 41.611 3.212 1.00 59.72 424 ASN A O 1
ATOM 3453 N N . TYR A 1 425 ? 1.404 40.326 4.132 1.00 69.12 425 TYR A N 1
ATOM 3454 C CA . TYR A 1 425 ? 0.532 39.190 4.427 1.00 69.12 425 TYR A CA 1
ATOM 3455 C C . TYR A 1 425 ? -0.241 39.434 5.726 1.00 69.12 425 TYR A C 1
ATOM 3457 O O . TYR A 1 425 ? 0.224 39.103 6.818 1.00 69.12 425 TYR A O 1
ATOM 3465 N N . ILE A 1 426 ? -1.406 40.068 5.609 1.00 72.00 426 ILE A N 1
ATOM 3466 C CA . ILE A 1 426 ? -2.287 40.367 6.742 1.00 72.00 426 ILE A CA 1
ATOM 3467 C C . ILE A 1 426 ? -3.310 39.232 6.863 1.00 72.00 426 ILE A C 1
ATOM 3469 O O . ILE A 1 426 ? -3.889 38.852 5.843 1.00 72.00 426 ILE A O 1
ATOM 3473 N N . PRO A 1 427 ? -3.581 38.702 8.072 1.00 76.19 427 PRO A N 1
ATOM 3474 C CA . PRO A 1 427 ? -4.654 37.736 8.275 1.00 76.19 427 PRO A CA 1
ATOM 3475 C C . PRO A 1 427 ? -5.958 38.200 7.622 1.00 76.19 427 PRO A C 1
ATOM 3477 O O . PRO A 1 427 ? -6.382 39.345 7.792 1.00 76.19 427 PRO A O 1
ATOM 3480 N N . SER A 1 428 ? -6.584 37.312 6.860 1.00 82.19 428 SER A N 1
ATOM 3481 C CA . SER A 1 428 ? -7.788 37.621 6.087 1.00 82.19 428 SER A CA 1
ATOM 3482 C C . SER A 1 428 ? -8.869 36.573 6.303 1.00 82.19 428 SER A C 1
ATOM 3484 O O . SER A 1 428 ? -8.700 35.637 7.088 1.00 82.19 428 SER A O 1
ATOM 3486 N N . GLN A 1 429 ? -10.017 36.753 5.657 1.00 85.19 429 GLN A N 1
ATOM 3487 C CA . GLN A 1 429 ? -11.118 35.805 5.741 1.00 85.19 429 GLN A CA 1
ATOM 3488 C C . GLN A 1 429 ? -11.698 35.516 4.364 1.00 85.19 429 GLN A C 1
ATOM 3490 O O . GLN A 1 429 ? -11.800 36.385 3.495 1.00 85.19 429 GLN A O 1
ATOM 3495 N N . ILE A 1 430 ? -12.114 34.271 4.203 1.00 88.12 430 ILE A N 1
ATOM 3496 C CA . ILE A 1 430 ? -12.936 33.821 3.095 1.00 88.12 430 ILE A CA 1
ATOM 3497 C C . ILE A 1 430 ? -14.344 33.646 3.634 1.00 88.12 430 ILE A C 1
ATOM 3499 O O . ILE A 1 430 ? -14.555 32.974 4.643 1.00 88.12 430 ILE A O 1
ATOM 3503 N N . LYS A 1 431 ? -15.299 34.271 2.962 1.00 88.62 431 LYS A N 1
ATOM 3504 C CA . LYS A 1 431 ? -16.717 34.221 3.275 1.00 88.62 431 LYS A CA 1
ATOM 3505 C C . LYS A 1 431 ? -17.396 33.299 2.274 1.00 88.62 431 LYS A C 1
ATOM 3507 O O . LYS A 1 431 ? -17.292 33.527 1.074 1.00 88.62 431 LYS A O 1
ATOM 3512 N N . ILE A 1 432 ? -18.081 32.284 2.778 1.00 89.25 432 ILE A N 1
ATOM 3513 C CA . ILE A 1 432 ? -18.943 31.380 2.019 1.00 89.25 432 ILE A CA 1
ATOM 3514 C C . ILE A 1 432 ? -20.381 31.759 2.352 1.00 89.25 432 ILE A C 1
ATOM 3516 O O . ILE A 1 432 ? -20.754 31.791 3.525 1.00 89.25 432 ILE A O 1
ATOM 3520 N N . GLU A 1 433 ? -21.184 32.036 1.336 1.00 88.25 433 GLU A N 1
ATOM 3521 C CA . GLU A 1 433 ? -22.614 32.312 1.450 1.00 88.25 433 GLU A CA 1
ATOM 3522 C C . GLU A 1 433 ? -23.387 31.292 0.634 1.00 88.25 433 GLU A C 1
ATOM 3524 O O . GLU A 1 433 ? -22.959 30.934 -0.463 1.00 88.25 433 GLU A O 1
ATOM 3529 N N . TRP A 1 434 ? -24.509 30.814 1.164 1.00 89.06 434 TRP A N 1
ATOM 3530 C CA . TRP A 1 434 ? -25.365 29.879 0.447 1.00 89.06 434 TRP A CA 1
ATOM 3531 C C . TRP A 1 434 ? -26.838 30.033 0.803 1.00 89.06 434 TRP A C 1
ATOM 3533 O O . TRP A 1 434 ? -27.214 30.596 1.837 1.00 89.06 434 TRP A O 1
ATOM 3543 N N . THR A 1 435 ? -27.667 29.520 -0.094 1.00 86.75 435 THR A N 1
ATOM 3544 C CA . THR A 1 435 ? -29.118 29.413 0.040 1.00 86.75 435 THR A CA 1
ATOM 3545 C C . THR A 1 435 ? -29.603 28.238 -0.807 1.00 86.75 435 THR A C 1
ATOM 3547 O O . THR A 1 435 ? -28.812 27.618 -1.524 1.00 86.75 435 THR A O 1
ATOM 3550 N N . ASP A 1 436 ? -30.882 27.909 -0.724 1.00 83.94 436 ASP A N 1
ATOM 3551 C CA . ASP A 1 436 ? -31.445 26.780 -1.454 1.00 83.94 436 ASP A CA 1
ATOM 3552 C C . ASP A 1 436 ? -31.434 27.075 -2.969 1.00 83.94 436 ASP A C 1
ATOM 3554 O O . ASP A 1 436 ? -31.681 28.197 -3.421 1.00 83.94 436 ASP A O 1
ATOM 3558 N N . TRP A 1 437 ? -31.096 26.072 -3.778 1.00 81.25 437 TRP A N 1
ATOM 3559 C CA . TRP A 1 437 ? -31.035 26.202 -5.232 1.00 81.25 437 TRP A CA 1
ATOM 3560 C C . TRP A 1 437 ? -32.443 26.342 -5.818 1.00 81.25 437 TRP A C 1
ATOM 3562 O O . TRP A 1 437 ? -33.307 25.497 -5.591 1.00 81.25 437 TRP A O 1
ATOM 3572 N N . ILE A 1 438 ? -32.654 27.374 -6.638 1.00 78.12 438 ILE A N 1
ATOM 3573 C CA . ILE A 1 438 ? -33.923 27.613 -7.332 1.00 78.12 438 ILE A CA 1
ATOM 3574 C C . ILE A 1 438 ? -33.731 27.315 -8.818 1.00 78.12 438 ILE A C 1
ATOM 3576 O O . ILE A 1 438 ? -33.025 28.035 -9.525 1.00 78.12 438 ILE A O 1
ATOM 3580 N N . GLU A 1 439 ? -34.376 26.255 -9.300 1.00 74.19 439 GLU A N 1
ATOM 3581 C CA . GLU A 1 439 ? -34.306 25.852 -10.704 1.00 74.19 439 GLU A CA 1
ATOM 3582 C C . GLU A 1 439 ? -34.786 26.979 -11.638 1.00 74.19 439 GLU A C 1
ATOM 3584 O O . GLU A 1 439 ? -35.826 27.599 -11.418 1.00 74.19 439 GLU A O 1
ATOM 3589 N N . GLY A 1 440 ? -34.002 27.263 -12.683 1.00 72.06 440 GLY A N 1
ATOM 3590 C CA . GLY A 1 440 ? -34.310 28.296 -13.678 1.00 72.06 440 GLY A CA 1
ATOM 3591 C C . GLY A 1 440 ? -33.833 29.715 -13.343 1.00 72.06 440 GLY A C 1
ATOM 3592 O O . GLY A 1 440 ? -34.044 30.603 -14.166 1.00 72.06 440 GLY A O 1
ATOM 3593 N N . LYS A 1 441 ? -33.174 29.940 -12.197 1.00 75.31 441 LYS A N 1
ATOM 3594 C CA . LYS A 1 441 ? -32.512 31.215 -11.857 1.00 75.31 441 LYS A CA 1
ATOM 3595 C C . LYS A 1 441 ? -30.989 31.085 -11.870 1.00 75.31 441 LYS A C 1
ATOM 3597 O O . LYS A 1 441 ? -30.446 30.024 -11.566 1.00 75.31 441 LYS A O 1
ATOM 3602 N N . SER A 1 442 ? -30.293 32.164 -12.215 1.00 77.00 442 SER A N 1
ATOM 3603 C CA . SER A 1 442 ? -28.833 32.241 -12.087 1.00 77.00 442 SER A CA 1
ATOM 3604 C C . SER A 1 442 ? -28.400 32.383 -10.621 1.00 77.00 442 SER A C 1
ATOM 3606 O O . SER A 1 442 ? -29.169 32.833 -9.774 1.00 77.00 442 SER A O 1
ATOM 3608 N N . ILE A 1 443 ? -27.156 32.004 -10.306 1.00 77.38 443 ILE A N 1
ATOM 3609 C CA . ILE A 1 443 ? -26.619 32.077 -8.935 1.00 77.38 443 ILE A CA 1
ATOM 3610 C C . ILE A 1 443 ? -26.622 33.519 -8.413 1.00 77.38 443 ILE A C 1
ATOM 3612 O O . ILE A 1 443 ? -26.981 33.742 -7.259 1.00 77.38 443 ILE A O 1
ATOM 3616 N N . ASP A 1 444 ? -26.277 34.496 -9.256 1.00 74.88 444 ASP A N 1
ATOM 3617 C CA . ASP A 1 444 ? -26.310 35.906 -8.861 1.00 74.88 444 ASP A CA 1
ATOM 3618 C C . ASP A 1 444 ? -27.751 36.381 -8.605 1.00 74.88 444 ASP A C 1
ATOM 3620 O O . ASP A 1 444 ? -27.999 37.004 -7.581 1.00 74.88 444 ASP A O 1
ATOM 3624 N N . GLU A 1 445 ? -28.740 35.983 -9.417 1.00 75.19 445 GLU A N 1
ATOM 3625 C CA . GLU A 1 445 ? -30.158 36.295 -9.146 1.00 75.19 445 GLU A CA 1
ATOM 3626 C C . GLU A 1 445 ? -30.686 35.642 -7.858 1.00 75.19 445 GLU A C 1
ATOM 3628 O O . GLU A 1 445 ? -31.553 36.202 -7.182 1.00 75.19 445 GLU A O 1
ATOM 3633 N N . ILE A 1 446 ? -30.196 34.445 -7.521 1.00 73.56 446 ILE A N 1
ATOM 3634 C CA . ILE A 1 446 ? -30.545 33.737 -6.282 1.00 73.56 446 ILE A CA 1
ATOM 3635 C C . ILE A 1 446 ? -29.943 34.459 -5.066 1.00 73.56 446 ILE A C 1
ATOM 3637 O O . ILE A 1 446 ? -30.605 34.573 -4.034 1.00 73.56 446 ILE A O 1
ATOM 3641 N N . LEU A 1 447 ? -28.713 34.966 -5.188 1.00 70.12 447 LEU A N 1
ATOM 3642 C CA . LEU A 1 447 ? -27.966 35.591 -4.092 1.00 70.12 447 LEU A CA 1
ATOM 3643 C C . LEU A 1 447 ? -28.173 37.110 -3.954 1.00 70.12 447 LEU A C 1
ATOM 3645 O O . LEU A 1 447 ? -27.860 37.666 -2.906 1.00 70.12 447 LEU A O 1
ATOM 3649 N N . GLU A 1 448 ? -28.724 37.783 -4.966 1.00 69.75 448 GLU A N 1
ATOM 3650 C CA . GLU A 1 448 ? -29.111 39.203 -4.913 1.00 69.75 448 GLU A CA 1
ATOM 3651 C C . GLU A 1 448 ? -30.571 39.419 -4.472 1.00 69.75 448 GLU A C 1
ATOM 3653 O O . GLU A 1 448 ? -30.968 40.538 -4.138 1.00 69.75 448 GLU A O 1
ATOM 3658 N N . ALA A 1 449 ? -31.392 38.364 -4.437 1.00 64.31 449 ALA A N 1
ATOM 3659 C CA . ALA A 1 449 ? -32.743 38.437 -3.889 1.00 64.31 449 ALA A CA 1
ATOM 3660 C C . ALA A 1 449 ? -32.698 38.712 -2.370 1.00 64.31 449 ALA A C 1
ATOM 3662 O O . ALA A 1 449 ? -31.853 38.173 -1.673 1.00 64.31 449 ALA A O 1
ATOM 3663 N N . ASN A 1 450 ? -33.622 39.507 -1.814 1.00 51.81 450 ASN A N 1
ATOM 3664 C CA . ASN A 1 450 ? -33.683 39.862 -0.375 1.00 51.81 450 ASN A CA 1
ATOM 3665 C C . ASN A 1 450 ? -34.057 38.677 0.568 1.00 51.81 450 ASN A C 1
ATOM 3667 O O . ASN A 1 450 ? -34.900 38.825 1.453 1.00 51.81 450 ASN A O 1
ATOM 3671 N N . GLY A 1 451 ? -33.497 37.484 0.354 1.00 55.41 451 GLY A N 1
ATOM 3672 C CA . GLY A 1 451 ? -33.791 36.248 1.080 1.00 55.41 451 GLY A CA 1
ATOM 3673 C C . GLY A 1 451 ? -32.914 36.008 2.315 1.00 55.41 451 GLY A C 1
ATOM 3674 O O . GLY A 1 451 ? -31.956 36.731 2.586 1.00 55.41 451 GLY A O 1
ATOM 3675 N N . LEU A 1 452 ? -33.255 34.965 3.084 1.00 57.22 452 LEU A N 1
ATOM 3676 C CA . LEU A 1 452 ? -32.394 34.445 4.149 1.00 57.22 452 LEU A CA 1
ATOM 3677 C C . LEU A 1 452 ? -31.156 33.778 3.530 1.00 57.22 452 LEU A C 1
ATOM 3679 O O . LEU A 1 452 ? -31.271 32.773 2.829 1.00 57.22 452 LEU A O 1
ATOM 3683 N N . PHE A 1 453 ? -29.977 34.309 3.848 1.00 71.06 453 PHE A N 1
ATOM 3684 C CA . PHE A 1 453 ? -28.692 33.713 3.488 1.00 71.06 453 PHE A CA 1
ATOM 3685 C C . PHE A 1 453 ? -28.039 33.061 4.697 1.00 71.06 453 PHE A C 1
ATOM 3687 O O . PHE A 1 453 ? -27.980 33.644 5.786 1.00 71.06 453 PHE A O 1
ATOM 3694 N N . ARG A 1 454 ? -27.499 31.863 4.487 1.00 81.19 454 ARG A N 1
ATOM 3695 C CA . ARG A 1 454 ? -26.607 31.199 5.435 1.00 81.19 454 ARG A CA 1
ATOM 3696 C C . ARG A 1 454 ? -25.169 31.596 5.089 1.00 81.19 454 ARG A C 1
ATOM 3698 O O . ARG A 1 454 ? -24.845 31.817 3.922 1.00 81.19 454 ARG A O 1
ATOM 3705 N N . LYS A 1 455 ? -24.312 31.754 6.102 1.00 83.81 455 LYS A N 1
ATOM 3706 C CA . LYS A 1 455 ? -22.931 32.228 5.917 1.00 83.81 455 LYS A CA 1
ATOM 3707 C C . LYS A 1 455 ? -21.944 31.504 6.822 1.00 83.81 455 LYS A C 1
ATOM 3709 O O . LYS A 1 455 ? -22.252 31.228 7.978 1.00 83.81 455 LYS A O 1
ATOM 3714 N N . LYS A 1 456 ? -20.729 31.291 6.319 1.00 83.88 456 LYS A N 1
ATOM 3715 C CA . LYS A 1 456 ? -19.601 30.695 7.042 1.00 83.88 456 LYS A CA 1
ATOM 3716 C C . LYS A 1 456 ? -18.316 31.424 6.687 1.00 83.88 456 LYS A C 1
ATOM 3718 O O . LYS A 1 456 ? -18.079 31.728 5.523 1.00 83.88 456 LYS A O 1
ATOM 3723 N N . ASN A 1 457 ? -17.490 31.697 7.691 1.00 83.44 457 ASN A N 1
ATOM 3724 C CA . ASN A 1 457 ? -16.203 32.359 7.505 1.00 83.44 457 ASN A CA 1
ATOM 3725 C C . ASN A 1 457 ? -15.069 31.375 7.793 1.00 83.44 457 ASN A C 1
ATOM 3727 O O . ASN A 1 457 ? -15.093 30.684 8.812 1.00 83.44 457 ASN A O 1
ATOM 3731 N N . ILE A 1 458 ? -14.067 31.353 6.919 1.00 81.62 458 ILE A N 1
ATOM 3732 C CA . ILE A 1 458 ? -12.816 30.619 7.102 1.00 81.62 458 ILE A CA 1
ATOM 3733 C C . ILE A 1 458 ? -11.689 31.642 7.210 1.00 81.62 458 ILE A C 1
ATOM 3735 O O . ILE A 1 458 ? -11.513 32.477 6.323 1.00 81.62 458 ILE A O 1
ATOM 3739 N N . PHE A 1 459 ? -10.925 31.585 8.296 1.00 83.19 459 PHE A N 1
ATOM 3740 C CA . PHE A 1 459 ? -9.776 32.463 8.496 1.00 83.19 459 PHE A CA 1
ATOM 3741 C C . PHE A 1 459 ? -8.590 32.004 7.655 1.00 83.19 459 PHE A C 1
ATOM 3743 O O . PHE A 1 459 ? -8.326 30.810 7.528 1.00 83.19 459 PHE A O 1
ATOM 3750 N N . VAL A 1 460 ? -7.848 32.962 7.119 1.00 79.38 460 VAL A N 1
ATOM 3751 C CA . VAL A 1 460 ? -6.619 32.735 6.367 1.00 79.38 460 VAL A CA 1
ATOM 3752 C C . VAL A 1 460 ? -5.475 33.386 7.129 1.00 79.38 460 VAL A C 1
ATOM 3754 O O . VAL A 1 460 ? -5.438 34.608 7.287 1.00 79.38 460 VAL A O 1
ATOM 3757 N N . GLU A 1 461 ? -4.549 32.563 7.608 1.00 81.56 461 GLU A N 1
ATOM 3758 C CA . GLU A 1 461 ? -3.341 32.992 8.309 1.00 81.56 461 GLU A CA 1
ATOM 3759 C C . GLU A 1 461 ? -2.111 32.720 7.435 1.00 81.56 461 GLU A C 1
ATOM 3761 O O . GLU A 1 461 ? -2.041 31.727 6.705 1.00 81.56 461 GLU A O 1
ATOM 3766 N N . PHE A 1 462 ? -1.131 33.615 7.515 1.00 71.19 462 PHE A N 1
ATOM 3767 C CA . PHE A 1 462 ? 0.122 33.513 6.779 1.00 71.19 462 PHE A CA 1
ATOM 3768 C C . PHE A 1 462 ? 1.254 33.296 7.778 1.00 71.19 462 PHE A C 1
ATOM 3770 O O . PHE A 1 462 ? 1.506 34.149 8.629 1.00 71.19 462 PHE A O 1
ATOM 3777 N N . ASN A 1 463 ? 1.929 32.157 7.675 1.00 66.25 463 ASN A N 1
ATOM 3778 C CA . ASN A 1 463 ? 3.159 31.904 8.408 1.00 66.25 463 ASN A CA 1
ATOM 3779 C C . ASN A 1 463 ? 4.305 32.541 7.613 1.00 66.25 463 ASN A C 1
ATOM 3781 O O . ASN A 1 463 ? 4.523 32.161 6.457 1.00 66.25 463 ASN A O 1
ATOM 3785 N N . GLN A 1 464 ? 4.965 33.534 8.220 1.00 56.62 464 GLN A N 1
ATOM 3786 C CA . GLN A 1 464 ? 6.151 34.207 7.677 1.00 56.62 464 GLN A CA 1
ATOM 3787 C C . GLN A 1 464 ? 7.431 33.427 7.968 1.00 56.62 464 GLN A C 1
ATOM 3789 O O . GLN A 1 464 ? 7.530 32.854 9.079 1.00 56.62 464 GLN A O 1
#

Sequence (464 aa):
MECVDTKIKVSTIDYYHRDGFMNVFCGQLPNKLNENRKYFEDPSLPVPPVYLAKKFPDSGAGELYMESLLKYIRQNPWTLNRKPQFVTTRQLLSFIAAEGSKLIKVSAIRMNGIIYLFKTNDDTYSLHSSNFSENYRHFMTKSSENEEFQADGIVRKGVFTAEIPKDQNEGGSWKVLYSGVVPAIDDNMRHYEMKVYNFGLRDGIWKRQSCKNFWQAVFSDSHSIIVGTREDKHLKAIRLLPRSEIPPTAAEAARNRIPMISDTDPDPKNPIWKVEDGEMKLQAFFHLVAGKLTNDGDEYVFFKPSGHIHWNTEQRTDPFLMEILTLYGPTPLNSEFFPEDPRMADMSQHFLFDEIQTLPNSKIYFNVPFNRSCFVRMTNVSMDSIAFKIASNHPDIKILPESGNLRPHEFTMVEVKIDEFSTNYIPSQIKIEWTDWIEGKSIDEILEANGLFRKKNIFVEFNQ

Organism: NCBI:txid1611254

Radius of gyration: 25.66 Å; chains: 1; bounding box: 76×64×60 Å

pLDDT: mean 77.96, std 18.16, range [25.39, 98.38]

Foldseek 3Di:
DPQQDFPKDKDFDAKWKAFLVLDIGGDDAAFAFDPCVVQAVDVVDWDPWAFQFDFDPPLNPDDQQQQNVQQVCQVPVVVCVVPAQEEEALLLLLCLLLVQDQKWKWKWAFAPNHIYIGTHDPVPPPPDRGRSQQSVLCVRGPPDPPDDDDPRSMFMKTWMWMFQAAPPVPGGTRIYIYMDGFSHAYPVRATEAEEEDEQWDALVCLLRCLSSVLSSCNNNNHQWYWYFYDHPRTTTGIHIGGSSNSDQWSVSVVVVPDPDDPPPPPPVSIDRDGSVSSSVSSNVVVVVVCVQHPDHGWIKMWMDRRPDPDIDIDTDPDCVSVVSCCVRHHDRPDPPDPDDDPPPPPDPDPPPDPQKAKVVRAEDEAAPPPDFKDKIKIWGQDQAKKKKAKDKPDPQWDWPPRIDIAHHGGIDIIIIGGHDDDPDQDKIKMKMKMDGDDPPDDSCRVVVPPDDIDMDIHIYYYDD

InterPro domains:
  IPR000535 Major sperm protein (MSP) domain [PS50202] (355-464)
  IPR008962 PapD-like superfamily [SSF49354] (355-434)
  IPR013783 Immunoglobulin-like fold [G3DSA:2.60.40.10] (349-464)
  IPR039039 RAI1-like family [PTHR12395] (10-341)

Secondary structure (DSSP, 8-state):
------S-EEEEEEEEEE-TT--EEESPPPPBP-GGGHHHHSTTSPPP-EE-------S----SS-HHHHHHHHH-GGGGTT--SEEEEHHHHHHHHHT-SSEEEEEEEEETTEEEEEE---TT----S--HHHHHHHHHH-SSTT-------PEEEEEEEEEEEPPTTT-SEEEEEEEEE--EE-TT--EEEEEEEETSS-HHHHHHHHHHHHHHHHHTTEEEEEEEEEETTEEEEEEEEEGGGS-SSHHHHHHTT-S---TT---TT-----HHHHHHHHHHHHHHHHHH--STT-EEEEEEETT-SS-EEEE--STHHHHHHHHHSPPP---------TT-----------SEEEESSSEEEEETTT-SEEEEEEEE-SSS-EEEEEEESSTTEEEESSEEEE-TT-EEEEEEEE-S--S----EEEEEEEEE--TTS-HHHHHHSS---EEEEEEEEEE-